Protein AF-A0A1G5KBK2-F1 (afdb_monomer_lite)

Radius of gyration: 33.31 Å; chains: 1; bounding box: 77×46×94 Å

Structure (mmCIF, N/CA/C/O backbone):
data_AF-A0A1G5KBK2-F1
#
_entry.id   AF-A0A1G5KBK2-F1
#
loop_
_atom_site.group_PDB
_atom_site.id
_atom_site.type_symbol
_atom_site.label_atom_id
_atom_site.label_alt_id
_atom_site.label_comp_id
_atom_site.label_asym_id
_atom_site.label_entity_id
_atom_site.label_seq_id
_atom_site.pdbx_PDB_ins_code
_atom_site.Cartn_x
_atom_site.Cartn_y
_atom_site.Cartn_z
_atom_site.occupancy
_atom_site.B_iso_or_equiv
_atom_site.auth_seq_id
_atom_site.auth_comp_id
_atom_site.auth_asym_id
_atom_site.auth_atom_id
_atom_site.pdbx_PDB_model_num
ATOM 1 N N . MET A 1 1 ? 12.932 -8.084 -41.386 1.00 87.12 1 MET A N 1
ATOM 2 C CA . MET A 1 1 ? 12.023 -7.490 -40.379 1.00 87.12 1 MET A CA 1
ATOM 3 C C . MET A 1 1 ? 11.587 -8.506 -39.330 1.00 87.12 1 MET A C 1
ATOM 5 O O . MET A 1 1 ? 12.010 -8.346 -38.202 1.00 87.12 1 MET A O 1
ATOM 9 N N . LYS A 1 2 ? 10.843 -9.574 -39.661 1.00 90.31 2 LYS A N 1
ATOM 10 C CA . LYS A 1 2 ? 10.400 -10.569 -38.656 1.00 90.31 2 LYS A CA 1
ATOM 11 C C . LYS A 1 2 ? 11.546 -11.133 -37.795 1.00 90.31 2 LYS A C 1
ATOM 13 O O . LYS A 1 2 ? 11.463 -11.076 -36.579 1.00 90.31 2 LYS A O 1
ATOM 18 N N . ASN A 1 3 ? 12.660 -11.536 -38.416 1.00 93.50 3 ASN A N 1
ATOM 19 C CA . ASN A 1 3 ? 13.845 -12.019 -37.683 1.00 93.50 3 ASN A CA 1
ATOM 20 C C . ASN A 1 3 ? 14.498 -10.948 -36.791 1.00 93.50 3 ASN A C 1
ATOM 22 O O . ASN A 1 3 ? 15.078 -11.281 -35.769 1.00 93.50 3 ASN A O 1
ATOM 26 N N . SER A 1 4 ? 14.400 -9.671 -37.174 1.00 95.44 4 SER A N 1
ATOM 27 C CA . SER A 1 4 ? 14.907 -8.554 -36.368 1.00 95.44 4 SER A CA 1
ATOM 28 C C . SER A 1 4 ? 14.070 -8.379 -35.098 1.00 95.44 4 SER A C 1
ATOM 30 O O . SER A 1 4 ? 14.626 -8.269 -34.015 1.00 95.44 4 SER A O 1
ATOM 32 N N . ILE A 1 5 ? 12.740 -8.435 -35.227 1.00 92.62 5 ILE A N 1
ATOM 33 C CA . ILE A 1 5 ? 11.807 -8.349 -34.094 1.00 92.62 5 ILE A CA 1
ATOM 34 C C . ILE A 1 5 ? 11.999 -9.556 -33.166 1.00 92.62 5 ILE A C 1
ATOM 36 O O . ILE A 1 5 ? 12.152 -9.380 -31.962 1.00 92.62 5 ILE A O 1
ATOM 40 N N . ALA A 1 6 ? 12.077 -10.768 -33.724 1.00 92.25 6 ALA A N 1
ATOM 41 C CA . ALA A 1 6 ? 12.333 -11.978 -32.945 1.00 92.25 6 ALA A CA 1
ATOM 42 C C . ALA A 1 6 ? 13.666 -11.901 -32.178 1.00 92.25 6 ALA A C 1
ATOM 44 O O . ALA A 1 6 ? 13.706 -12.232 -30.998 1.00 92.25 6 ALA A O 1
ATOM 45 N N . GLY A 1 7 ? 14.733 -11.404 -32.816 1.00 94.31 7 GLY A N 1
ATOM 46 C CA . GLY A 1 7 ? 16.017 -11.175 -32.151 1.00 94.31 7 GLY A CA 1
ATOM 47 C C . GLY A 1 7 ? 15.917 -10.181 -30.991 1.00 94.31 7 GLY A C 1
ATOM 48 O O . GLY A 1 7 ? 16.513 -10.412 -29.939 1.00 94.31 7 GLY A O 1
ATOM 49 N N . MET A 1 8 ? 15.119 -9.120 -31.150 1.00 94.38 8 MET A N 1
ATOM 50 C CA . MET A 1 8 ? 14.930 -8.112 -30.107 1.00 94.38 8 MET A CA 1
ATOM 51 C C . MET A 1 8 ? 14.158 -8.690 -28.918 1.00 94.38 8 MET A C 1
ATOM 53 O O . MET A 1 8 ? 14.522 -8.458 -27.768 1.00 94.38 8 MET A O 1
ATOM 57 N N . PHE A 1 9 ? 13.137 -9.508 -29.181 1.00 91.25 9 PHE A N 1
ATOM 58 C CA . PHE A 1 9 ? 12.414 -10.230 -28.134 1.00 91.25 9 PHE A CA 1
ATOM 59 C C . PHE A 1 9 ? 13.316 -11.208 -27.387 1.00 91.25 9 PHE A C 1
ATOM 61 O O . PHE A 1 9 ? 13.342 -11.186 -26.159 1.00 91.25 9 PHE A O 1
ATOM 68 N N . SER A 1 10 ? 14.141 -11.979 -28.101 1.00 92.50 10 SER A N 1
ATOM 69 C CA . SER A 1 10 ? 15.134 -12.846 -27.461 1.00 92.50 10 SER A CA 1
ATOM 70 C C . SER A 1 10 ? 16.105 -12.058 -26.578 1.00 92.50 10 SER A C 1
ATOM 72 O O . SER A 1 10 ? 16.449 -12.526 -25.496 1.00 92.50 10 SER A O 1
ATOM 74 N N . ALA A 1 11 ? 16.518 -10.852 -26.986 1.00 93.00 11 ALA A N 1
ATOM 75 C CA . ALA A 1 11 ? 17.375 -9.998 -26.164 1.00 93.00 11 ALA A CA 1
ATOM 76 C C . ALA A 1 11 ? 16.704 -9.627 -24.829 1.00 93.00 11 ALA A C 1
ATOM 78 O O . ALA A 1 11 ? 17.316 -9.762 -23.769 1.00 93.00 11 ALA A O 1
ATOM 79 N N . ILE A 1 12 ? 15.432 -9.215 -24.872 1.00 90.00 12 ILE A N 1
ATOM 80 C CA . ILE A 1 12 ? 14.663 -8.832 -23.679 1.00 90.00 12 ILE A CA 1
ATOM 81 C C . ILE A 1 12 ? 14.427 -10.041 -22.762 1.00 90.00 12 ILE A C 1
ATOM 83 O O . ILE A 1 12 ? 14.613 -9.950 -21.550 1.00 90.00 12 ILE A O 1
ATOM 87 N N . GLU A 1 13 ? 14.062 -11.192 -23.324 1.00 89.19 13 GLU A N 1
ATOM 88 C CA . GLU A 1 13 ? 13.837 -12.423 -22.561 1.00 89.19 13 GLU A CA 1
ATOM 89 C C . GLU A 1 13 ? 15.108 -12.918 -21.865 1.00 89.19 13 GLU A C 1
ATOM 91 O O . GLU A 1 13 ? 15.061 -13.316 -20.700 1.00 89.19 13 GLU A O 1
ATOM 96 N N . VAL A 1 14 ? 16.250 -12.884 -22.561 1.00 89.94 14 VAL A N 1
ATOM 97 C CA . VAL A 1 14 ? 17.553 -13.245 -21.985 1.00 89.94 14 VAL A CA 1
ATOM 98 C C . VAL A 1 14 ? 17.920 -12.280 -20.863 1.00 89.94 14 VAL A C 1
ATOM 100 O O . VAL A 1 14 ? 18.333 -12.729 -19.794 1.00 89.94 14 VAL A O 1
ATOM 103 N N . HIS A 1 15 ? 17.720 -10.974 -21.057 1.00 87.62 15 HIS A N 1
ATOM 104 C CA . HIS A 1 15 ? 17.967 -9.982 -20.010 1.00 87.62 15 HIS A CA 1
ATOM 105 C C . HIS A 1 15 ? 17.131 -10.251 -18.752 1.00 87.62 15 HIS A C 1
ATOM 107 O O . HIS A 1 15 ? 17.656 -10.245 -17.638 1.00 87.62 15 HIS A O 1
ATOM 113 N N . ASN A 1 16 ? 15.845 -10.557 -18.935 1.00 86.75 16 ASN A N 1
ATOM 114 C CA . ASN A 1 16 ? 14.890 -10.766 -17.849 1.00 86.75 16 ASN A CA 1
ATOM 115 C C . ASN A 1 16 ? 15.081 -12.085 -17.078 1.00 86.75 16 ASN A C 1
ATOM 117 O O . ASN A 1 16 ? 14.425 -12.307 -16.058 1.00 86.75 16 ASN A O 1
ATOM 121 N N . LYS A 1 17 ? 15.972 -12.979 -17.521 1.00 85.00 17 LYS A N 1
ATOM 122 C CA . LYS A 1 17 ? 16.276 -14.203 -16.771 1.00 85.00 17 LYS A CA 1
ATOM 123 C C . LYS A 1 17 ? 17.107 -13.875 -15.518 1.00 85.00 17 LYS A C 1
ATOM 125 O O . LYS A 1 17 ? 18.144 -13.209 -15.613 1.00 85.00 17 LYS A O 1
ATOM 130 N N . PRO A 1 18 ? 16.715 -14.386 -14.335 1.00 67.38 18 PRO A N 1
ATOM 131 C CA . PRO A 1 18 ? 17.257 -13.940 -13.050 1.00 67.38 18 PRO A CA 1
ATOM 132 C C . PRO A 1 18 ? 18.747 -14.246 -12.853 1.00 67.38 18 PRO A C 1
ATOM 134 O O . PRO A 1 18 ? 19.451 -13.442 -12.246 1.00 67.38 18 PRO A O 1
ATOM 137 N N . ILE A 1 19 ? 19.251 -15.362 -13.391 1.00 72.44 19 ILE A N 1
ATOM 138 C CA . ILE A 1 19 ? 20.634 -15.816 -13.182 1.00 72.44 19 ILE A CA 1
ATOM 139 C C . ILE A 1 19 ? 21.276 -16.135 -14.536 1.00 72.44 19 ILE A C 1
ATOM 141 O O . ILE A 1 19 ? 21.092 -17.225 -15.072 1.00 72.44 19 ILE A O 1
ATOM 145 N N . ILE A 1 20 ? 22.029 -15.177 -15.083 1.00 79.31 20 ILE A N 1
ATOM 146 C CA . ILE A 1 20 ? 22.896 -15.361 -16.256 1.00 79.31 20 ILE A CA 1
ATOM 147 C C . ILE A 1 20 ? 24.187 -14.577 -16.009 1.00 79.31 20 ILE A C 1
ATOM 149 O O . ILE A 1 20 ? 24.130 -13.364 -15.835 1.00 79.31 20 ILE A O 1
ATOM 153 N N . ALA A 1 21 ? 25.335 -15.261 -15.989 1.00 78.06 21 ALA A N 1
ATOM 154 C CA . ALA A 1 21 ? 26.636 -14.622 -15.769 1.00 78.06 21 ALA A CA 1
ATOM 155 C C . ALA A 1 21 ? 27.059 -13.744 -16.963 1.00 78.06 21 ALA A C 1
ATOM 157 O O . ALA A 1 21 ? 27.457 -12.608 -16.766 1.00 78.06 21 ALA A O 1
ATOM 158 N N . TYR A 1 22 ? 26.869 -14.236 -18.193 1.00 81.56 22 TYR A N 1
ATOM 159 C CA . TYR A 1 22 ? 27.235 -13.565 -19.452 1.00 81.56 22 TYR A CA 1
ATOM 160 C C . TYR A 1 22 ? 26.057 -12.779 -20.064 1.00 81.56 22 TYR A C 1
ATOM 162 O O . TYR A 1 22 ? 25.747 -12.892 -21.257 1.00 81.56 22 TYR A O 1
ATOM 170 N N . ARG A 1 23 ? 25.272 -12.106 -19.207 1.00 86.12 23 ARG A N 1
ATOM 171 C CA . ARG A 1 23 ? 23.966 -11.541 -19.584 1.00 86.12 23 ARG A CA 1
ATOM 172 C C . ARG A 1 23 ? 24.132 -10.408 -20.582 1.00 86.12 23 ARG A C 1
ATOM 174 O O . ARG A 1 23 ? 23.553 -10.474 -21.661 1.00 86.12 23 ARG A O 1
ATOM 181 N N . TYR A 1 24 ? 24.863 -9.363 -20.208 1.00 86.50 24 TYR A N 1
ATOM 182 C CA . TYR A 1 24 ? 24.903 -8.128 -20.987 1.00 86.50 24 TYR A CA 1
ATOM 183 C C . TYR A 1 24 ? 25.622 -8.327 -22.315 1.00 86.50 24 TYR A C 1
ATOM 185 O O . TYR A 1 24 ? 25.173 -7.817 -23.332 1.00 86.50 24 TYR A O 1
ATOM 193 N N . GLU A 1 25 ? 26.644 -9.165 -22.344 1.00 87.88 25 GLU A N 1
ATOM 194 C CA . GLU A 1 25 ? 27.352 -9.567 -23.551 1.00 87.88 25 GLU A CA 1
ATOM 195 C C . GLU A 1 25 ? 26.405 -10.246 -24.546 1.00 87.88 25 GLU A C 1
ATOM 197 O O . GLU A 1 25 ? 26.331 -9.866 -25.718 1.00 87.88 25 GLU A O 1
ATOM 202 N N . THR A 1 26 ? 25.610 -11.204 -24.059 1.00 90.69 26 THR A N 1
ATOM 203 C CA . THR A 1 26 ? 24.604 -11.899 -24.873 1.00 90.69 26 THR A CA 1
ATOM 204 C C . THR A 1 26 ? 23.515 -10.937 -25.348 1.00 90.69 26 THR A C 1
ATOM 206 O O . THR A 1 26 ? 23.131 -10.952 -26.518 1.00 90.69 26 THR A O 1
ATOM 209 N N . VAL A 1 27 ? 23.020 -10.077 -24.456 1.00 92.25 27 VAL A N 1
ATOM 210 C CA . VAL A 1 27 ? 21.951 -9.120 -24.762 1.00 92.25 27 VAL A CA 1
ATOM 211 C C . VAL A 1 27 ? 22.417 -8.100 -25.798 1.00 92.25 27 VAL A C 1
ATOM 213 O O . VAL A 1 27 ? 21.704 -7.882 -26.775 1.00 92.25 27 VAL A O 1
ATOM 216 N N . VAL A 1 28 ? 23.616 -7.523 -25.659 1.00 93.19 28 VAL A N 1
ATOM 217 C CA . VAL A 1 28 ? 24.150 -6.551 -26.627 1.00 93.19 28 VAL A CA 1
ATOM 218 C C . VAL A 1 28 ? 24.330 -7.184 -28.005 1.00 93.19 28 VAL A C 1
ATOM 220 O O . VAL A 1 28 ? 23.950 -6.573 -29.004 1.00 93.19 28 VAL A O 1
ATOM 223 N N . LEU A 1 29 ? 24.828 -8.423 -28.084 1.00 93.88 29 LEU A N 1
ATOM 224 C CA . LEU A 1 29 ? 24.926 -9.152 -29.353 1.00 93.88 29 LEU A CA 1
ATOM 225 C C . LEU A 1 29 ? 23.559 -9.299 -30.039 1.00 93.88 29 LEU A C 1
ATOM 227 O O . LEU A 1 29 ? 23.438 -9.051 -31.242 1.00 93.88 29 LEU A O 1
ATOM 231 N N . LEU A 1 30 ? 22.522 -9.666 -29.283 1.00 95.88 30 LEU A N 1
ATOM 232 C CA . LEU A 1 30 ? 21.165 -9.820 -29.810 1.00 95.88 30 LEU A CA 1
ATOM 233 C C . LEU A 1 30 ? 20.543 -8.473 -30.214 1.00 95.88 30 LEU A C 1
ATOM 235 O O . LEU A 1 30 ? 19.927 -8.387 -31.279 1.00 95.88 30 LEU A O 1
ATOM 239 N N . VAL A 1 31 ? 20.744 -7.415 -29.422 1.00 96.25 31 VAL A N 1
ATOM 240 C CA . VAL A 1 31 ? 20.285 -6.047 -29.726 1.00 96.25 31 VAL A CA 1
ATOM 241 C C . VAL A 1 31 ? 20.925 -5.535 -31.017 1.00 96.25 31 VAL A C 1
ATOM 243 O O . VAL A 1 31 ? 20.206 -5.096 -31.916 1.00 96.25 31 VAL A O 1
ATOM 246 N N . LEU A 1 32 ? 22.250 -5.643 -31.161 1.00 96.69 32 LEU A N 1
ATOM 247 C CA . LEU A 1 32 ? 22.963 -5.190 -32.360 1.00 96.69 32 LEU A CA 1
ATOM 248 C C . LEU A 1 32 ? 22.561 -5.982 -33.603 1.00 96.69 32 LEU A C 1
ATOM 250 O O . LEU A 1 32 ? 22.300 -5.380 -34.641 1.00 96.69 32 LEU A O 1
ATOM 254 N N . ASN A 1 33 ? 22.428 -7.309 -33.505 1.00 96.00 33 ASN A N 1
ATOM 255 C CA . ASN A 1 33 ? 21.931 -8.128 -34.614 1.00 96.00 33 ASN A CA 1
ATOM 256 C C . ASN A 1 33 ? 20.511 -7.707 -35.032 1.00 96.00 33 ASN A C 1
ATOM 258 O O . ASN A 1 33 ? 20.192 -7.601 -36.219 1.00 96.00 33 ASN A O 1
ATOM 262 N N . SER A 1 34 ? 19.652 -7.414 -34.058 1.00 96.88 34 SER A N 1
ATOM 263 C CA . SER A 1 34 ? 18.295 -6.934 -34.320 1.00 96.88 34 SER A CA 1
ATOM 264 C C . SER A 1 34 ? 18.322 -5.601 -35.060 1.00 96.88 34 SER A C 1
ATOM 266 O O . SER A 1 34 ? 17.651 -5.460 -36.088 1.00 96.88 34 SER A O 1
ATOM 268 N N . TRP A 1 35 ? 19.147 -4.655 -34.613 1.00 97.56 35 TRP A N 1
ATOM 269 C CA . TRP A 1 35 ? 19.351 -3.387 -35.304 1.00 97.56 35 TRP A CA 1
ATOM 270 C C . TRP A 1 35 ? 19.927 -3.564 -36.709 1.00 97.56 35 TRP A C 1
ATOM 272 O O . TRP A 1 35 ? 19.386 -3.021 -37.668 1.00 97.56 35 TRP A O 1
ATOM 282 N N . GLU A 1 36 ? 20.950 -4.392 -36.887 1.00 96.75 36 GLU A N 1
ATOM 283 C CA . GLU A 1 36 ? 21.530 -4.669 -38.200 1.00 96.75 36 GLU A CA 1
ATOM 284 C C . GLU A 1 36 ? 20.466 -5.158 -39.196 1.00 96.75 36 GLU A C 1
ATOM 286 O O . GLU A 1 36 ? 20.343 -4.647 -40.314 1.00 96.75 36 GLU A O 1
ATOM 291 N N . LEU A 1 37 ? 19.639 -6.116 -38.774 1.00 96.44 37 LEU A N 1
ATOM 292 C CA . LEU A 1 37 ? 18.575 -6.673 -39.602 1.00 96.44 37 LEU A CA 1
ATOM 293 C C . LEU A 1 37 ? 17.457 -5.662 -39.906 1.00 96.44 37 LEU A C 1
ATOM 295 O O . LEU A 1 37 ? 16.877 -5.725 -40.999 1.00 96.44 37 LEU A O 1
ATOM 299 N N . VAL A 1 38 ? 17.123 -4.744 -38.986 1.00 96.69 38 VAL A N 1
ATOM 300 C CA . VAL A 1 38 ? 16.113 -3.706 -39.268 1.00 96.69 38 VAL A CA 1
ATOM 301 C C . VAL A 1 38 ? 16.662 -2.622 -40.187 1.00 96.69 38 VAL A C 1
ATOM 303 O O . VAL A 1 38 ? 15.958 -2.224 -41.113 1.00 96.69 38 VAL A O 1
ATOM 306 N N . LEU A 1 39 ? 17.916 -2.200 -40.007 1.00 96.69 39 LEU A N 1
ATOM 307 C CA . LEU A 1 39 ? 18.556 -1.203 -40.866 1.00 96.69 39 LEU A CA 1
ATOM 308 C C . LEU A 1 39 ? 18.663 -1.722 -42.300 1.00 96.69 39 LEU A C 1
ATOM 310 O O . LEU A 1 39 ? 18.273 -1.034 -43.242 1.00 96.69 39 LEU A O 1
ATOM 314 N N . LYS A 1 40 ? 19.064 -2.987 -42.480 1.00 95.56 40 LYS A N 1
ATOM 315 C CA . LYS A 1 40 ? 19.031 -3.655 -43.791 1.00 95.56 40 LYS A CA 1
ATOM 316 C C . LYS A 1 40 ? 17.626 -3.673 -44.385 1.00 95.56 40 LYS A C 1
ATOM 318 O O . LYS A 1 40 ? 17.457 -3.351 -45.558 1.00 95.56 40 LYS A O 1
ATOM 323 N N . ALA A 1 41 ? 16.608 -4.014 -43.592 1.00 95.06 41 ALA A N 1
ATOM 324 C CA . ALA A 1 41 ? 15.224 -4.016 -44.063 1.00 95.06 41 ALA A CA 1
ATOM 325 C C . ALA A 1 41 ? 14.743 -2.610 -44.464 1.00 95.06 41 ALA A C 1
ATOM 327 O O . ALA A 1 41 ? 14.029 -2.470 -45.456 1.00 95.06 41 ALA A O 1
ATOM 328 N N . TYR A 1 42 ? 15.145 -1.578 -43.719 1.00 95.56 42 TYR A N 1
ATOM 329 C CA . TYR A 1 42 ? 14.810 -0.184 -43.992 1.00 95.56 42 TYR A CA 1
ATOM 330 C C . TYR A 1 42 ? 15.456 0.285 -45.297 1.00 95.56 42 TYR A C 1
ATOM 332 O O . TYR A 1 42 ? 14.754 0.739 -46.202 1.00 95.56 42 TYR A O 1
ATOM 340 N N . LEU A 1 43 ? 16.769 0.086 -45.440 1.00 95.06 43 LEU A N 1
ATOM 341 C CA . LEU A 1 43 ? 17.508 0.435 -46.652 1.00 95.06 43 LEU A CA 1
ATOM 342 C C . LEU A 1 43 ? 16.969 -0.320 -47.872 1.00 95.06 43 LEU A C 1
ATOM 344 O O . LEU A 1 43 ? 16.757 0.285 -48.917 1.00 95.06 43 LEU A O 1
ATOM 348 N N . TYR A 1 44 ? 16.653 -1.608 -47.732 1.00 92.94 44 TYR A N 1
ATOM 349 C CA . TYR A 1 44 ? 16.079 -2.401 -48.820 1.00 92.94 44 TYR A CA 1
ATOM 350 C C . TYR A 1 44 ? 14.707 -1.877 -49.269 1.00 92.94 44 TYR A C 1
ATOM 352 O O . TYR A 1 44 ? 14.422 -1.803 -50.465 1.00 92.94 44 TYR A O 1
ATOM 360 N N . LYS A 1 45 ? 13.845 -1.513 -48.311 1.00 92.88 45 LYS A N 1
ATOM 361 C CA . LYS A 1 45 ? 12.467 -1.088 -48.586 1.00 92.88 45 LYS A CA 1
ATOM 362 C C . LYS A 1 45 ? 12.392 0.335 -49.142 1.00 92.88 45 LYS A C 1
ATOM 364 O O . LYS A 1 45 ? 11.624 0.570 -50.073 1.00 92.88 45 LYS A O 1
ATOM 369 N N . TYR A 1 46 ? 13.175 1.260 -48.588 1.00 92.75 46 TYR A N 1
ATOM 370 C CA . TYR A 1 46 ? 13.048 2.697 -48.858 1.00 92.75 46 TYR A CA 1
ATOM 371 C C . TYR A 1 46 ? 14.176 3.277 -49.720 1.00 92.75 46 TYR A C 1
ATOM 373 O O . TYR A 1 46 ? 13.964 4.286 -50.385 1.00 92.75 46 TYR A O 1
ATOM 381 N N . HIS A 1 47 ? 15.341 2.626 -49.784 1.00 90.88 47 HIS A N 1
ATOM 382 C CA . HIS A 1 47 ? 16.537 3.136 -50.468 1.00 90.88 47 HIS A CA 1
ATOM 383 C C . HIS A 1 47 ? 17.117 2.099 -51.434 1.00 90.88 47 HIS A C 1
ATOM 385 O O . HIS A 1 47 ? 18.253 1.652 -51.297 1.00 90.88 47 HIS A O 1
ATOM 391 N N . LYS A 1 48 ? 16.335 1.733 -52.459 1.00 84.81 48 LYS A N 1
ATOM 392 C CA . LYS A 1 48 ? 16.662 0.669 -53.434 1.00 84.81 48 LYS A CA 1
ATOM 393 C C . LYS A 1 48 ? 17.984 0.858 -54.194 1.00 84.81 48 LYS A C 1
ATOM 395 O O . LYS A 1 48 ? 18.503 -0.103 -54.753 1.00 84.81 48 LYS A O 1
ATOM 400 N N . SER A 1 49 ? 18.526 2.076 -54.236 1.00 86.38 49 SER A N 1
ATOM 401 C CA . SER A 1 49 ? 19.839 2.364 -54.828 1.00 86.38 49 SER A CA 1
ATOM 402 C C . SER A 1 49 ? 21.008 1.820 -53.998 1.00 86.38 49 SER A C 1
ATOM 404 O O . SER A 1 49 ? 22.114 1.662 -54.517 1.00 86.38 49 SER A O 1
ATOM 406 N N . VAL A 1 50 ? 20.783 1.494 -52.723 1.00 88.25 50 VAL A N 1
ATOM 407 C CA . VAL A 1 50 ? 21.793 0.914 -51.839 1.00 88.25 50 VAL A CA 1
ATOM 408 C C . VAL A 1 50 ? 21.954 -0.574 -52.151 1.00 88.25 50 VAL A C 1
ATOM 410 O O . VAL A 1 50 ? 21.079 -1.394 -51.876 1.00 88.25 50 VAL A O 1
ATOM 413 N N . LYS A 1 51 ? 23.116 -0.952 -52.695 1.00 88.81 51 LYS A N 1
ATOM 414 C CA . LYS A 1 51 ? 23.472 -2.359 -52.934 1.00 88.81 51 LYS A CA 1
ATOM 415 C C . LYS A 1 51 ? 23.780 -3.060 -51.610 1.00 88.81 51 LYS A C 1
ATOM 417 O O . LYS A 1 51 ? 24.894 -2.952 -51.109 1.00 88.81 51 LYS A O 1
ATOM 422 N N . LEU A 1 52 ? 22.798 -3.755 -51.039 1.00 88.44 52 LEU A N 1
ATOM 423 C CA . LEU A 1 52 ? 22.963 -4.464 -49.763 1.00 88.44 52 LEU A CA 1
ATOM 424 C C . LEU A 1 52 ? 23.671 -5.813 -49.892 1.00 88.44 52 LEU A C 1
ATOM 426 O O . LEU A 1 52 ? 24.361 -6.202 -48.957 1.00 88.44 52 LEU A O 1
ATOM 430 N N . PHE A 1 53 ? 23.495 -6.510 -51.014 1.00 90.94 53 PHE A N 1
ATOM 431 C CA . PHE A 1 53 ? 24.030 -7.853 -51.228 1.00 90.94 53 PHE A CA 1
ATOM 432 C C . PHE A 1 53 ? 25.339 -7.800 -52.012 1.00 90.94 53 PHE A C 1
ATOM 434 O O . PHE A 1 53 ? 25.432 -7.146 -53.056 1.00 90.94 53 PHE A O 1
ATOM 441 N N . HIS A 1 54 ? 26.341 -8.500 -51.500 1.00 88.50 54 HIS A N 1
ATOM 442 C CA . HIS A 1 54 ? 27.593 -8.768 -52.184 1.00 88.50 54 HIS A CA 1
ATOM 443 C C . HIS A 1 54 ? 27.426 -9.952 -53.145 1.00 88.50 54 HIS A C 1
ATOM 445 O O . HIS A 1 54 ? 26.454 -10.707 -53.083 1.00 88.50 54 HIS A O 1
ATOM 451 N N . LYS A 1 55 ? 28.375 -10.109 -54.075 1.00 86.25 55 LYS A N 1
ATOM 452 C CA . LYS A 1 55 ? 28.327 -11.181 -55.085 1.00 86.25 55 LYS A CA 1
ATOM 453 C C . LYS A 1 55 ? 28.458 -12.583 -54.479 1.00 86.25 55 LYS A C 1
ATOM 455 O O . LYS A 1 55 ? 28.010 -13.540 -55.093 1.00 86.25 55 LYS A O 1
ATOM 460 N N . ASP A 1 56 ? 29.060 -12.687 -53.300 1.00 88.00 56 ASP A N 1
ATOM 461 C CA . ASP A 1 56 ? 29.254 -13.926 -52.540 1.00 88.00 56 ASP A CA 1
ATOM 462 C C . ASP A 1 56 ? 28.024 -14.328 -51.699 1.00 88.00 56 ASP A C 1
ATOM 464 O O . ASP A 1 56 ? 28.071 -15.311 -50.966 1.00 88.00 56 ASP A O 1
ATOM 468 N N . GLY A 1 57 ? 26.919 -13.577 -51.791 1.00 84.25 57 GLY A N 1
ATOM 469 C CA . GLY A 1 57 ? 25.695 -13.823 -51.026 1.00 84.25 57 GLY A CA 1
ATOM 470 C C . GLY A 1 57 ? 25.694 -13.212 -49.623 1.00 84.25 57 GLY A C 1
ATOM 471 O O . GLY A 1 57 ? 24.665 -13.255 -48.947 1.00 84.25 57 GLY A O 1
ATOM 472 N N . THR A 1 58 ? 26.795 -12.594 -49.188 1.00 88.12 58 THR A N 1
ATOM 473 C CA . THR A 1 58 ? 26.838 -11.849 -47.926 1.00 88.12 58 THR A CA 1
ATOM 474 C C . THR A 1 58 ? 26.150 -10.489 -48.061 1.00 88.12 58 THR A C 1
ATOM 476 O O . THR A 1 58 ? 25.850 -10.003 -49.155 1.00 88.12 58 THR A O 1
ATOM 479 N N . THR A 1 59 ? 25.869 -9.849 -46.929 1.00 91.31 59 THR A N 1
ATOM 480 C CA . THR A 1 59 ? 25.255 -8.513 -46.887 1.00 91.31 59 THR A CA 1
ATOM 481 C C . THR A 1 59 ? 26.203 -7.497 -46.276 1.00 91.31 59 THR A C 1
ATOM 483 O O . THR A 1 59 ? 27.019 -7.873 -45.436 1.00 91.31 59 THR A O 1
ATOM 486 N N . LYS A 1 60 ? 26.023 -6.214 -46.610 1.00 91.50 60 LYS A N 1
ATOM 487 C CA . LYS A 1 60 ? 26.726 -5.101 -45.956 1.00 91.50 60 LYS A CA 1
ATOM 488 C C . LYS A 1 60 ? 26.720 -5.254 -44.431 1.00 91.50 60 LYS A C 1
ATOM 490 O O . LYS A 1 60 ? 25.689 -5.575 -43.844 1.00 91.50 60 LYS A O 1
ATOM 495 N N . GLN A 1 61 ? 27.874 -5.006 -43.823 1.00 92.00 61 GLN A N 1
ATOM 496 C CA . GLN A 1 61 ? 28.075 -5.061 -42.375 1.00 92.00 61 GLN A CA 1
ATOM 497 C C . GLN A 1 61 ? 27.316 -3.945 -41.643 1.00 92.00 61 GLN A C 1
ATOM 499 O O . GLN A 1 61 ? 26.958 -2.929 -42.247 1.00 92.00 61 GLN A O 1
ATOM 504 N N . PHE A 1 62 ? 27.132 -4.124 -40.335 1.00 93.06 62 PHE A N 1
ATOM 505 C CA . PHE A 1 62 ? 26.441 -3.198 -39.439 1.00 93.06 62 PHE A CA 1
ATOM 506 C C . PHE A 1 62 ? 26.839 -1.724 -39.615 1.00 93.06 62 PHE A C 1
ATOM 508 O O . PHE A 1 62 ? 25.978 -0.918 -39.960 1.00 93.06 62 PHE A O 1
ATOM 515 N N . GLU A 1 63 ? 28.122 -1.378 -39.463 1.00 93.12 63 GLU A N 1
ATOM 516 C CA . GLU A 1 63 ? 28.610 0.012 -39.551 1.00 93.12 63 GLU A CA 1
ATOM 517 C C . GLU A 1 63 ? 28.275 0.661 -40.900 1.00 93.12 63 GLU A C 1
ATOM 519 O O . GLU A 1 63 ? 27.827 1.803 -40.966 1.00 93.12 63 GLU A O 1
ATOM 524 N N . ASN A 1 64 ? 28.406 -0.097 -41.994 1.00 92.69 64 ASN A N 1
ATOM 525 C CA . ASN A 1 64 ? 28.038 0.382 -43.325 1.00 92.69 64 ASN A CA 1
ATOM 526 C C . ASN A 1 64 ? 26.540 0.693 -43.416 1.00 92.69 64 ASN A C 1
ATOM 528 O O . ASN A 1 64 ? 26.148 1.701 -44.000 1.00 92.69 64 ASN A O 1
ATOM 532 N N . CYS A 1 65 ? 25.689 -0.177 -42.870 1.00 94.19 65 CYS A N 1
ATOM 533 C CA . CYS A 1 65 ? 24.249 0.059 -42.831 1.00 94.19 65 CYS A CA 1
ATOM 534 C C . CYS A 1 65 ? 23.889 1.247 -41.931 1.00 94.19 65 CYS A C 1
ATOM 536 O O . CYS A 1 65 ? 22.981 2.004 -42.276 1.00 94.19 65 CYS A O 1
ATOM 538 N N . LEU A 1 66 ? 24.600 1.424 -40.817 1.00 94.50 66 LEU A N 1
ATOM 539 C CA . LEU A 1 66 ? 24.389 2.517 -39.880 1.00 94.50 66 LEU A CA 1
ATOM 540 C C . LEU A 1 66 ? 24.730 3.868 -40.517 1.00 94.50 66 LEU A C 1
ATOM 542 O O . LEU A 1 66 ? 23.853 4.725 -40.597 1.00 94.50 66 LEU A O 1
ATOM 546 N N . ASN A 1 67 ? 25.933 4.008 -41.079 1.00 93.12 67 ASN A N 1
ATOM 547 C CA . ASN A 1 67 ? 26.397 5.240 -41.727 1.00 93.12 67 ASN A CA 1
ATOM 548 C C . ASN A 1 67 ? 25.485 5.656 -42.886 1.00 93.12 67 ASN A C 1
ATOM 550 O O . ASN A 1 67 ? 25.033 6.794 -42.952 1.00 93.12 67 ASN A O 1
ATOM 554 N N . ILE A 1 68 ? 25.112 4.706 -43.751 1.00 93.12 68 ILE A N 1
ATOM 555 C CA . ILE A 1 68 ? 24.175 4.992 -44.846 1.00 93.12 68 ILE A CA 1
ATOM 556 C C . ILE A 1 68 ? 22.814 5.435 -44.291 1.00 93.12 68 ILE A C 1
ATOM 558 O O . ILE A 1 68 ? 22.164 6.292 -44.878 1.00 93.12 68 ILE A O 1
ATOM 562 N N . THR A 1 69 ? 22.347 4.858 -43.181 1.00 93.12 69 THR A N 1
ATOM 563 C CA . THR A 1 69 ? 21.057 5.245 -42.591 1.00 93.12 69 THR A CA 1
ATOM 564 C C . THR A 1 69 ? 21.108 6.651 -41.993 1.00 93.12 69 THR A C 1
ATOM 566 O O . THR A 1 69 ? 20.159 7.408 -42.201 1.00 93.12 69 THR A O 1
ATOM 569 N N . VAL A 1 70 ? 22.214 7.024 -41.340 1.00 92.88 70 VAL A N 1
ATOM 570 C CA . VAL A 1 70 ? 22.472 8.396 -40.867 1.00 92.88 70 VAL A CA 1
ATOM 571 C C . VAL A 1 70 ? 22.391 9.382 -42.030 1.00 92.88 70 VAL A C 1
ATOM 573 O O . VAL A 1 70 ? 21.623 10.337 -41.953 1.00 92.88 70 VAL A O 1
ATOM 576 N N . ASP A 1 71 ? 23.064 9.100 -43.149 1.00 91.12 71 ASP A N 1
ATOM 577 C CA . ASP A 1 71 ? 23.025 9.960 -44.342 1.00 91.12 71 ASP A CA 1
ATOM 578 C C . ASP A 1 71 ? 21.605 10.139 -44.908 1.00 91.12 71 ASP A C 1
ATOM 580 O O . ASP A 1 71 ? 21.301 11.142 -45.554 1.00 91.12 71 ASP A O 1
ATOM 584 N N . LYS A 1 72 ? 20.722 9.148 -44.715 1.00 91.19 72 LYS A N 1
ATOM 585 C CA . LYS A 1 72 ? 19.343 9.176 -45.230 1.00 91.19 72 LYS A CA 1
ATOM 586 C C . LYS A 1 72 ? 18.333 9.806 -44.284 1.00 91.19 72 LYS A C 1
ATOM 588 O O . LYS A 1 72 ? 17.358 10.371 -44.772 1.00 91.19 72 LYS A O 1
ATOM 593 N N . LEU A 1 73 ? 18.506 9.648 -42.976 1.00 90.44 73 LEU A N 1
ATOM 594 C CA . LEU A 1 73 ? 17.560 10.134 -41.966 1.00 90.44 73 LEU A CA 1
ATOM 595 C C . LEU A 1 73 ? 17.996 11.453 -41.322 1.00 90.44 73 LEU A C 1
ATOM 597 O O . LEU A 1 73 ? 17.160 12.151 -40.757 1.00 90.44 73 LEU A O 1
ATOM 601 N N . GLY A 1 74 ? 19.268 11.830 -41.450 1.00 87.69 74 GLY A N 1
ATOM 602 C CA . GLY A 1 74 ? 19.790 13.090 -40.941 1.00 87.69 74 GLY A CA 1
ATOM 603 C C . GLY A 1 74 ? 19.775 13.165 -39.414 1.00 87.69 74 GLY A C 1
ATOM 604 O O . GLY A 1 74 ? 19.945 12.162 -38.718 1.00 87.69 74 GLY A O 1
ATOM 605 N N . LYS A 1 75 ? 19.589 14.385 -38.897 1.00 81.62 75 LYS A N 1
ATOM 606 C CA . LYS A 1 75 ? 19.807 14.723 -37.483 1.00 81.62 75 LYS A CA 1
ATOM 607 C C . LYS A 1 75 ? 18.981 13.891 -36.500 1.00 81.62 75 LYS A C 1
ATOM 609 O O . LYS A 1 75 ? 19.498 13.507 -35.457 1.00 81.62 75 LYS A O 1
ATOM 614 N N . ASP A 1 76 ? 17.755 13.528 -36.867 1.00 80.56 76 ASP A N 1
ATOM 615 C CA . ASP A 1 76 ? 16.843 12.767 -36.002 1.00 80.56 76 ASP A CA 1
ATOM 616 C C . ASP A 1 76 ? 17.352 11.355 -35.671 1.00 80.56 76 ASP A C 1
ATOM 618 O O . ASP A 1 76 ? 16.914 10.741 -34.698 1.00 80.56 76 ASP A O 1
ATOM 622 N N . PHE A 1 77 ? 18.274 10.821 -36.478 1.00 91.25 77 PHE A N 1
ATOM 623 C CA . PHE A 1 77 ? 18.845 9.489 -36.289 1.00 91.25 77 PHE A CA 1
ATOM 624 C C . PHE A 1 77 ? 20.205 9.509 -35.571 1.00 91.25 77 PHE A C 1
ATOM 626 O O . PHE A 1 77 ? 20.682 8.457 -35.146 1.00 91.25 77 PHE A O 1
ATOM 633 N N . ILE A 1 78 ? 20.823 10.681 -35.381 1.00 88.75 78 ILE A N 1
ATOM 634 C CA . ILE A 1 78 ? 22.145 10.808 -34.745 1.00 88.75 78 ILE A CA 1
ATOM 635 C C . ILE A 1 78 ? 22.167 10.211 -33.320 1.00 88.75 78 ILE A C 1
ATOM 637 O O . ILE A 1 78 ? 23.075 9.425 -33.051 1.00 88.75 78 ILE A O 1
ATOM 641 N N . PRO A 1 79 ? 21.170 10.435 -32.435 1.00 87.50 79 PRO A N 1
ATOM 642 C CA . PRO A 1 79 ? 21.156 9.806 -31.105 1.00 87.50 79 PRO A CA 1
ATOM 643 C C . PRO A 1 79 ? 21.128 8.275 -31.146 1.00 87.50 79 PRO A C 1
ATOM 645 O O . PRO A 1 79 ? 21.762 7.607 -30.328 1.00 87.50 79 PRO A O 1
ATOM 648 N N . ILE A 1 80 ? 20.411 7.710 -32.125 1.00 92.69 80 ILE A N 1
ATOM 649 C CA . ILE A 1 80 ? 20.350 6.262 -32.348 1.00 92.69 80 ILE A CA 1
ATOM 650 C C . ILE A 1 80 ? 21.721 5.765 -32.807 1.00 92.69 80 ILE A C 1
ATOM 652 O O . ILE A 1 80 ? 22.212 4.768 -32.287 1.00 92.69 80 ILE A O 1
ATOM 656 N N . CYS A 1 81 ? 22.353 6.473 -33.745 1.00 92.69 81 CYS A N 1
ATOM 657 C CA . CYS A 1 81 ? 23.691 6.152 -34.233 1.00 92.69 81 CYS A CA 1
ATOM 658 C C . CYS A 1 81 ? 24.728 6.129 -33.105 1.00 92.69 81 CYS A C 1
ATOM 660 O O . CYS A 1 81 ? 25.451 5.148 -32.958 1.00 92.69 81 CYS A O 1
ATOM 662 N N . GLU A 1 82 ? 24.752 7.163 -32.267 1.00 87.62 82 GLU A N 1
ATOM 663 C CA . GLU A 1 82 ? 25.691 7.268 -31.150 1.00 87.62 82 GLU A CA 1
ATOM 664 C C . GLU A 1 82 ? 25.479 6.159 -30.107 1.00 87.62 82 GLU A C 1
ATOM 666 O O . GLU A 1 82 ? 26.435 5.485 -29.723 1.00 87.62 82 GLU A O 1
ATOM 671 N N . ASN A 1 83 ? 24.228 5.879 -29.715 1.00 94.25 83 ASN A N 1
ATOM 672 C CA . ASN A 1 83 ? 23.909 4.746 -28.835 1.00 94.25 83 ASN A CA 1
ATOM 673 C C . ASN A 1 83 ? 24.401 3.408 -29.418 1.00 94.25 83 ASN A C 1
ATOM 675 O O . ASN A 1 83 ? 24.996 2.590 -28.714 1.00 94.25 83 ASN A O 1
ATOM 679 N N . LEU A 1 84 ? 24.168 3.192 -30.712 1.00 95.81 84 LEU A N 1
ATOM 680 C CA . LEU A 1 84 ? 24.544 1.969 -31.407 1.00 95.81 84 LEU A CA 1
ATOM 681 C C . LEU A 1 84 ? 26.055 1.803 -31.571 1.00 95.81 84 LEU A C 1
ATOM 683 O O . LEU A 1 84 ? 26.546 0.685 -31.425 1.00 95.81 84 LEU A O 1
ATOM 687 N N . ASN A 1 85 ? 26.790 2.886 -31.821 1.00 93.19 85 ASN A N 1
ATOM 688 C CA . ASN A 1 85 ? 28.249 2.865 -31.899 1.00 93.19 85 ASN A CA 1
ATOM 689 C C . ASN A 1 85 ? 28.876 2.481 -30.556 1.00 93.19 85 ASN A C 1
ATOM 691 O O . ASN A 1 85 ? 29.754 1.623 -30.526 1.00 93.19 85 ASN A O 1
ATOM 695 N N . VAL A 1 86 ? 28.376 3.032 -29.445 1.00 87.69 86 VAL A N 1
ATOM 696 C CA . VAL A 1 86 ? 28.845 2.672 -28.095 1.00 87.69 86 VAL A CA 1
ATOM 697 C C . VAL A 1 86 ? 28.583 1.191 -27.795 1.00 87.69 86 VAL A C 1
ATOM 699 O O . VAL A 1 86 ? 29.463 0.483 -27.307 1.00 87.69 86 VAL A O 1
ATOM 702 N N . LEU A 1 87 ? 27.390 0.680 -28.120 1.00 91.81 87 LEU A N 1
ATOM 703 C CA . LEU A 1 87 ? 27.074 -0.744 -27.945 1.00 91.81 87 LEU A CA 1
ATOM 704 C C . LEU A 1 87 ? 27.935 -1.645 -28.844 1.00 91.81 87 LEU A C 1
ATOM 706 O O . LEU A 1 87 ? 28.335 -2.734 -28.429 1.00 91.81 87 LEU A O 1
ATOM 710 N N . TYR A 1 88 ? 28.230 -1.200 -30.066 1.00 92.38 88 TYR A N 1
ATOM 711 C CA . TYR A 1 88 ? 29.090 -1.917 -31.004 1.00 92.38 88 TYR A CA 1
ATOM 712 C C . TYR A 1 88 ? 30.548 -1.965 -30.533 1.00 92.38 88 TYR A C 1
ATOM 714 O O . TYR A 1 88 ? 31.178 -3.020 -30.603 1.00 92.38 88 TYR A O 1
ATOM 722 N N . GLU A 1 89 ? 31.060 -0.863 -29.984 1.00 87.69 89 GLU A N 1
ATOM 723 C CA . GLU A 1 89 ? 32.379 -0.804 -29.355 1.00 87.69 89 GLU A CA 1
ATOM 724 C C . GLU A 1 89 ? 32.467 -1.767 -28.168 1.00 87.69 89 GLU A C 1
ATOM 726 O O . GLU A 1 89 ? 33.366 -2.610 -28.140 1.00 87.69 89 GLU A O 1
ATOM 731 N N . TYR A 1 90 ? 31.478 -1.740 -27.265 1.00 87.25 90 TYR A N 1
ATOM 732 C CA . TYR A 1 90 ? 31.388 -2.704 -26.167 1.00 87.25 90 TYR A CA 1
ATOM 733 C C . TYR A 1 90 ? 31.440 -4.142 -26.695 1.00 87.25 90 TYR A C 1
ATOM 735 O O . TYR A 1 90 ? 32.286 -4.926 -26.275 1.00 87.25 90 TYR A O 1
ATOM 743 N N . ARG A 1 91 ? 30.610 -4.486 -27.688 1.00 88.38 91 ARG A N 1
ATOM 744 C CA . ARG A 1 91 ? 30.580 -5.825 -28.302 1.00 88.38 91 ARG A CA 1
ATOM 745 C C . ARG A 1 91 ? 31.939 -6.270 -28.847 1.00 88.38 91 ARG A C 1
ATOM 747 O O . ARG A 1 91 ? 32.239 -7.461 -28.802 1.00 88.38 91 ARG A O 1
ATOM 754 N N . ASN A 1 92 ? 32.747 -5.348 -29.364 1.00 84.12 92 ASN A N 1
ATOM 755 C CA . ASN A 1 92 ? 34.089 -5.656 -29.859 1.00 84.12 92 ASN A CA 1
ATOM 756 C C . ASN A 1 92 ? 35.113 -5.810 -28.722 1.00 84.12 92 ASN A C 1
ATOM 758 O O . ASN A 1 92 ? 36.068 -6.567 -28.867 1.00 84.12 92 ASN A O 1
ATOM 762 N N . GLN A 1 93 ? 34.903 -5.141 -27.587 1.00 78.38 93 GLN A N 1
ATOM 763 C CA . GLN A 1 93 ? 35.822 -5.150 -26.448 1.00 78.38 93 GLN A CA 1
ATOM 764 C C . GLN A 1 93 ? 35.464 -6.163 -25.346 1.00 78.38 93 GLN A C 1
ATOM 766 O O . GLN A 1 93 ? 36.289 -6.427 -24.477 1.00 78.38 93 GLN A O 1
ATOM 771 N N . VAL A 1 94 ? 34.285 -6.790 -25.393 1.00 74.44 94 VAL A N 1
ATOM 772 C CA . VAL A 1 94 ? 33.806 -7.776 -24.400 1.00 74.44 94 VAL A CA 1
ATOM 773 C C . VAL A 1 94 ? 34.791 -8.930 -24.137 1.00 74.44 94 VAL A C 1
ATOM 775 O O . VAL A 1 94 ? 34.840 -9.463 -23.033 1.00 74.44 94 VAL A O 1
ATOM 778 N N . ALA A 1 95 ? 35.596 -9.333 -25.125 1.00 66.38 95 ALA A N 1
ATOM 779 C CA . ALA A 1 95 ? 36.618 -10.371 -24.940 1.00 66.38 95 ALA A CA 1
ATOM 780 C C . ALA A 1 95 ? 37.870 -9.878 -24.182 1.00 66.38 95 ALA A C 1
ATOM 782 O O . ALA A 1 95 ? 38.687 -10.690 -23.750 1.00 66.38 95 ALA A O 1
ATOM 783 N N . HIS A 1 96 ? 38.031 -8.561 -24.049 1.00 61.50 96 HIS A N 1
ATOM 784 C CA . HIS A 1 96 ? 39.229 -7.896 -23.542 1.00 61.50 96 HIS A CA 1
ATOM 785 C C . HIS A 1 96 ? 39.074 -7.367 -22.109 1.00 61.50 96 HIS A C 1
ATOM 787 O O . HIS A 1 96 ? 40.084 -7.144 -21.447 1.00 61.50 96 HIS A O 1
ATOM 793 N N . PHE A 1 97 ? 37.848 -7.229 -21.589 1.00 63.44 97 PHE A N 1
ATOM 794 C CA . PHE A 1 97 ? 37.605 -6.907 -20.180 1.00 63.44 97 PHE A CA 1
ATOM 795 C C . PHE A 1 97 ? 36.305 -7.531 -19.653 1.00 63.44 97 PHE A C 1
ATOM 797 O O . PHE A 1 97 ? 35.297 -7.583 -20.352 1.00 63.44 97 PHE A O 1
ATOM 804 N N . TYR A 1 98 ? 36.317 -7.975 -18.391 1.00 56.47 98 TYR A N 1
ATOM 805 C CA . TYR A 1 98 ? 35.141 -8.512 -17.698 1.00 56.47 98 TYR A CA 1
ATOM 806 C C . TYR A 1 98 ? 34.960 -7.790 -16.363 1.00 56.47 98 TYR A C 1
ATOM 808 O O . TYR A 1 98 ? 35.760 -7.976 -15.446 1.00 56.47 98 TYR A O 1
ATOM 816 N N . LEU A 1 99 ? 33.932 -6.946 -16.252 1.00 57.41 99 LEU A N 1
ATOM 817 C CA . LEU A 1 99 ? 33.670 -6.141 -15.056 1.00 57.41 99 LEU A CA 1
ATOM 818 C C . LEU A 1 99 ? 32.169 -6.086 -14.755 1.00 57.41 99 LEU A C 1
ATOM 820 O O . LEU A 1 99 ? 31.403 -5.444 -15.470 1.00 57.41 99 LEU A O 1
ATOM 824 N N . GLU A 1 100 ? 31.765 -6.696 -13.635 1.00 55.31 100 GLU A N 1
ATOM 825 C CA . GLU A 1 100 ? 30.393 -6.619 -13.100 1.00 55.31 100 GLU A CA 1
ATOM 826 C C . GLU A 1 100 ? 29.961 -5.173 -12.761 1.00 55.31 100 GLU A C 1
ATOM 828 O O . GLU A 1 100 ? 28.769 -4.886 -12.650 1.00 55.31 100 GLU A O 1
ATOM 833 N N . GLU A 1 101 ? 30.920 -4.254 -12.611 1.00 57.00 101 GLU A N 1
ATOM 834 C CA . GLU A 1 101 ? 30.701 -2.842 -12.268 1.00 57.00 101 GLU A CA 1
ATOM 835 C C . GLU A 1 101 ? 30.096 -2.016 -13.421 1.00 57.00 101 GLU A C 1
ATOM 837 O O . GLU A 1 101 ? 29.593 -0.925 -13.188 1.00 57.00 101 GLU A O 1
ATOM 842 N N . LEU A 1 102 ? 30.061 -2.520 -14.661 1.00 66.62 102 LEU A N 1
ATOM 843 C CA . LEU A 1 102 ? 29.456 -1.807 -15.801 1.00 66.62 102 LEU A CA 1
ATOM 844 C C . LEU A 1 102 ? 27.959 -2.077 -15.996 1.00 66.62 102 LEU A C 1
ATOM 846 O O . LEU A 1 102 ? 27.306 -1.418 -16.809 1.00 66.62 102 LEU A O 1
ATOM 850 N N . ASN A 1 103 ? 27.398 -3.026 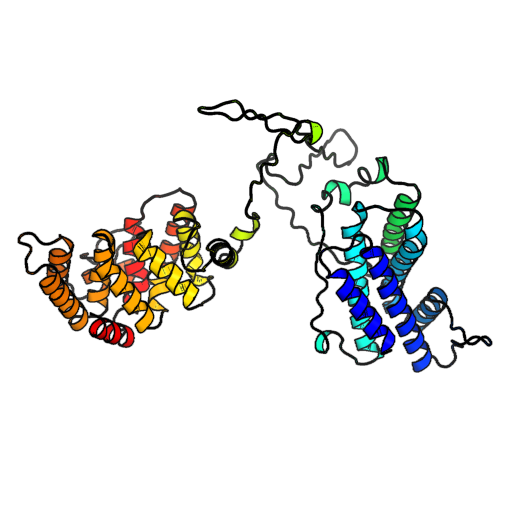-15.248 1.00 73.19 103 ASN A N 1
ATOM 851 C CA . ASN A 1 103 ? 26.028 -3.501 -15.428 1.00 73.19 103 ASN A CA 1
ATOM 852 C C . ASN A 1 103 ? 24.962 -2.381 -15.423 1.00 73.19 103 ASN A C 1
ATOM 854 O O . ASN A 1 103 ? 24.074 -2.425 -16.276 1.00 73.19 103 ASN A O 1
ATOM 858 N N . PRO A 1 104 ? 25.017 -1.357 -14.543 1.00 70.12 104 PRO A N 1
ATOM 859 C CA . PRO A 1 104 ? 24.054 -0.251 -14.572 1.00 70.12 104 PRO A CA 1
ATOM 860 C C . PRO A 1 104 ? 24.151 0.624 -15.829 1.00 70.12 104 PRO A C 1
ATOM 862 O O . PRO A 1 104 ? 23.128 1.028 -16.384 1.00 70.12 104 PRO A O 1
ATOM 865 N N . ILE A 1 105 ? 25.372 0.888 -16.301 1.00 73.00 105 ILE A N 1
ATOM 866 C CA . ILE A 1 105 ? 25.627 1.695 -17.503 1.00 73.00 105 ILE A CA 1
ATOM 867 C C . ILE A 1 105 ? 25.128 0.941 -18.739 1.00 73.00 105 ILE A C 1
ATOM 869 O O . ILE A 1 105 ? 24.385 1.491 -19.552 1.00 73.00 105 ILE A O 1
ATOM 873 N N . LEU A 1 106 ? 25.465 -0.347 -18.840 1.00 80.38 106 LEU A N 1
ATOM 874 C CA . LEU A 1 106 ? 25.020 -1.214 -19.931 1.00 80.38 106 LEU A CA 1
ATOM 875 C C . LEU A 1 106 ? 23.500 -1.359 -19.952 1.00 80.38 106 LEU A C 1
ATOM 877 O O . LEU A 1 106 ? 22.893 -1.235 -21.014 1.00 80.38 106 LEU A O 1
ATOM 881 N N . PHE A 1 107 ? 22.870 -1.543 -18.789 1.00 82.75 107 PHE A N 1
ATOM 882 C CA . PHE A 1 107 ? 21.413 -1.551 -18.681 1.00 82.75 107 PHE A CA 1
ATOM 883 C C . PHE A 1 107 ? 20.792 -0.274 -19.248 1.00 82.75 107 PHE A C 1
ATOM 885 O O . PHE A 1 107 ? 19.831 -0.348 -20.013 1.00 82.75 107 PHE A O 1
ATOM 892 N N . SER A 1 108 ? 21.346 0.890 -18.905 1.00 78.69 108 SER A N 1
ATOM 893 C CA . SER A 1 108 ? 20.832 2.179 -19.368 1.00 78.69 108 SER A CA 1
ATOM 894 C C . SER A 1 108 ? 20.991 2.368 -20.886 1.00 78.69 108 SER A C 1
ATOM 896 O O . SER A 1 108 ? 20.043 2.784 -21.559 1.00 78.69 108 SER A O 1
ATOM 898 N N . LEU A 1 109 ? 22.139 1.979 -21.454 1.00 83.56 109 LEU A N 1
ATOM 899 C CA . LEU A 1 109 ? 22.388 2.012 -22.902 1.00 83.56 109 LEU A CA 1
ATOM 900 C C . LEU A 1 109 ? 21.456 1.064 -23.673 1.00 83.56 109 LEU A C 1
ATOM 902 O O . LEU A 1 109 ? 20.880 1.449 -24.694 1.00 83.56 109 LEU A O 1
ATOM 906 N N . ILE A 1 110 ? 21.275 -0.163 -23.179 1.00 89.38 110 ILE A N 1
ATOM 907 C CA . ILE A 1 110 ? 20.406 -1.178 -23.793 1.00 89.38 110 ILE A CA 1
ATOM 908 C C . ILE A 1 110 ? 18.940 -0.754 -23.718 1.00 89.38 110 ILE A C 1
ATOM 910 O O . ILE A 1 110 ? 18.233 -0.829 -24.723 1.00 89.38 110 ILE A O 1
ATOM 914 N N . SER A 1 111 ? 18.493 -0.262 -22.559 1.00 86.38 111 SER A N 1
ATOM 915 C CA . SER A 1 111 ? 17.129 0.249 -22.367 1.00 86.38 111 SER A CA 1
ATOM 916 C C . SER A 1 111 ? 16.806 1.326 -23.396 1.00 86.38 111 SER A C 1
ATOM 918 O O . SER A 1 111 ? 15.790 1.245 -24.091 1.00 86.38 111 SER A O 1
ATOM 920 N N . LYS A 1 112 ? 17.714 2.297 -23.561 1.00 86.31 112 LYS A N 1
ATOM 921 C CA . LYS A 1 112 ? 17.562 3.354 -24.560 1.00 86.31 112 LYS A CA 1
ATOM 922 C C . LYS A 1 112 ? 17.538 2.799 -25.985 1.00 86.31 112 LYS A C 1
ATOM 924 O O . LYS A 1 112 ? 16.680 3.193 -26.773 1.00 86.31 112 LYS A O 1
ATOM 929 N N . SER A 1 113 ? 18.406 1.836 -26.298 1.00 93.06 113 SER A N 1
ATOM 930 C CA . SER A 1 113 ? 18.444 1.183 -27.611 1.00 93.06 113 SER A CA 1
ATOM 931 C C . SER A 1 113 ? 17.125 0.485 -27.965 1.00 93.06 113 SER A C 1
ATOM 933 O O . SER A 1 113 ? 16.649 0.592 -29.094 1.00 93.06 113 SER A O 1
ATOM 935 N N . ILE A 1 114 ? 16.485 -0.181 -26.998 1.00 91.12 114 ILE A N 1
ATOM 936 C CA . ILE A 1 114 ? 15.184 -0.843 -27.187 1.00 91.12 114 ILE A CA 1
ATOM 937 C C . ILE A 1 114 ? 14.074 0.190 -27.424 1.00 91.12 114 ILE A C 1
ATOM 939 O O . ILE A 1 114 ? 13.240 0.007 -28.315 1.00 91.12 114 ILE A O 1
ATOM 943 N N . ILE A 1 115 ? 14.080 1.305 -26.684 1.00 87.69 115 ILE A N 1
ATOM 944 C CA . ILE A 1 115 ? 13.136 2.416 -26.891 1.00 87.69 115 ILE A CA 1
ATOM 945 C C . ILE A 1 115 ? 13.295 2.993 -28.303 1.00 87.69 115 ILE A C 1
ATOM 947 O O . ILE A 1 115 ? 12.308 3.148 -29.030 1.00 87.69 115 ILE A O 1
ATOM 951 N N . PHE A 1 116 ? 14.535 3.257 -28.723 1.00 92.94 116 PHE A N 1
ATOM 952 C CA . PHE A 1 116 ? 14.838 3.719 -30.076 1.00 92.94 116 PHE A CA 1
ATOM 953 C C . PHE A 1 116 ? 14.376 2.723 -31.138 1.00 92.94 116 PHE A C 1
ATOM 955 O O . PHE A 1 116 ? 13.775 3.129 -32.134 1.00 92.94 116 PHE A O 1
ATOM 962 N N . TYR A 1 117 ? 14.584 1.427 -30.913 1.00 94.00 117 TYR A N 1
ATOM 963 C CA . TYR A 1 117 ? 14.175 0.379 -31.841 1.00 94.00 117 TYR A CA 1
ATOM 964 C C . TYR A 1 117 ? 12.656 0.345 -31.998 1.00 94.00 117 TYR A C 1
ATOM 966 O O . TYR A 1 117 ? 12.144 0.320 -33.121 1.00 94.00 117 TYR A O 1
ATOM 974 N N . SER A 1 118 ? 11.932 0.424 -30.878 1.00 90.62 118 SER A N 1
ATOM 975 C CA . SER A 1 118 ? 10.472 0.480 -30.865 1.00 90.62 118 SER A CA 1
ATOM 976 C C . SER A 1 118 ? 9.944 1.672 -31.662 1.00 90.62 118 SER A C 1
ATOM 978 O O . SER A 1 118 ? 9.136 1.510 -32.584 1.00 90.62 118 SER A O 1
ATOM 980 N N . LYS A 1 119 ? 10.493 2.868 -31.408 1.00 90.50 119 LYS A N 1
ATOM 981 C CA . LYS A 1 119 ? 10.147 4.089 -32.148 1.00 90.50 119 LYS A CA 1
ATOM 982 C C . LYS A 1 119 ? 10.464 3.964 -33.641 1.00 90.50 119 LYS A C 1
ATOM 984 O O . LYS A 1 119 ? 9.644 4.365 -34.470 1.00 90.50 119 LYS A O 1
ATOM 989 N N . PHE A 1 120 ? 11.611 3.388 -33.999 1.00 94.25 120 PHE A N 1
ATOM 990 C CA . PHE A 1 120 ? 12.040 3.212 -35.388 1.00 94.25 120 PHE A CA 1
ATOM 991 C C . PHE A 1 120 ? 11.103 2.273 -36.161 1.00 94.25 120 PHE A C 1
ATOM 993 O O . PHE A 1 120 ? 10.630 2.610 -37.251 1.00 94.25 120 PHE A O 1
ATOM 1000 N N . ILE A 1 121 ? 10.776 1.116 -35.578 1.00 92.44 121 ILE A N 1
ATOM 1001 C CA . ILE A 1 121 ? 9.859 0.133 -36.166 1.00 92.44 121 ILE A CA 1
ATOM 1002 C C . ILE A 1 121 ? 8.456 0.726 -36.335 1.00 92.44 121 ILE A C 1
ATOM 1004 O O . ILE A 1 121 ? 7.883 0.648 -37.427 1.00 92.44 121 ILE A O 1
ATOM 1008 N N . LYS A 1 122 ? 7.937 1.409 -35.309 1.00 91.00 122 LYS A N 1
ATOM 1009 C CA . LYS A 1 122 ? 6.640 2.092 -35.376 1.00 91.00 122 LYS A CA 1
ATOM 1010 C C . LYS A 1 122 ? 6.612 3.158 -36.469 1.00 91.00 122 LYS A C 1
ATOM 1012 O O . LYS A 1 122 ? 5.676 3.215 -37.267 1.00 91.00 122 LYS A O 1
ATOM 1017 N N . THR A 1 123 ? 7.669 3.961 -36.569 1.00 92.69 123 THR A N 1
ATOM 1018 C CA . THR A 1 123 ? 7.753 5.067 -37.532 1.00 92.69 123 THR A CA 1
ATOM 1019 C C . THR A 1 123 ? 7.824 4.565 -38.973 1.00 92.69 123 THR A C 1
ATOM 1021 O O . THR A 1 123 ? 7.008 4.979 -39.806 1.00 92.69 123 THR A O 1
ATOM 1024 N N . HIS A 1 124 ? 8.751 3.646 -39.264 1.00 93.44 124 HIS A N 1
ATOM 1025 C CA . HIS A 1 124 ? 9.074 3.236 -40.633 1.00 93.44 124 HIS A CA 1
ATOM 1026 C C . HIS A 1 124 ? 8.330 1.988 -41.106 1.00 93.44 124 HIS A C 1
ATOM 1028 O O . HIS A 1 124 ? 8.105 1.839 -42.301 1.00 93.44 124 HIS A O 1
ATOM 1034 N N . PHE A 1 125 ? 7.916 1.091 -40.215 1.00 92.44 125 PHE A N 1
ATOM 1035 C CA . PHE A 1 125 ? 7.244 -0.156 -40.596 1.00 92.44 125 PHE A CA 1
ATOM 1036 C C . PHE A 1 125 ? 5.783 -0.225 -40.156 1.00 92.44 125 PHE A C 1
ATOM 1038 O O . PHE A 1 125 ? 5.104 -1.164 -40.563 1.00 92.44 125 PHE A O 1
ATOM 1045 N N . LYS A 1 126 ? 5.291 0.782 -39.416 1.00 90.44 126 LYS A N 1
ATOM 1046 C CA . LYS A 1 126 ? 3.911 0.854 -38.900 1.00 90.44 126 LYS A CA 1
ATOM 1047 C C . LYS A 1 126 ? 3.526 -0.384 -38.084 1.00 90.44 126 LYS A C 1
ATOM 1049 O O . LYS A 1 126 ? 2.390 -0.835 -38.133 1.00 90.44 126 LYS A O 1
ATOM 1054 N N . PHE A 1 127 ? 4.501 -0.933 -37.367 1.00 85.69 127 PHE A N 1
ATOM 1055 C CA . PHE A 1 127 ? 4.330 -2.066 -36.469 1.00 85.69 127 PHE A CA 1
ATOM 1056 C C . PHE A 1 127 ? 4.562 -1.577 -35.042 1.00 85.69 127 PHE A C 1
ATOM 1058 O O . PHE A 1 127 ? 5.571 -0.919 -34.790 1.00 85.69 127 PHE A O 1
ATOM 1065 N N . ASP A 1 128 ? 3.635 -1.846 -34.129 1.00 81.88 128 ASP A N 1
ATOM 1066 C CA . ASP A 1 128 ? 3.778 -1.456 -32.730 1.00 81.88 128 ASP A CA 1
ATOM 1067 C C . ASP A 1 128 ? 4.264 -2.648 -31.904 1.00 81.88 128 ASP A C 1
ATOM 1069 O O . ASP A 1 128 ? 3.561 -3.637 -31.726 1.00 81.88 128 ASP A O 1
ATOM 1073 N N . LEU A 1 129 ? 5.498 -2.561 -31.409 1.00 77.56 129 LEU A N 1
ATOM 1074 C CA . LEU A 1 129 ? 6.077 -3.606 -30.565 1.00 77.56 129 LEU A CA 1
ATOM 1075 C C . LEU A 1 129 ? 5.393 -3.701 -29.196 1.00 77.56 129 LEU A C 1
ATOM 1077 O O . LEU A 1 129 ? 5.469 -4.755 -28.575 1.00 77.56 129 LEU A O 1
ATOM 1081 N N . SER A 1 130 ? 4.746 -2.627 -28.729 1.00 68.12 130 SER A N 1
ATOM 1082 C CA . SER A 1 130 ? 4.113 -2.588 -27.407 1.00 68.12 130 SER A CA 1
ATOM 1083 C C . SER A 1 130 ? 2.753 -3.286 -27.351 1.00 68.12 130 SER A C 1
ATOM 1085 O O . SER A 1 130 ? 2.362 -3.741 -26.282 1.00 68.12 130 SER A O 1
ATOM 1087 N N . GLU A 1 131 ? 2.056 -3.418 -28.484 1.00 68.06 131 GLU A N 1
ATOM 1088 C CA . GLU A 1 131 ? 0.743 -4.080 -28.553 1.00 68.06 131 GLU A CA 1
ATOM 1089 C C . GLU A 1 131 ? 0.858 -5.611 -28.649 1.00 68.06 131 GLU A C 1
ATOM 1091 O O . GLU A 1 131 ? -0.013 -6.334 -28.173 1.00 68.06 131 GLU A O 1
ATOM 1096 N N . GLU A 1 132 ? 1.944 -6.113 -29.241 1.00 60.22 132 GLU A N 1
ATOM 1097 C CA . GLU A 1 132 ? 2.111 -7.536 -29.573 1.00 60.22 132 GLU A CA 1
ATOM 1098 C C . GLU A 1 132 ? 2.800 -8.347 -28.466 1.00 60.22 132 GLU A C 1
ATOM 1100 O O . GLU A 1 132 ? 2.626 -9.562 -28.374 1.00 60.22 132 GLU A O 1
ATOM 1105 N N . ALA A 1 133 ? 3.594 -7.701 -27.610 1.00 54.72 133 ALA A N 1
ATOM 1106 C CA . ALA A 1 133 ? 4.323 -8.385 -26.554 1.00 54.72 133 ALA A CA 1
ATOM 1107 C C . ALA A 1 133 ? 4.503 -7.445 -25.358 1.00 54.72 133 ALA A C 1
ATOM 1109 O O . ALA A 1 133 ? 5.248 -6.472 -25.444 1.00 54.72 133 ALA A O 1
ATOM 1110 N N . ASN A 1 134 ? 3.839 -7.746 -24.234 1.00 54.69 134 ASN A N 1
ATOM 1111 C CA . ASN A 1 134 ? 3.973 -7.066 -22.934 1.00 54.69 134 ASN A CA 1
ATOM 1112 C C . ASN A 1 134 ? 5.388 -7.243 -22.331 1.00 54.69 134 ASN A C 1
ATOM 1114 O O . ASN A 1 134 ? 5.561 -7.773 -21.233 1.00 54.69 134 ASN A O 1
ATOM 1118 N N . LEU A 1 135 ? 6.426 -6.867 -23.070 1.00 57.72 135 LEU A N 1
ATOM 1119 C CA . LEU A 1 135 ? 7.819 -7.105 -22.740 1.00 57.72 135 LEU A CA 1
ATOM 1120 C C . LEU A 1 135 ? 8.411 -5.844 -22.119 1.00 57.72 135 LEU A C 1
ATOM 1122 O O . LEU A 1 135 ? 8.748 -4.876 -22.795 1.00 57.72 135 LEU A O 1
ATOM 1126 N N . ILE A 1 136 ? 8.532 -5.884 -20.796 1.00 64.69 136 ILE A N 1
ATOM 1127 C CA . ILE A 1 136 ? 9.186 -4.860 -19.985 1.00 64.69 136 ILE A CA 1
ATOM 1128 C C . ILE A 1 136 ? 10.617 -5.326 -19.722 1.00 64.69 136 ILE A C 1
ATOM 1130 O O . ILE A 1 136 ? 10.821 -6.452 -19.269 1.00 64.69 136 ILE A O 1
ATOM 1134 N N . LEU A 1 137 ? 11.612 -4.476 -19.983 1.00 71.50 137 LEU A N 1
ATOM 1135 C CA . LEU A 1 137 ? 12.987 -4.745 -19.567 1.00 71.50 137 LEU A CA 1
ATOM 1136 C C . LEU A 1 137 ? 13.097 -4.531 -18.051 1.00 71.50 137 LEU A C 1
ATOM 1138 O O . LEU A 1 137 ? 12.884 -3.422 -17.561 1.00 71.50 137 LEU A O 1
ATOM 1142 N N . LEU A 1 138 ? 13.402 -5.589 -17.302 1.00 70.81 138 LEU A N 1
ATOM 1143 C CA . LEU A 1 138 ? 13.425 -5.539 -15.844 1.00 70.81 138 LEU A CA 1
ATOM 1144 C C . LEU A 1 138 ? 14.796 -5.070 -15.312 1.00 70.81 138 LEU A C 1
ATOM 1146 O O . LEU A 1 138 ? 15.838 -5.511 -15.808 1.00 70.81 138 LEU A O 1
ATOM 1150 N N . PRO A 1 139 ? 14.833 -4.231 -14.264 1.00 65.56 139 PRO A N 1
ATOM 1151 C CA . PRO A 1 139 ? 16.064 -3.858 -13.566 1.00 65.56 139 PRO A CA 1
ATOM 1152 C C . PRO A 1 139 ? 16.600 -5.026 -12.709 1.00 65.56 139 PRO A C 1
ATOM 1154 O O . PRO A 1 139 ? 16.431 -5.051 -11.492 1.00 65.56 139 PRO A O 1
ATOM 1157 N N . ILE A 1 140 ? 17.212 -6.041 -13.332 1.00 60.75 140 ILE A N 1
ATOM 1158 C CA . ILE A 1 140 ? 17.665 -7.273 -12.654 1.00 60.75 140 ILE A CA 1
ATOM 1159 C C . ILE A 1 140 ? 19.173 -7.259 -12.403 1.00 60.75 140 ILE A C 1
ATOM 1161 O O . ILE A 1 140 ? 19.974 -7.081 -13.320 1.00 60.75 140 ILE A O 1
ATOM 1165 N N . GLY A 1 141 ? 19.578 -7.614 -11.181 1.00 51.44 141 GLY A N 1
ATOM 1166 C CA . GLY A 1 141 ? 20.971 -7.954 -10.870 1.00 51.44 141 GLY A CA 1
ATOM 1167 C C . GLY A 1 141 ? 21.872 -6.760 -10.565 1.00 51.44 141 GLY A C 1
ATOM 1168 O O . GLY A 1 141 ? 23.093 -6.893 -10.635 1.00 51.44 141 GLY A O 1
ATOM 1169 N N . PHE A 1 142 ? 21.304 -5.612 -10.194 1.00 53.19 142 PHE A N 1
ATOM 1170 C CA . PHE A 1 142 ? 22.092 -4.544 -9.593 1.00 53.19 142 PHE A CA 1
ATOM 1171 C C . PHE A 1 142 ? 22.568 -4.997 -8.206 1.00 53.19 142 PHE A C 1
ATOM 1173 O O . PHE A 1 142 ? 21.797 -5.031 -7.247 1.00 53.19 142 PHE A O 1
ATOM 1180 N N . LYS A 1 143 ? 23.861 -5.324 -8.069 1.00 44.84 143 LYS A N 1
ATOM 1181 C CA . LYS A 1 143 ? 24.538 -5.040 -6.794 1.00 44.84 143 LYS A CA 1
ATOM 1182 C C . LYS A 1 143 ? 24.386 -3.531 -6.582 1.00 44.84 143 LYS A C 1
ATOM 1184 O O . LYS A 1 143 ? 24.456 -2.812 -7.577 1.00 44.84 143 LYS A O 1
ATOM 1189 N N . ARG A 1 144 ? 24.061 -3.108 -5.345 1.00 38.19 144 ARG A N 1
ATOM 1190 C CA . ARG A 1 144 ? 23.669 -1.731 -4.962 1.00 38.19 144 ARG A CA 1
ATOM 1191 C C . ARG A 1 144 ? 24.281 -0.691 -5.902 1.00 38.19 144 ARG A C 1
ATOM 1193 O O . ARG A 1 144 ? 25.486 -0.807 -6.138 1.00 38.19 144 ARG A O 1
ATOM 1200 N N . PRO A 1 145 ? 23.490 0.275 -6.414 1.00 39.88 145 PRO A N 1
ATOM 1201 C CA . PRO A 1 145 ? 23.996 1.262 -7.353 1.00 39.88 145 PRO A CA 1
ATOM 1202 C C . PRO A 1 145 ? 25.321 1.787 -6.821 1.00 39.88 145 PRO A C 1
ATOM 1204 O O . PRO A 1 145 ? 25.420 2.172 -5.652 1.00 39.88 145 PRO A O 1
ATOM 1207 N N . ILE A 1 146 ? 26.336 1.677 -7.677 1.00 41.31 146 ILE A N 1
ATOM 1208 C CA . ILE A 1 146 ? 27.625 2.346 -7.551 1.00 41.31 146 ILE A CA 1
ATOM 1209 C C . ILE A 1 146 ? 27.333 3.703 -6.923 1.00 41.31 146 ILE A C 1
ATOM 1211 O O . ILE A 1 146 ? 26.428 4.398 -7.398 1.00 41.31 146 ILE A O 1
ATOM 1215 N N . SER A 1 147 ? 27.991 4.006 -5.800 1.00 39.94 147 SER A N 1
ATOM 1216 C CA . SER A 1 147 ? 27.705 5.219 -5.037 1.00 39.94 147 SER A CA 1
ATOM 1217 C C . SER A 1 147 ? 27.601 6.397 -6.010 1.00 39.94 147 SER A C 1
ATOM 1219 O O . SER A 1 147 ? 28.395 6.461 -6.947 1.00 39.94 147 SER A O 1
ATOM 1221 N N . PRO A 1 148 ? 26.670 7.347 -5.844 1.00 36.56 148 PRO A N 1
ATOM 1222 C CA . PRO A 1 148 ? 26.594 8.503 -6.736 1.00 36.56 148 PRO A CA 1
ATOM 1223 C C . PRO A 1 148 ? 27.935 9.244 -6.836 1.00 36.56 148 PRO A C 1
ATOM 1225 O O . PRO A 1 148 ? 28.237 9.839 -7.860 1.00 36.56 148 PRO A O 1
ATOM 1228 N N . ILE A 1 149 ? 28.787 9.133 -5.810 1.00 41.56 149 ILE A N 1
ATOM 1229 C CA . ILE A 1 149 ? 30.181 9.602 -5.814 1.00 41.56 149 ILE A CA 1
ATOM 1230 C C . ILE A 1 149 ? 31.022 8.856 -6.838 1.00 41.56 149 ILE A C 1
ATOM 1232 O O . ILE A 1 149 ? 31.826 9.469 -7.517 1.00 41.56 149 ILE A O 1
ATOM 1236 N N . ASP A 1 150 ? 30.857 7.550 -6.966 1.00 45.28 150 ASP A N 1
ATOM 1237 C CA . ASP A 1 150 ? 31.586 6.736 -7.927 1.00 45.28 150 ASP A CA 1
ATOM 1238 C C . ASP A 1 150 ? 31.057 6.923 -9.363 1.00 45.28 150 ASP A C 1
ATOM 1240 O O . ASP A 1 150 ? 31.798 6.745 -10.324 1.00 45.28 150 ASP A O 1
ATOM 1244 N N . TYR A 1 151 ? 29.788 7.319 -9.504 1.00 45.12 151 TYR A N 1
ATOM 1245 C CA . TYR A 1 151 ? 29.164 7.687 -10.778 1.00 45.12 151 TYR A CA 1
ATOM 1246 C C . TYR A 1 151 ? 29.533 9.114 -11.237 1.00 45.12 151 TYR A C 1
ATOM 1248 O O . TYR A 1 151 ? 29.687 9.360 -12.430 1.00 45.12 151 TYR A O 1
ATOM 1256 N N . ILE A 1 152 ? 29.683 10.060 -10.298 1.00 41.56 152 ILE A N 1
ATOM 1257 C CA . ILE A 1 152 ? 29.940 11.492 -10.563 1.00 41.56 152 ILE A CA 1
ATOM 1258 C C . ILE A 1 152 ? 31.432 11.832 -10.488 1.00 41.56 152 ILE A C 1
ATOM 1260 O O . ILE A 1 152 ? 31.928 12.644 -11.268 1.00 41.56 152 ILE A O 1
ATOM 1264 N N . SER A 1 153 ? 32.165 11.245 -9.544 1.00 43.06 153 SER A N 1
ATOM 1265 C CA . SER A 1 153 ? 33.604 11.444 -9.439 1.00 43.06 153 SER A CA 1
ATOM 1266 C C . SER A 1 153 ? 34.291 10.506 -10.419 1.00 43.06 153 SER A C 1
ATOM 1268 O O . SER A 1 153 ? 34.244 9.285 -10.311 1.00 43.06 153 SER A O 1
ATOM 1270 N N . THR A 1 154 ? 35.040 11.081 -11.344 1.00 43.00 154 THR A N 1
ATOM 1271 C CA . THR A 1 154 ? 36.023 10.381 -12.177 1.00 43.00 154 THR A CA 1
ATOM 1272 C C . THR A 1 154 ? 37.118 9.657 -11.368 1.00 43.00 154 THR A C 1
ATOM 1274 O O . THR A 1 154 ? 38.099 9.211 -11.953 1.00 43.00 154 THR A O 1
ATOM 1277 N N . ASN A 1 155 ? 37.012 9.540 -10.039 1.00 42.75 155 ASN A N 1
ATOM 1278 C CA . ASN A 1 155 ? 38.088 9.107 -9.148 1.00 42.75 155 ASN A CA 1
ATOM 1279 C C . ASN A 1 155 ? 37.999 7.634 -8.725 1.00 42.75 155 ASN A C 1
ATOM 1281 O O . ASN A 1 155 ? 39.040 7.000 -8.549 1.00 42.75 155 ASN A O 1
ATOM 1285 N N . SER A 1 156 ? 36.806 7.056 -8.585 1.00 40.50 156 SER A N 1
ATOM 1286 C CA . SER A 1 156 ? 36.667 5.669 -8.112 1.00 40.50 156 SER A CA 1
ATOM 1287 C C . SER A 1 156 ? 36.948 4.643 -9.207 1.00 40.50 156 SER A C 1
ATOM 1289 O O . SER A 1 156 ? 37.685 3.683 -8.980 1.00 40.50 156 SER A O 1
ATOM 1291 N N . VAL A 1 157 ? 36.465 4.907 -10.423 1.00 45.94 157 VAL A N 1
ATOM 1292 C CA . VAL A 1 157 ? 36.669 4.038 -11.584 1.00 45.94 157 VAL A CA 1
ATOM 1293 C C . VAL A 1 157 ? 38.124 4.099 -12.066 1.00 45.94 157 VAL A C 1
ATOM 1295 O O . VAL A 1 157 ? 38.697 3.098 -12.478 1.00 45.94 157 VAL A O 1
ATOM 1298 N N . ASN A 1 158 ? 38.805 5.240 -11.933 1.00 46.47 158 ASN A N 1
ATOM 1299 C CA . ASN A 1 158 ? 40.123 5.434 -12.547 1.00 46.47 158 ASN A CA 1
ATOM 1300 C C . ASN A 1 158 ? 41.314 4.766 -11.839 1.00 46.47 158 ASN A C 1
ATOM 1302 O O . ASN A 1 158 ? 42.347 4.560 -12.485 1.00 46.47 158 ASN A O 1
ATOM 1306 N N . SER A 1 159 ? 41.217 4.433 -10.548 1.00 48.59 159 SER A N 1
ATOM 1307 C CA . SER A 1 159 ? 42.382 3.936 -9.791 1.00 48.59 159 SER A CA 1
ATOM 1308 C C . SER A 1 159 ? 42.670 2.438 -9.984 1.00 48.59 159 SER A C 1
ATOM 1310 O O . SER A 1 159 ? 43.797 2.009 -9.739 1.00 48.59 159 SER A O 1
ATOM 1312 N N . LYS A 1 160 ? 41.686 1.650 -10.452 1.00 48.38 160 LYS A N 1
ATOM 1313 C CA . LYS A 1 160 ? 41.811 0.196 -10.700 1.00 48.38 160 LYS A CA 1
ATOM 1314 C C . LYS A 1 160 ? 41.266 -0.294 -12.052 1.00 48.38 160 LYS A C 1
ATOM 1316 O O . LYS A 1 160 ? 41.418 -1.476 -12.350 1.00 48.38 160 LYS A O 1
ATOM 1321 N N . ALA A 1 161 ? 40.654 0.570 -12.865 1.00 57.66 161 ALA A N 1
ATOM 1322 C CA . ALA A 1 161 ? 40.179 0.209 -14.202 1.00 57.66 161 ALA A CA 1
ATOM 1323 C C . ALA A 1 161 ? 41.331 -0.124 -15.157 1.00 57.66 161 ALA A C 1
ATOM 1325 O O . ALA A 1 161 ? 42.358 0.566 -15.158 1.00 57.66 161 ALA A O 1
ATOM 1326 N N . SER A 1 162 ? 41.122 -1.136 -16.004 1.00 62.03 162 SER A N 1
ATOM 1327 C CA . SER A 1 162 ? 42.011 -1.428 -17.128 1.00 62.03 162 SER A CA 1
ATOM 1328 C C . SER A 1 162 ? 42.007 -0.274 -18.144 1.00 62.03 162 SER A C 1
ATOM 1330 O O . SER A 1 162 ? 41.112 0.580 -18.130 1.00 62.03 162 SER A O 1
ATOM 1332 N N . SER A 1 163 ? 43.021 -0.218 -19.010 1.00 67.12 163 SER A N 1
ATOM 1333 C CA . SER A 1 163 ? 43.122 0.770 -20.096 1.00 67.12 163 SER A CA 1
ATOM 1334 C C . SER A 1 163 ? 41.865 0.792 -20.964 1.00 67.12 163 SER A C 1
ATOM 1336 O O . SER A 1 163 ? 41.322 1.854 -21.251 1.00 67.12 163 SER A O 1
ATOM 1338 N N . GLU A 1 164 ? 41.355 -0.390 -21.285 1.00 65.38 164 GLU A N 1
ATOM 1339 C CA . GLU A 1 164 ? 40.225 -0.617 -22.182 1.00 65.38 164 GLU A CA 1
ATOM 1340 C C . GLU A 1 164 ? 38.921 -0.090 -21.567 1.00 65.38 164 GLU A C 1
ATOM 1342 O O . GLU A 1 164 ? 38.116 0.542 -22.246 1.00 65.38 164 GLU A O 1
ATOM 1347 N N . LEU A 1 165 ? 38.733 -0.265 -20.253 1.00 65.19 165 LEU A N 1
ATOM 1348 C CA . LEU A 1 165 ? 37.580 0.290 -19.541 1.00 65.19 165 LEU A CA 1
ATOM 1349 C C . LEU A 1 165 ? 37.588 1.828 -19.562 1.00 65.19 165 LEU A C 1
ATOM 1351 O O . LEU A 1 165 ? 36.540 2.455 -19.721 1.00 65.19 165 LEU A O 1
ATOM 1355 N N . LYS A 1 166 ? 38.759 2.451 -19.393 1.00 67.94 166 LYS A N 1
ATOM 1356 C CA . LYS A 1 166 ? 38.885 3.917 -19.437 1.00 67.94 166 LYS A CA 1
ATOM 1357 C C . LYS A 1 166 ? 38.563 4.458 -20.824 1.00 67.94 166 LYS A C 1
ATOM 1359 O O . LYS A 1 166 ? 37.873 5.469 -20.929 1.00 67.94 166 LYS A O 1
ATOM 1364 N N . GLU A 1 167 ? 39.028 3.775 -21.866 1.00 72.00 167 GLU A N 1
ATOM 1365 C CA . GLU A 1 167 ? 38.720 4.110 -23.257 1.00 72.00 167 GLU A CA 1
ATOM 1366 C C . GLU A 1 167 ? 37.217 4.002 -23.542 1.00 72.00 167 GLU A C 1
ATOM 1368 O O . GLU A 1 167 ? 36.630 4.955 -24.057 1.00 72.00 167 GLU A O 1
ATOM 1373 N N . PHE A 1 168 ? 36.568 2.922 -23.099 1.00 70.44 168 PHE A N 1
ATOM 1374 C CA . PHE A 1 168 ? 35.123 2.740 -23.246 1.00 70.44 168 PHE A CA 1
ATOM 1375 C C . PHE A 1 168 ? 34.305 3.829 -22.526 1.00 70.44 168 PHE A C 1
ATOM 1377 O O . PHE A 1 168 ? 33.382 4.417 -23.086 1.00 70.44 168 PHE A O 1
ATOM 1384 N N . LEU A 1 169 ? 34.652 4.169 -21.281 1.00 70.50 169 LEU A N 1
ATOM 1385 C CA . LEU A 1 169 ? 33.961 5.245 -20.555 1.00 70.50 169 LEU A CA 1
ATOM 1386 C C . LEU A 1 169 ? 34.170 6.606 -21.222 1.00 70.50 169 LEU A C 1
ATOM 1388 O O . LEU A 1 169 ? 33.251 7.427 -21.282 1.00 70.50 169 LEU A O 1
ATOM 1392 N N . GLN A 1 170 ? 35.366 6.840 -21.761 1.00 71.62 170 GLN A N 1
ATOM 1393 C CA . GLN A 1 170 ? 35.652 8.044 -22.522 1.00 71.62 170 GLN A CA 1
ATOM 1394 C C . GLN A 1 170 ? 34.832 8.099 -23.818 1.00 71.62 170 GLN A C 1
ATOM 1396 O O . GLN A 1 170 ? 34.415 9.190 -24.214 1.00 71.62 170 GLN A O 1
ATOM 1401 N N . SER A 1 171 ? 34.549 6.961 -24.457 1.00 75.19 171 SER A N 1
ATOM 1402 C CA . SER A 1 171 ? 33.721 6.915 -25.664 1.00 75.19 171 SER A CA 1
ATOM 1403 C C . SER A 1 171 ? 32.272 7.331 -25.388 1.00 75.19 171 SER A C 1
ATOM 1405 O O . SER A 1 171 ? 31.727 8.143 -26.141 1.00 75.19 171 SER A O 1
ATOM 1407 N N . ILE A 1 172 ? 31.704 6.922 -24.245 1.00 73.31 172 ILE A N 1
ATOM 1408 C CA . ILE A 1 172 ? 30.386 7.378 -23.764 1.00 73.31 172 ILE A CA 1
ATOM 1409 C C . ILE A 1 172 ? 30.379 8.895 -23.542 1.00 73.31 172 ILE A C 1
ATOM 1411 O O . ILE A 1 172 ? 29.486 9.596 -24.020 1.00 73.31 172 ILE A O 1
ATOM 1415 N N . VAL A 1 173 ? 31.387 9.424 -22.839 1.00 70.19 173 VAL A N 1
ATOM 1416 C CA . VAL A 1 173 ? 31.505 10.870 -22.584 1.00 70.19 173 VAL A CA 1
ATOM 1417 C C . VAL A 1 173 ? 31.622 11.648 -23.895 1.00 70.19 173 VAL A C 1
ATOM 1419 O O . VAL A 1 173 ? 30.987 12.691 -24.059 1.00 70.19 173 VAL A O 1
ATOM 1422 N N . ASN A 1 174 ? 32.409 11.143 -24.844 1.00 73.88 174 ASN A N 1
ATOM 1423 C CA . ASN A 1 174 ? 32.598 11.773 -26.145 1.00 73.88 174 ASN A CA 1
ATOM 1424 C C . ASN A 1 174 ? 31.310 11.765 -26.980 1.00 73.88 174 ASN A C 1
ATOM 1426 O O . ASN A 1 174 ? 31.012 12.770 -27.618 1.00 73.88 174 ASN A O 1
ATOM 1430 N N . ALA A 1 175 ? 30.535 10.678 -26.950 1.00 69.94 175 ALA A N 1
ATOM 1431 C CA . ALA A 1 175 ? 29.240 10.595 -27.624 1.00 69.94 175 ALA A CA 1
ATOM 1432 C C . ALA A 1 175 ? 28.244 11.631 -27.078 1.00 69.94 175 ALA A C 1
ATOM 1434 O O . ALA A 1 175 ? 27.635 12.371 -27.848 1.00 69.94 175 ALA A O 1
ATOM 1435 N N . SER A 1 176 ? 28.151 11.768 -25.751 1.00 70.75 176 SER A N 1
ATOM 1436 C CA . SER A 1 176 ? 27.310 12.796 -25.122 1.00 70.75 176 SER A CA 1
ATOM 1437 C C . SER A 1 176 ? 27.754 14.220 -25.474 1.00 70.75 176 SER A C 1
ATOM 1439 O O . SER A 1 176 ? 26.913 15.086 -25.703 1.00 70.75 176 SER A O 1
ATOM 1441 N N . ARG A 1 177 ? 29.069 14.476 -25.553 1.00 69.69 177 ARG A N 1
ATOM 1442 C CA . ARG A 1 177 ? 29.597 15.782 -25.984 1.00 69.69 177 ARG A CA 1
ATOM 1443 C C . ARG A 1 177 ? 29.228 16.099 -27.431 1.00 69.69 177 ARG A C 1
ATOM 1445 O O . ARG A 1 177 ? 28.734 17.191 -27.668 1.00 69.69 177 ARG A O 1
ATOM 1452 N N . ARG A 1 178 ? 29.383 15.144 -28.358 1.00 75.44 178 ARG A N 1
ATOM 1453 C CA . ARG A 1 178 ? 29.010 15.328 -29.774 1.00 75.44 178 ARG A CA 1
ATOM 1454 C C . ARG A 1 178 ? 27.548 15.745 -29.935 1.00 75.44 178 ARG A C 1
ATOM 1456 O O . ARG A 1 178 ? 27.263 16.682 -30.668 1.00 75.44 178 ARG A O 1
ATOM 1463 N N . LEU A 1 179 ? 26.633 15.099 -29.208 1.00 70.38 179 LEU A N 1
ATOM 1464 C CA . LEU A 1 179 ? 25.209 15.453 -29.245 1.00 70.38 179 LEU A CA 1
ATOM 1465 C C . LEU A 1 179 ? 24.938 16.863 -28.715 1.00 70.38 179 LEU A C 1
ATOM 1467 O O . LEU A 1 179 ? 24.149 17.599 -29.303 1.00 70.38 179 LEU A O 1
ATOM 1471 N N . ASN A 1 180 ? 25.617 17.251 -27.635 1.00 68.88 180 ASN A N 1
ATOM 1472 C CA . ASN A 1 180 ? 25.484 18.587 -27.067 1.00 68.88 180 ASN A CA 1
ATOM 1473 C C . ASN A 1 180 ? 26.052 19.672 -28.002 1.00 68.88 180 ASN A C 1
ATOM 1475 O O . ASN A 1 180 ? 25.423 20.713 -28.185 1.00 68.88 180 ASN A O 1
ATOM 1479 N N . ASP A 1 181 ? 27.201 19.411 -28.634 1.00 75.31 181 ASP A N 1
ATOM 1480 C CA . ASP A 1 181 ? 27.819 20.308 -29.620 1.00 75.31 181 ASP A CA 1
ATOM 1481 C C . ASP A 1 181 ? 26.901 20.517 -30.842 1.00 75.31 181 ASP A C 1
ATOM 1483 O O . ASP A 1 181 ? 26.781 21.633 -31.352 1.00 75.31 181 ASP A O 1
ATOM 1487 N N . ASP A 1 182 ? 26.174 19.471 -31.251 1.00 74.00 182 ASP A N 1
ATOM 1488 C CA . ASP A 1 182 ? 25.180 19.508 -32.333 1.00 74.00 182 ASP A CA 1
ATOM 1489 C C . ASP A 1 182 ? 23.799 20.056 -31.907 1.00 74.00 182 ASP A C 1
ATOM 1491 O O . ASP A 1 182 ? 22.876 20.107 -32.731 1.00 74.00 182 ASP A O 1
ATOM 1495 N N . GLN A 1 183 ? 23.653 20.504 -30.652 1.00 73.62 183 GLN A N 1
ATOM 1496 C CA . GLN A 1 183 ? 22.411 21.015 -30.048 1.00 73.62 183 GLN A CA 1
ATOM 1497 C C . GLN A 1 183 ? 21.249 20.006 -30.066 1.00 73.62 183 GLN A C 1
ATOM 1499 O O . GLN A 1 183 ? 20.091 20.367 -30.289 1.00 73.62 183 GLN A O 1
ATOM 1504 N N . ILE A 1 184 ? 21.553 18.727 -29.845 1.00 70.25 184 ILE A N 1
ATOM 1505 C CA . ILE A 1 184 ? 20.573 17.642 -29.798 1.00 70.25 184 ILE A CA 1
ATOM 1506 C C . ILE A 1 184 ? 20.257 17.304 -28.335 1.00 70.25 184 ILE A C 1
ATOM 1508 O O . ILE A 1 184 ? 21.099 16.780 -27.614 1.00 70.25 184 ILE A O 1
ATOM 1512 N N . ASP A 1 185 ? 19.015 17.562 -27.918 1.00 62.72 185 ASP A N 1
ATOM 1513 C CA . ASP A 1 185 ? 18.516 17.385 -26.537 1.00 62.72 185 ASP A CA 1
ATOM 1514 C C . ASP A 1 185 ? 18.133 15.924 -26.188 1.00 62.72 185 ASP A C 1
ATOM 1516 O O . ASP A 1 185 ? 17.520 15.636 -25.165 1.00 62.72 185 ASP A O 1
ATOM 1520 N N . GLU A 1 186 ? 18.458 14.965 -27.060 1.00 70.44 186 GLU A N 1
ATOM 1521 C CA . GLU A 1 186 ? 18.165 13.540 -26.867 1.00 70.44 186 GLU A CA 1
ATOM 1522 C C . GLU A 1 186 ? 19.418 12.790 -26.399 1.00 70.44 186 GLU A C 1
ATOM 1524 O O . GLU A 1 186 ? 20.482 12.904 -27.002 1.00 70.44 186 GLU A O 1
ATOM 1529 N N . THR A 1 187 ? 19.292 11.972 -25.354 1.00 71.00 187 THR A N 1
ATOM 1530 C CA . THR A 1 187 ? 20.419 11.252 -24.735 1.00 71.00 187 THR A CA 1
ATOM 1531 C C . THR A 1 187 ? 20.654 9.867 -25.349 1.00 71.00 187 THR A C 1
ATOM 1533 O O . THR A 1 187 ? 19.726 9.216 -25.832 1.00 71.00 187 THR A O 1
ATOM 1536 N N . ILE A 1 188 ? 21.886 9.345 -25.258 1.00 67.81 188 ILE A N 1
ATOM 1537 C CA . ILE A 1 188 ? 22.211 7.966 -25.686 1.00 67.81 188 ILE A CA 1
ATOM 1538 C C . ILE A 1 188 ? 21.883 6.890 -24.643 1.00 67.81 188 ILE A C 1
ATOM 1540 O O . ILE A 1 188 ? 22.003 5.704 -24.939 1.00 67.81 188 ILE A O 1
ATOM 1544 N N . PHE A 1 189 ? 21.483 7.270 -23.431 1.00 69.62 189 PHE A N 1
ATOM 1545 C CA . PHE A 1 189 ? 21.198 6.359 -22.321 1.00 69.62 189 PHE A CA 1
ATOM 1546 C C . PHE A 1 189 ? 19.930 6.806 -21.570 1.00 69.62 189 PHE A C 1
ATOM 1548 O O . PHE A 1 189 ? 19.502 7.952 -21.683 1.00 69.62 189 PHE A O 1
ATOM 1555 N N . SER A 1 190 ? 19.277 5.901 -20.844 1.00 57.44 190 SER A N 1
ATOM 1556 C CA . SER A 1 190 ? 18.095 6.217 -20.030 1.00 57.44 190 SER A CA 1
ATOM 1557 C C . SER A 1 190 ? 18.487 6.862 -18.693 1.00 57.44 190 SER A C 1
ATOM 1559 O O . SER A 1 190 ? 19.281 6.299 -17.938 1.00 57.44 190 SER A O 1
ATOM 1561 N N . ASP A 1 191 ? 17.904 8.017 -18.375 1.00 50.78 191 ASP A N 1
ATOM 1562 C CA . ASP A 1 191 ? 18.199 8.736 -17.133 1.00 50.78 191 ASP A CA 1
ATOM 1563 C C . ASP A 1 191 ? 17.781 7.949 -15.886 1.00 50.78 191 ASP A C 1
ATOM 1565 O O . ASP A 1 191 ? 16.638 7.499 -15.764 1.00 50.78 191 ASP A O 1
ATOM 1569 N N . PHE A 1 192 ? 18.677 7.882 -14.901 1.00 49.59 192 PHE A N 1
ATOM 1570 C CA . PHE A 1 192 ? 18.304 7.578 -13.524 1.00 49.59 192 PHE A CA 1
ATOM 1571 C C . PHE A 1 192 ? 17.992 8.893 -12.812 1.00 49.59 192 PHE A C 1
ATOM 1573 O O . PHE A 1 192 ? 18.895 9.628 -12.412 1.00 49.59 192 PHE A O 1
ATOM 1580 N N . LYS A 1 193 ? 16.705 9.215 -12.650 1.00 37.16 193 LYS A N 1
ATOM 1581 C CA . LYS A 1 193 ? 16.300 10.357 -11.822 1.00 37.16 193 LYS A CA 1
ATOM 1582 C C . LYS A 1 193 ? 16.550 10.021 -10.355 1.00 37.16 193 LYS A C 1
ATOM 1584 O O . LYS A 1 193 ? 15.800 9.256 -9.756 1.00 37.16 193 LYS A O 1
ATOM 1589 N N . MET A 1 194 ? 17.611 10.591 -9.792 1.00 41.28 194 MET A N 1
ATOM 1590 C CA . MET A 1 194 ? 17.904 10.520 -8.363 1.00 41.28 194 MET A CA 1
ATOM 1591 C C . MET A 1 194 ? 17.389 11.780 -7.672 1.00 41.28 194 MET A C 1
ATOM 1593 O O . MET A 1 194 ? 17.780 12.891 -8.024 1.00 41.28 194 MET A O 1
ATOM 1597 N N . ASN A 1 195 ? 16.526 11.605 -6.673 1.00 38.19 195 ASN A N 1
ATOM 1598 C CA . ASN A 1 195 ? 16.122 12.695 -5.794 1.00 38.19 195 ASN A CA 1
ATOM 1599 C C . ASN A 1 195 ? 17.142 12.809 -4.661 1.00 38.19 195 ASN A C 1
ATOM 1601 O O . ASN A 1 195 ? 17.277 11.897 -3.848 1.00 38.19 195 ASN A O 1
ATOM 1605 N N . LEU A 1 196 ? 17.866 13.927 -4.621 1.00 44.03 196 LEU A N 1
ATOM 1606 C CA . LEU A 1 196 ? 18.759 14.257 -3.516 1.00 44.03 196 LEU A CA 1
ATOM 1607 C C . LEU A 1 196 ? 17.974 15.045 -2.470 1.00 44.03 196 LEU A C 1
ATOM 1609 O O . LEU A 1 196 ? 17.540 16.169 -2.723 1.00 44.03 196 LEU A O 1
ATOM 1613 N N . THR A 1 197 ? 17.806 14.459 -1.289 1.00 39.88 197 THR A N 1
ATOM 1614 C CA . THR A 1 197 ? 17.141 15.116 -0.162 1.00 39.88 197 THR A CA 1
ATOM 1615 C C . THR A 1 197 ? 18.197 15.617 0.810 1.00 39.88 197 THR A C 1
ATOM 1617 O O . THR A 1 197 ? 19.042 14.850 1.268 1.00 39.88 197 THR A O 1
ATOM 1620 N N . ASN A 1 198 ? 18.160 16.909 1.140 1.00 42.72 198 ASN A N 1
ATOM 1621 C CA . ASN A 1 198 ? 19.051 17.463 2.153 1.00 42.72 198 ASN A CA 1
ATOM 1622 C C . ASN A 1 198 ? 18.626 16.945 3.536 1.00 42.72 198 ASN A C 1
ATOM 1624 O O . ASN A 1 198 ? 17.557 17.303 4.035 1.00 42.72 198 ASN A O 1
ATOM 1628 N N . VAL A 1 199 ? 19.451 16.088 4.138 1.00 47.31 199 VAL A N 1
ATOM 1629 C CA . VAL A 1 199 ? 19.210 15.514 5.464 1.00 47.31 199 VAL A CA 1
ATOM 1630 C C . VAL A 1 199 ? 20.126 16.166 6.495 1.00 47.31 199 VAL A C 1
ATOM 1632 O O . VAL A 1 199 ? 21.334 16.277 6.316 1.00 47.31 199 VAL A O 1
ATOM 1635 N N . THR A 1 200 ? 19.551 16.599 7.616 1.00 42.75 200 THR A N 1
ATOM 1636 C CA . THR A 1 200 ? 20.282 17.329 8.668 1.00 42.75 200 THR A CA 1
ATOM 1637 C C . THR A 1 200 ? 21.177 16.431 9.525 1.00 42.75 200 THR A C 1
ATOM 1639 O O . THR A 1 200 ? 22.058 16.928 10.226 1.00 42.75 200 THR A O 1
ATOM 1642 N N . ARG A 1 201 ? 20.982 15.106 9.480 1.00 49.53 201 ARG A N 1
ATOM 1643 C CA . ARG A 1 201 ? 21.818 14.123 10.183 1.00 49.53 201 ARG A CA 1
ATOM 1644 C C . ARG A 1 201 ? 22.786 13.465 9.208 1.00 49.53 201 ARG A C 1
ATOM 1646 O O . ARG A 1 201 ? 22.397 12.601 8.431 1.00 49.53 201 ARG A O 1
ATOM 1653 N N . ILE A 1 202 ? 24.057 13.835 9.330 1.00 49.81 202 ILE A N 1
ATOM 1654 C CA . ILE A 1 202 ? 25.186 13.344 8.523 1.00 49.81 202 ILE A CA 1
ATOM 1655 C C . ILE A 1 202 ? 25.286 11.806 8.536 1.00 49.81 202 ILE A C 1
ATOM 1657 O O . ILE A 1 202 ? 25.655 11.207 7.536 1.00 49.81 202 ILE A O 1
ATOM 1661 N N . THR A 1 203 ? 24.905 11.152 9.639 1.00 46.44 203 THR A N 1
ATOM 1662 C CA . THR A 1 203 ? 24.929 9.683 9.782 1.00 46.44 203 THR A CA 1
ATOM 1663 C C . THR A 1 203 ? 23.974 8.945 8.848 1.00 46.44 203 THR A C 1
ATOM 1665 O O . THR A 1 203 ? 24.194 7.772 8.577 1.00 46.44 203 THR A O 1
ATOM 1668 N N . ASN A 1 204 ? 22.917 9.615 8.384 1.00 42.34 204 ASN A N 1
ATOM 1669 C CA . ASN A 1 204 ? 21.868 9.028 7.549 1.00 42.34 204 ASN A CA 1
ATOM 1670 C C . ASN A 1 204 ? 21.931 9.564 6.114 1.00 42.34 204 ASN A C 1
ATOM 1672 O O . ASN A 1 204 ? 21.001 9.365 5.339 1.00 42.34 204 ASN A O 1
ATOM 1676 N N . ALA A 1 205 ? 22.975 10.322 5.785 1.00 40.81 205 ALA A N 1
ATOM 1677 C CA . ALA A 1 205 ? 23.153 10.862 4.457 1.00 40.81 205 ALA A CA 1
ATOM 1678 C C . ALA A 1 205 ? 23.798 9.801 3.564 1.00 40.81 205 ALA A C 1
ATOM 1680 O O . ALA A 1 205 ? 24.895 9.327 3.856 1.00 40.81 205 ALA A O 1
ATOM 1681 N N . ASP A 1 206 ? 23.154 9.491 2.441 1.00 38.94 206 ASP A N 1
ATOM 1682 C CA . ASP A 1 206 ? 23.770 8.680 1.385 1.00 38.94 206 ASP A CA 1
ATOM 1683 C C . ASP A 1 206 ? 24.988 9.394 0.767 1.00 38.94 206 ASP A C 1
ATOM 1685 O O . ASP A 1 206 ? 25.890 8.755 0.227 1.00 38.94 206 ASP A O 1
ATOM 1689 N N . LEU A 1 207 ? 25.025 10.732 0.871 1.00 39.94 207 LEU A N 1
ATOM 1690 C CA . LEU A 1 207 ? 26.080 11.615 0.382 1.00 39.94 207 LEU A CA 1
ATOM 1691 C C . LEU A 1 207 ? 26.327 12.763 1.368 1.00 39.94 207 LEU A C 1
ATOM 1693 O O . LEU A 1 207 ? 25.407 13.510 1.698 1.00 39.94 207 LEU A O 1
ATOM 1697 N N . ILE A 1 208 ? 27.580 12.961 1.779 1.00 47.75 208 ILE A N 1
ATOM 1698 C CA . ILE A 1 208 ? 27.998 14.122 2.577 1.00 47.75 208 ILE A CA 1
ATOM 1699 C C . ILE A 1 208 ? 28.906 14.979 1.699 1.00 47.75 208 ILE A C 1
ATOM 1701 O O . ILE A 1 208 ? 30.041 14.599 1.421 1.00 47.75 208 ILE A O 1
ATOM 1705 N N . ALA A 1 209 ? 28.410 16.130 1.253 1.00 44.22 209 ALA A N 1
ATOM 1706 C CA . ALA A 1 209 ? 29.192 17.098 0.492 1.00 44.22 209 ALA A CA 1
ATOM 1707 C C . ALA A 1 209 ? 29.567 18.287 1.388 1.00 44.22 209 ALA A C 1
ATOM 1709 O O . ALA A 1 209 ? 28.695 18.923 1.979 1.00 44.22 209 ALA A O 1
ATOM 1710 N N . GLY A 1 210 ? 30.865 18.581 1.492 1.00 49.03 210 GLY A N 1
ATOM 1711 C CA . GLY A 1 210 ? 31.390 19.765 2.171 1.00 49.03 210 GLY A CA 1
ATOM 1712 C C . GLY A 1 210 ? 32.042 20.718 1.171 1.00 49.03 210 GLY A C 1
ATOM 1713 O O . GLY A 1 210 ? 32.711 20.275 0.239 1.00 49.03 210 GLY A O 1
ATOM 1714 N N . ILE A 1 211 ? 31.851 22.025 1.356 1.00 41.94 211 ILE A N 1
ATOM 1715 C CA . ILE A 1 211 ? 32.562 23.045 0.577 1.00 41.94 211 ILE A CA 1
ATOM 1716 C C . ILE A 1 211 ? 33.876 23.344 1.303 1.00 41.94 211 ILE A C 1
ATOM 1718 O O . ILE A 1 211 ? 33.869 23.913 2.395 1.00 41.94 211 ILE A O 1
ATOM 1722 N N . ASP A 1 212 ? 34.999 22.951 0.703 1.00 47.56 212 ASP A N 1
ATOM 1723 C CA . ASP A 1 212 ? 36.326 23.365 1.154 1.00 47.56 212 ASP A CA 1
ATOM 1724 C C . ASP A 1 212 ? 36.706 24.682 0.464 1.00 47.56 212 ASP A C 1
ATOM 1726 O O . ASP A 1 212 ? 37.085 24.706 -0.704 1.00 47.56 212 ASP A O 1
ATOM 1730 N N . ASN A 1 213 ? 36.614 25.794 1.197 1.00 52.19 213 ASN A N 1
ATOM 1731 C CA . ASN A 1 213 ? 36.935 27.128 0.679 1.00 52.19 213 ASN A CA 1
ATOM 1732 C C . ASN A 1 213 ? 38.440 27.360 0.444 1.00 52.19 213 ASN A C 1
ATOM 1734 O O . ASN A 1 213 ? 38.822 28.428 -0.033 1.00 52.19 213 ASN A O 1
ATOM 1738 N N . THR A 1 214 ? 39.310 26.408 0.801 1.00 53.53 214 THR A N 1
ATOM 1739 C CA . THR A 1 214 ? 40.768 26.554 0.653 1.00 53.53 214 THR A CA 1
ATOM 1740 C C . THR A 1 214 ? 41.302 26.022 -0.676 1.00 53.53 214 THR A C 1
ATOM 1742 O O . THR A 1 214 ? 42.386 26.419 -1.108 1.00 53.53 214 THR A O 1
ATOM 1745 N N . LYS A 1 215 ? 40.533 25.174 -1.368 1.00 46.25 215 LYS A N 1
ATOM 1746 C CA . LYS A 1 215 ? 40.861 24.651 -2.697 1.00 46.25 215 LYS A CA 1
ATOM 1747 C C . LYS A 1 215 ? 39.869 25.201 -3.712 1.00 46.25 215 LYS A C 1
ATOM 1749 O O . LYS A 1 215 ? 38.668 25.215 -3.474 1.00 46.25 215 LYS A O 1
ATOM 1754 N N . LYS A 1 216 ? 40.368 25.675 -4.856 1.00 40.16 216 LYS A N 1
ATOM 1755 C CA . LYS A 1 216 ? 39.523 26.129 -5.972 1.00 40.16 216 LYS A CA 1
ATOM 1756 C C . LYS A 1 216 ? 38.528 25.019 -6.342 1.00 40.16 216 LYS A C 1
ATOM 1758 O O . LYS A 1 216 ? 38.952 24.018 -6.900 1.00 40.16 216 LYS A O 1
ATOM 1763 N N . ASN A 1 217 ? 37.247 25.241 -6.036 1.00 39.41 217 ASN A N 1
ATOM 1764 C CA . ASN A 1 217 ? 36.054 24.526 -6.507 1.00 39.41 217 ASN A CA 1
ATOM 1765 C C . ASN A 1 217 ? 36.241 23.034 -6.852 1.00 39.41 217 ASN A C 1
ATOM 1767 O O . ASN A 1 217 ? 35.873 22.608 -7.944 1.00 39.41 217 ASN A O 1
ATOM 1771 N N . GLU A 1 218 ? 36.749 22.232 -5.919 1.00 33.97 218 GLU A N 1
ATOM 1772 C CA . GLU A 1 218 ? 36.625 20.774 -5.998 1.00 33.97 218 GLU A CA 1
ATOM 1773 C C . GLU A 1 218 ? 35.752 20.280 -4.846 1.00 33.97 218 GLU A C 1
ATOM 1775 O O . GLU A 1 218 ? 36.033 20.524 -3.672 1.00 33.97 218 GLU A O 1
ATOM 1780 N N . LEU A 1 219 ? 34.662 19.597 -5.199 1.00 36.72 219 LEU A N 1
ATOM 1781 C CA . LEU A 1 219 ? 33.773 18.933 -4.257 1.00 36.72 219 LEU A CA 1
ATOM 1782 C C . LEU A 1 219 ? 34.534 17.753 -3.631 1.00 36.72 219 LEU A C 1
ATOM 1784 O O . LEU A 1 219 ? 34.734 16.724 -4.276 1.00 36.72 219 LEU A O 1
ATOM 1788 N N . VAL A 1 220 ? 34.983 17.894 -2.384 1.00 34.69 220 VAL A N 1
ATOM 1789 C CA . VAL A 1 220 ? 35.635 16.798 -1.657 1.00 34.69 220 VAL A CA 1
ATOM 1790 C C . VAL A 1 220 ? 34.552 15.955 -0.996 1.00 34.69 220 VAL A C 1
ATOM 1792 O O . VAL A 1 220 ? 33.877 16.414 -0.075 1.00 34.69 220 VAL A O 1
ATOM 1795 N N . VAL A 1 221 ? 34.388 14.716 -1.464 1.00 35.47 221 VAL A N 1
ATOM 1796 C CA . VAL A 1 221 ? 33.486 13.739 -0.846 1.00 35.47 221 VAL A CA 1
ATOM 1797 C C . VAL A 1 221 ? 34.298 12.604 -0.237 1.00 35.47 221 VAL A C 1
ATOM 1799 O O . VAL A 1 221 ? 35.043 11.912 -0.929 1.00 35.47 221 VAL A O 1
ATOM 1802 N N . THR A 1 222 ? 34.161 12.412 1.071 1.00 29.97 222 THR A N 1
ATOM 1803 C CA . THR A 1 222 ? 34.851 11.366 1.833 1.00 29.97 222 THR A CA 1
ATOM 1804 C C . THR A 1 222 ? 33.891 10.232 2.173 1.00 29.97 222 THR A C 1
ATOM 1806 O O . THR A 1 222 ? 32.840 10.450 2.769 1.00 29.97 222 THR A O 1
ATOM 1809 N N . THR A 1 223 ? 34.272 8.996 1.850 1.00 30.36 223 THR A N 1
ATOM 1810 C CA . THR A 1 223 ? 33.577 7.786 2.306 1.00 30.36 223 THR A CA 1
ATOM 1811 C C . THR A 1 223 ? 34.088 7.383 3.687 1.00 30.36 223 THR A C 1
ATOM 1813 O O . THR A 1 223 ? 35.297 7.245 3.897 1.00 30.36 223 THR A O 1
ATOM 1816 N N . ILE A 1 224 ? 33.182 7.142 4.636 1.00 30.97 224 ILE A N 1
ATOM 1817 C CA . ILE A 1 224 ? 33.561 6.568 5.929 1.00 30.97 224 ILE A CA 1
ATOM 1818 C C . ILE A 1 224 ? 33.893 5.086 5.707 1.00 30.97 224 ILE A C 1
ATOM 1820 O O . ILE A 1 224 ? 33.015 4.268 5.434 1.00 30.97 224 ILE A O 1
ATOM 1824 N N . LYS A 1 225 ? 35.172 4.716 5.835 1.00 38.16 225 LYS A N 1
ATOM 1825 C CA . LYS A 1 225 ? 35.568 3.313 6.020 1.00 38.16 225 LYS A CA 1
ATOM 1826 C C . LYS A 1 225 ? 35.219 2.904 7.448 1.00 38.16 225 LYS A C 1
ATOM 1828 O O . LYS A 1 225 ? 36.039 3.045 8.351 1.00 38.16 225 LYS A O 1
ATOM 1833 N N . GLU A 1 226 ? 34.011 2.402 7.673 1.00 39.53 226 GLU A N 1
ATOM 1834 C CA . GLU A 1 226 ? 33.689 1.803 8.968 1.00 39.53 226 GLU A CA 1
ATOM 1835 C C . GLU A 1 226 ? 34.171 0.352 9.031 1.00 39.53 226 GLU A C 1
ATOM 1837 O O . GLU A 1 226 ? 33.483 -0.591 8.644 1.00 39.53 226 GLU A O 1
ATOM 1842 N N . SER A 1 227 ? 35.379 0.178 9.563 1.00 34.97 227 SER A N 1
ATOM 1843 C CA . SER A 1 227 ? 35.786 -1.041 10.255 1.00 34.97 227 SER A CA 1
ATOM 1844 C C . SER A 1 227 ? 35.585 -0.822 11.753 1.00 34.97 227 SER A C 1
ATOM 1846 O O . SER A 1 227 ? 36.441 -0.232 12.416 1.00 34.97 227 SER A O 1
ATOM 1848 N N . LYS A 1 228 ? 34.459 -1.280 12.300 1.00 43.28 228 LYS A N 1
ATOM 1849 C CA . LYS A 1 228 ? 34.313 -1.455 13.747 1.00 43.28 228 LYS A CA 1
ATOM 1850 C C . LYS A 1 228 ? 33.702 -2.819 14.024 1.00 43.28 228 LYS A C 1
ATOM 1852 O O . LYS A 1 228 ? 32.586 -3.101 13.602 1.00 43.28 228 LYS A O 1
ATOM 1857 N N . ASN A 1 229 ? 34.460 -3.645 14.739 1.00 43.28 229 ASN A N 1
ATOM 1858 C CA . ASN A 1 229 ? 33.922 -4.804 15.435 1.00 43.28 229 ASN A CA 1
ATOM 1859 C C . ASN A 1 229 ? 32.937 -4.273 16.480 1.00 43.28 229 ASN A C 1
ATOM 1861 O O . ASN A 1 229 ? 33.324 -3.496 17.354 1.00 43.28 229 ASN A O 1
ATOM 1865 N N . VAL A 1 230 ? 31.667 -4.645 16.357 1.00 45.91 230 VAL A N 1
ATOM 1866 C CA . VAL A 1 230 ? 30.636 -4.300 17.338 1.00 45.91 230 VAL A CA 1
ATOM 1867 C C . VAL A 1 230 ? 30.412 -5.526 18.209 1.00 45.91 230 VAL A C 1
ATOM 1869 O O . VAL A 1 230 ? 30.067 -6.594 17.704 1.00 45.91 230 VAL A O 1
ATOM 1872 N N . VAL A 1 231 ? 30.633 -5.367 19.512 1.00 49.81 231 VAL A N 1
ATOM 1873 C CA . VAL A 1 231 ? 30.338 -6.390 20.519 1.00 49.81 231 VAL A CA 1
ATOM 1874 C C . VAL A 1 231 ? 28.945 -6.106 21.069 1.00 49.81 231 VAL A C 1
ATOM 1876 O O . VAL A 1 231 ? 28.718 -5.044 21.648 1.00 49.81 231 VAL A O 1
ATOM 1879 N N . ALA A 1 232 ? 28.012 -7.040 20.896 1.00 49.09 232 ALA A N 1
ATOM 1880 C CA . ALA A 1 232 ? 26.666 -6.937 21.453 1.00 49.09 232 ALA A CA 1
ATOM 1881 C C . ALA A 1 232 ? 26.414 -8.092 22.433 1.00 49.09 232 ALA A C 1
ATOM 1883 O O . ALA A 1 232 ? 26.347 -9.248 22.027 1.00 49.09 232 ALA A O 1
ATOM 1884 N N . SER A 1 233 ? 26.253 -7.792 23.725 1.00 43.81 233 SER A N 1
ATOM 1885 C CA . SER A 1 233 ? 25.664 -8.731 24.690 1.00 43.81 233 SER A CA 1
ATOM 1886 C C . SER A 1 233 ? 25.027 -7.985 25.862 1.00 43.81 233 SER A C 1
ATOM 1888 O O . SER A 1 233 ? 25.615 -7.050 26.404 1.00 43.81 233 SER A O 1
ATOM 1890 N N . LYS A 1 234 ? 23.815 -8.405 26.253 1.00 51.59 234 LYS A N 1
ATOM 1891 C CA . LYS A 1 234 ? 23.171 -8.009 27.518 1.00 51.59 234 LYS A CA 1
ATOM 1892 C C . LYS A 1 234 ? 23.052 -9.161 28.531 1.00 51.59 234 LYS A C 1
ATOM 1894 O O . LYS A 1 234 ? 22.683 -8.876 29.665 1.00 51.59 234 LYS A O 1
ATOM 1899 N N . SER A 1 235 ? 23.384 -10.413 28.176 1.00 55.00 235 SER A N 1
ATOM 1900 C CA . SER A 1 235 ? 23.328 -11.570 29.103 1.00 55.00 235 SER A CA 1
ATOM 1901 C C . SER A 1 235 ? 23.823 -12.921 28.524 1.00 55.00 235 SER A C 1
ATOM 1903 O O . SER A 1 235 ? 23.338 -13.974 28.929 1.00 55.00 235 SER A O 1
ATOM 1905 N N . GLY A 1 236 ? 24.792 -12.942 27.604 1.00 55.81 236 GLY A N 1
ATOM 1906 C CA . GLY A 1 236 ? 25.374 -14.190 27.069 1.00 55.81 236 GLY A CA 1
ATOM 1907 C C . GLY A 1 236 ? 26.781 -14.013 26.490 1.00 55.81 236 GLY A C 1
ATOM 1908 O O . GLY A 1 236 ? 27.305 -12.895 26.506 1.00 55.81 236 GLY A O 1
ATOM 1909 N N . ASP A 1 237 ? 27.375 -15.104 25.988 1.00 56.38 237 ASP A N 1
ATOM 1910 C CA . ASP A 1 237 ? 28.689 -15.106 25.327 1.00 56.38 237 ASP A CA 1
ATOM 1911 C C . ASP A 1 237 ? 28.789 -13.986 24.279 1.00 56.38 237 ASP A C 1
ATOM 1913 O O . ASP A 1 237 ? 27.841 -13.704 23.542 1.00 56.38 237 ASP A O 1
ATOM 1917 N N . ALA A 1 238 ? 29.934 -13.303 24.240 1.00 56.81 238 ALA A N 1
ATOM 1918 C CA . ALA A 1 238 ? 30.141 -12.156 23.366 1.00 56.81 238 ALA A CA 1
ATOM 1919 C C . ALA A 1 238 ? 30.095 -12.581 21.889 1.00 56.81 238 ALA A C 1
ATOM 1921 O O . ALA A 1 238 ? 30.973 -13.298 21.410 1.00 56.81 238 ALA A O 1
ATOM 1922 N N . VAL A 1 239 ? 29.093 -12.098 21.149 1.00 57.34 239 VAL A N 1
ATOM 1923 C CA . VAL A 1 239 ? 29.038 -12.267 19.694 1.00 57.34 239 VAL A CA 1
ATOM 1924 C C . VAL A 1 239 ? 29.809 -11.122 19.045 1.00 57.34 239 VAL A C 1
ATOM 1926 O O . VAL A 1 239 ? 29.430 -9.954 19.160 1.00 57.34 239 VAL A O 1
ATOM 1929 N N . ASN A 1 240 ? 30.899 -11.466 18.357 1.00 60.50 240 ASN A N 1
ATOM 1930 C CA . ASN A 1 240 ? 31.696 -10.525 17.579 1.00 60.50 240 ASN A CA 1
ATOM 1931 C C . ASN A 1 240 ? 31.154 -10.450 16.151 1.00 60.50 240 ASN A C 1
ATOM 1933 O O . ASN A 1 240 ? 31.262 -11.407 15.383 1.00 60.50 240 ASN A O 1
ATOM 1937 N N . LEU A 1 241 ? 30.584 -9.304 15.786 1.00 55.41 241 LEU A N 1
ATOM 1938 C CA . LEU A 1 241 ? 30.142 -9.051 14.419 1.00 55.41 241 LEU A CA 1
ATOM 1939 C C . LEU A 1 241 ? 31.334 -8.574 13.582 1.00 55.41 241 LEU A C 1
ATOM 1941 O O . LEU A 1 241 ? 31.922 -7.532 13.873 1.00 55.41 241 LEU A O 1
ATOM 1945 N N . THR A 1 242 ? 31.675 -9.330 12.537 1.00 54.00 242 THR A N 1
ATOM 1946 C CA . THR A 1 242 ? 32.736 -8.996 11.576 1.00 54.00 242 THR A CA 1
ATOM 1947 C C . THR A 1 242 ? 32.187 -8.964 10.152 1.00 54.00 242 THR A C 1
ATOM 1949 O O . THR A 1 242 ? 31.322 -9.758 9.784 1.00 54.00 242 THR A O 1
ATOM 1952 N N . ARG A 1 243 ? 32.696 -8.033 9.337 1.00 51.75 243 ARG A N 1
ATOM 1953 C CA . ARG A 1 243 ? 32.460 -8.007 7.883 1.00 51.75 243 ARG A CA 1
ATOM 1954 C C . ARG A 1 243 ? 33.513 -8.812 7.106 1.00 51.75 243 ARG A C 1
ATOM 1956 O O . ARG A 1 243 ? 33.381 -8.961 5.893 1.00 51.75 243 ARG A O 1
ATOM 1963 N N . ASP A 1 244 ? 34.535 -9.335 7.785 1.00 61.22 244 ASP A N 1
ATOM 1964 C CA . ASP A 1 244 ? 35.534 -10.231 7.203 1.00 61.22 244 ASP A CA 1
ATOM 1965 C C . ASP A 1 244 ? 35.008 -11.673 7.182 1.00 61.22 244 ASP A C 1
ATOM 1967 O O . ASP A 1 244 ? 34.897 -12.333 8.218 1.00 61.22 244 ASP A O 1
ATOM 1971 N N . LYS A 1 245 ? 34.701 -12.172 5.979 1.00 58.91 245 LYS A N 1
ATOM 1972 C CA . LYS A 1 245 ? 34.194 -13.537 5.772 1.00 58.91 245 LYS A CA 1
ATOM 1973 C C . LYS A 1 245 ? 35.155 -14.617 6.267 1.00 58.91 245 LYS A C 1
ATOM 1975 O O . LYS A 1 245 ? 34.688 -15.696 6.607 1.00 58.91 245 LYS A O 1
ATOM 1980 N N . SER A 1 246 ? 36.461 -14.349 6.313 1.00 64.88 246 SER A N 1
ATOM 1981 C CA . SER A 1 246 ? 37.448 -15.322 6.795 1.00 64.88 246 SER A CA 1
ATOM 1982 C C . SER A 1 246 ? 37.387 -15.531 8.311 1.00 64.88 246 SER A C 1
ATOM 1984 O O . SER A 1 246 ? 37.808 -16.575 8.801 1.00 64.88 246 SER A O 1
ATOM 1986 N N . GLN A 1 247 ? 36.825 -14.564 9.045 1.00 63.53 247 GLN A N 1
ATOM 1987 C CA . GLN A 1 247 ? 36.678 -14.613 10.502 1.00 63.53 247 GLN A CA 1
ATOM 1988 C C . GLN A 1 247 ? 35.240 -14.895 10.958 1.00 63.53 247 GLN A C 1
ATOM 1990 O O . GLN A 1 247 ? 34.983 -15.030 12.155 1.00 63.53 247 GLN A O 1
ATOM 1995 N N . ALA A 1 248 ? 34.289 -14.985 10.025 1.00 69.00 248 ALA A N 1
ATOM 1996 C CA . ALA A 1 248 ? 32.887 -15.220 10.336 1.00 69.00 248 ALA A CA 1
ATOM 1997 C C . ALA A 1 248 ? 32.623 -16.709 10.624 1.00 69.00 248 ALA A C 1
ATOM 1999 O O . ALA A 1 248 ? 32.804 -17.563 9.761 1.00 69.00 248 ALA A O 1
ATOM 2000 N N . GLN A 1 249 ? 32.130 -17.015 11.829 1.00 71.19 249 GLN A N 1
ATOM 2001 C CA . GLN A 1 249 ? 31.697 -18.369 12.215 1.00 71.19 249 GLN A CA 1
ATOM 2002 C C . GLN A 1 249 ? 30.264 -18.703 11.751 1.00 71.19 249 GLN A C 1
ATOM 2004 O O . GLN A 1 249 ? 29.837 -19.852 11.829 1.00 71.19 249 GLN A O 1
ATOM 2009 N N . GLY A 1 250 ? 29.515 -17.713 11.256 1.00 62.34 250 GLY A N 1
ATOM 2010 C CA . GLY A 1 250 ? 28.150 -17.865 10.756 1.00 62.34 250 GLY A CA 1
ATOM 2011 C C . GLY A 1 250 ? 27.679 -16.613 10.012 1.00 62.34 250 GLY A C 1
ATOM 2012 O O . GLY A 1 250 ? 28.271 -15.543 10.147 1.00 62.34 250 GLY A O 1
ATOM 2013 N N . THR A 1 251 ? 26.620 -16.746 9.208 1.00 50.06 251 THR A N 1
ATOM 2014 C CA . THR A 1 251 ? 25.992 -15.610 8.513 1.00 50.06 251 THR A CA 1
ATOM 2015 C C . THR A 1 251 ? 24.746 -15.185 9.274 1.00 50.06 251 THR A C 1
ATOM 2017 O O . THR A 1 251 ? 23.808 -15.968 9.407 1.00 50.06 251 THR A O 1
ATOM 2020 N N . LEU A 1 252 ? 24.732 -13.946 9.762 1.00 46.56 252 LEU A N 1
ATOM 2021 C CA . LEU A 1 252 ? 23.545 -13.345 10.355 1.00 46.56 252 LEU A CA 1
ATOM 2022 C C . LEU A 1 252 ? 22.761 -12.647 9.241 1.00 46.56 252 LEU A C 1
ATOM 2024 O O . LEU A 1 252 ? 23.266 -11.714 8.618 1.00 46.56 252 LEU A O 1
ATOM 2028 N N . ILE A 1 253 ? 21.554 -13.131 8.959 1.00 43.75 253 ILE A N 1
ATOM 2029 C CA . ILE A 1 253 ? 20.646 -12.498 8.003 1.00 43.75 253 ILE A CA 1
ATOM 2030 C C . ILE A 1 253 ? 19.695 -11.630 8.817 1.00 43.75 253 ILE A C 1
ATOM 2032 O O . ILE A 1 253 ? 18.917 -12.142 9.619 1.00 43.75 253 ILE A O 1
ATOM 2036 N N . TYR A 1 254 ? 19.795 -10.318 8.631 1.00 40.72 254 TYR A N 1
ATOM 2037 C CA . TYR A 1 254 ? 18.815 -9.363 9.124 1.00 40.72 254 TYR A CA 1
ATOM 2038 C C . TYR A 1 254 ? 18.037 -8.859 7.911 1.00 40.72 254 TYR A C 1
ATOM 2040 O O . TYR A 1 254 ? 18.604 -8.218 7.026 1.00 40.72 254 TYR A O 1
ATOM 2048 N N . GLU A 1 255 ? 16.769 -9.250 7.819 1.00 40.28 255 GLU A N 1
ATOM 2049 C CA . GLU A 1 255 ? 15.869 -8.761 6.779 1.00 40.28 255 GLU A CA 1
ATOM 2050 C C . GLU A 1 255 ? 15.389 -7.366 7.189 1.00 40.28 255 GLU A C 1
ATOM 2052 O O . GLU A 1 255 ? 14.537 -7.220 8.064 1.00 40.28 255 GLU A O 1
ATOM 2057 N N . GLU A 1 256 ? 15.971 -6.334 6.582 1.00 40.00 256 GLU A N 1
ATOM 2058 C CA . GLU A 1 256 ? 15.453 -4.970 6.676 1.00 40.00 256 GLU A CA 1
ATOM 2059 C C . GLU A 1 256 ? 14.399 -4.759 5.594 1.00 40.00 256 GLU A C 1
ATOM 2061 O O . GLU A 1 256 ? 14.612 -5.069 4.419 1.00 40.00 256 GLU A O 1
ATOM 2066 N N . LEU A 1 257 ? 13.248 -4.221 5.997 1.00 45.22 257 LEU A N 1
ATOM 2067 C CA . LEU A 1 257 ? 12.271 -3.706 5.048 1.00 45.22 257 LEU A CA 1
ATOM 2068 C C . LEU A 1 257 ? 12.868 -2.470 4.368 1.00 45.22 257 LEU A C 1
ATOM 2070 O O . LEU A 1 257 ? 13.463 -1.624 5.029 1.00 45.22 257 LEU A O 1
ATOM 2074 N N . GLN A 1 258 ? 12.711 -2.371 3.049 1.00 46.81 258 GLN A N 1
ATOM 2075 C CA . GLN A 1 258 ? 13.174 -1.220 2.278 1.00 46.81 258 GLN A CA 1
ATOM 2076 C C . GLN A 1 258 ? 12.498 0.066 2.786 1.00 46.81 258 GLN A C 1
ATOM 2078 O O . GLN A 1 258 ? 11.278 0.085 2.923 1.00 46.81 258 GLN A O 1
ATOM 2083 N N . ASP A 1 259 ? 13.256 1.147 2.999 1.00 46.75 259 ASP A N 1
ATOM 2084 C CA . ASP A 1 259 ? 12.731 2.394 3.589 1.00 46.75 259 ASP A CA 1
ATOM 2085 C C . ASP A 1 259 ? 11.525 2.976 2.822 1.00 46.75 259 ASP A C 1
ATOM 2087 O O . ASP A 1 259 ? 10.563 3.445 3.430 1.00 46.75 259 ASP A O 1
ATOM 2091 N N . GLY A 1 260 ? 11.501 2.832 1.491 1.00 52.62 260 GLY A N 1
ATOM 2092 C CA . GLY A 1 260 ? 10.395 3.291 0.637 1.00 52.62 260 GLY A CA 1
ATOM 2093 C C . GLY A 1 260 ? 9.094 2.482 0.744 1.00 52.62 260 GLY A C 1
ATOM 2094 O O . GLY A 1 260 ? 8.073 2.860 0.167 1.00 52.62 260 GLY A O 1
ATOM 2095 N N . ILE A 1 261 ? 9.077 1.375 1.498 1.00 54.41 261 ILE A N 1
ATOM 2096 C CA . ILE A 1 261 ? 7.843 0.617 1.756 1.00 54.41 261 ILE A CA 1
ATOM 2097 C C . ILE A 1 261 ? 6.837 1.434 2.580 1.00 54.41 261 ILE A C 1
ATOM 2099 O O . ILE A 1 261 ? 5.646 1.137 2.562 1.00 54.41 261 ILE A O 1
ATOM 2103 N N . PHE A 1 262 ? 7.310 2.461 3.295 1.00 56.31 262 PHE A N 1
ATOM 2104 C CA . PHE A 1 262 ? 6.489 3.325 4.143 1.00 56.31 262 PHE A CA 1
ATOM 2105 C C . PHE A 1 262 ? 6.081 4.645 3.471 1.00 56.31 262 PHE A C 1
ATOM 2107 O O . PHE A 1 262 ? 5.277 5.386 4.047 1.00 56.31 262 PHE A O 1
ATOM 2114 N N . ASP A 1 263 ? 6.591 4.920 2.264 1.00 60.28 263 ASP A N 1
ATOM 2115 C CA . ASP A 1 263 ? 6.300 6.150 1.518 1.00 60.28 263 ASP A CA 1
ATOM 2116 C C . ASP A 1 263 ? 4.872 6.154 0.959 1.00 60.28 263 ASP A C 1
ATOM 2118 O O . ASP A 1 263 ? 4.199 7.185 0.968 1.00 60.28 263 ASP A O 1
ATOM 2122 N N . GLU A 1 264 ? 4.377 4.990 0.524 1.00 79.69 264 GLU A N 1
ATOM 2123 C CA . GLU 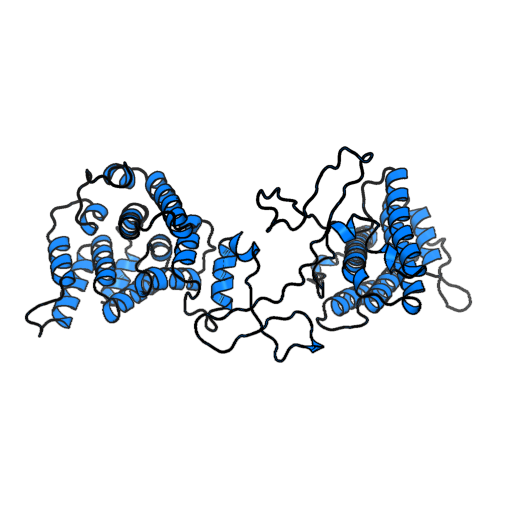A 1 264 ? 2.998 4.815 0.069 1.00 79.69 264 GLU A CA 1
ATOM 2124 C C . GLU A 1 264 ? 2.225 3.885 1.008 1.00 79.69 264 GLU A C 1
ATOM 2126 O O . GLU A 1 264 ? 2.652 2.773 1.317 1.00 79.69 264 GLU A O 1
ATOM 2131 N N . ILE A 1 265 ? 1.029 4.304 1.427 1.00 83.88 265 ILE A N 1
ATOM 2132 C CA . ILE A 1 265 ? 0.229 3.536 2.387 1.00 83.88 265 ILE A CA 1
ATOM 2133 C C . ILE A 1 265 ? -0.153 2.137 1.874 1.00 83.88 265 ILE A C 1
ATOM 2135 O O . ILE A 1 265 ? -0.266 1.200 2.667 1.00 83.88 265 ILE A O 1
ATOM 2139 N N . ASN A 1 266 ? -0.316 1.975 0.555 1.00 86.69 266 ASN A N 1
ATOM 2140 C CA . ASN A 1 266 ? -0.614 0.681 -0.061 1.00 86.69 266 ASN A CA 1
ATOM 2141 C C . ASN A 1 266 ? 0.585 -0.275 0.015 1.00 86.69 266 ASN A C 1
ATOM 2143 O O . ASN A 1 266 ? 0.378 -1.461 0.261 1.00 86.69 266 ASN A O 1
ATOM 2147 N N . ASN A 1 267 ? 1.820 0.236 -0.055 1.00 84.12 267 ASN A N 1
ATOM 2148 C CA . ASN A 1 267 ? 3.026 -0.580 0.106 1.00 84.12 267 ASN A CA 1
ATOM 2149 C C . ASN A 1 267 ? 3.086 -1.210 1.502 1.00 84.12 267 ASN A C 1
ATOM 2151 O O . ASN A 1 267 ? 3.422 -2.383 1.625 1.00 84.12 267 ASN A O 1
ATOM 2155 N N . ILE A 1 268 ? 2.680 -0.482 2.551 1.00 86.00 268 ILE A N 1
ATOM 2156 C CA . ILE A 1 268 ? 2.606 -1.018 3.923 1.00 86.00 268 ILE A CA 1
ATOM 2157 C C . ILE A 1 268 ? 1.577 -2.157 4.009 1.00 86.00 268 ILE A C 1
ATOM 2159 O O . ILE A 1 268 ? 1.813 -3.184 4.650 1.00 86.00 268 ILE A O 1
ATOM 2163 N N . VAL A 1 269 ? 0.423 -1.992 3.356 1.00 86.44 269 VAL A N 1
ATOM 2164 C CA . VAL A 1 269 ? -0.627 -3.019 3.318 1.00 86.44 269 VAL A CA 1
ATOM 2165 C C . VAL A 1 269 ? -0.154 -4.262 2.560 1.00 86.44 269 VAL A C 1
ATOM 2167 O O . VAL A 1 269 ? -0.365 -5.381 3.031 1.00 86.44 269 VAL A O 1
ATOM 2170 N N . ASP A 1 270 ? 0.509 -4.088 1.420 1.00 85.38 270 ASP A N 1
ATOM 2171 C CA . ASP A 1 270 ? 1.021 -5.198 0.615 1.00 85.38 270 ASP A CA 1
ATOM 2172 C C . ASP A 1 270 ? 2.205 -5.900 1.290 1.00 85.38 270 ASP A C 1
ATOM 2174 O O . ASP A 1 270 ? 2.265 -7.130 1.301 1.00 85.38 270 ASP A O 1
ATOM 2178 N N . ALA A 1 271 ? 3.072 -5.153 1.976 1.00 84.12 271 ALA A N 1
ATOM 2179 C CA . ALA A 1 271 ? 4.117 -5.709 2.830 1.00 84.12 271 ALA A CA 1
ATOM 2180 C C . ALA A 1 271 ? 3.531 -6.627 3.907 1.00 84.12 271 ALA A C 1
ATOM 2182 O O . ALA A 1 271 ? 4.018 -7.739 4.120 1.00 84.12 271 ALA A O 1
ATOM 2183 N N . ASN A 1 272 ? 2.439 -6.203 4.556 1.00 86.62 272 ASN A N 1
ATOM 2184 C CA . ASN A 1 272 ? 1.764 -7.038 5.541 1.00 86.62 272 ASN A CA 1
ATOM 2185 C C . ASN A 1 272 ? 1.262 -8.356 4.931 1.00 86.62 272 ASN A C 1
ATOM 2187 O O . ASN A 1 272 ? 1.389 -9.394 5.576 1.00 86.62 272 ASN A O 1
ATOM 2191 N N . LYS A 1 273 ? 0.706 -8.331 3.710 1.00 82.94 273 LYS A N 1
ATOM 2192 C CA . LYS A 1 273 ? 0.258 -9.550 3.008 1.00 82.94 273 LYS A CA 1
ATOM 2193 C C . LYS A 1 273 ? 1.421 -10.510 2.758 1.00 82.94 273 LYS A C 1
ATOM 2195 O O . LYS A 1 273 ? 1.315 -11.689 3.068 1.00 82.94 273 LYS A O 1
ATOM 2200 N N . ILE A 1 274 ? 2.550 -9.998 2.268 1.00 81.44 274 ILE A N 1
ATOM 2201 C CA . ILE A 1 274 ? 3.744 -10.812 1.991 1.00 81.44 274 ILE A CA 1
ATOM 2202 C C . ILE A 1 274 ? 4.260 -11.486 3.272 1.00 81.44 274 ILE A C 1
ATOM 2204 O O . ILE A 1 274 ? 4.597 -12.670 3.264 1.00 81.44 274 ILE A O 1
ATOM 2208 N N . LEU A 1 275 ? 4.296 -10.752 4.387 1.00 79.56 275 LEU A N 1
ATOM 2209 C CA . LEU A 1 275 ? 4.811 -11.258 5.663 1.00 79.56 275 LEU A CA 1
ATOM 2210 C C . LEU A 1 275 ? 3.839 -12.219 6.360 1.00 79.56 275 LEU A C 1
ATOM 2212 O O . LEU A 1 275 ? 4.244 -13.216 6.965 1.00 79.56 275 LEU A O 1
ATOM 2216 N N . ALA A 1 276 ? 2.540 -11.943 6.283 1.00 78.62 276 ALA A N 1
ATOM 2217 C CA . ALA A 1 276 ? 1.511 -12.810 6.822 1.00 78.62 276 ALA A CA 1
ATOM 2218 C C . ALA A 1 276 ? 1.246 -13.943 5.827 1.00 78.62 276 ALA A C 1
ATOM 2220 O O . ALA A 1 276 ? 0.274 -13.870 5.100 1.00 78.62 276 ALA A O 1
ATOM 2221 N N . LYS A 1 277 ? 2.076 -14.997 5.815 1.00 65.50 277 LYS A N 1
ATOM 2222 C CA . LYS A 1 277 ? 2.067 -16.164 4.890 1.00 65.50 277 LYS A CA 1
ATOM 2223 C C . LYS A 1 277 ? 0.710 -16.648 4.310 1.00 65.50 277 LYS A C 1
ATOM 2225 O O . LYS A 1 277 ? 0.716 -17.239 3.239 1.00 65.50 277 LYS A O 1
ATOM 2230 N N . ASN A 1 278 ? -0.423 -16.420 4.990 1.00 71.81 278 ASN A N 1
ATOM 2231 C CA . ASN A 1 278 ? -1.785 -16.785 4.560 1.00 71.81 278 ASN A CA 1
ATOM 2232 C C . ASN A 1 278 ? -2.752 -15.582 4.392 1.00 71.81 278 ASN A C 1
ATOM 2234 O O . ASN A 1 278 ? -3.964 -15.769 4.444 1.00 71.81 278 ASN A O 1
ATOM 2238 N N . ASN A 1 279 ? -2.257 -14.344 4.313 1.00 67.44 279 ASN A N 1
ATOM 2239 C CA . ASN A 1 279 ? -3.006 -13.074 4.302 1.00 67.44 279 ASN A CA 1
ATOM 2240 C C . ASN A 1 279 ? -4.013 -12.873 5.453 1.00 67.44 279 ASN A C 1
ATOM 2242 O O . ASN A 1 279 ? -4.804 -11.934 5.444 1.00 67.44 279 ASN A O 1
ATOM 2246 N N . SER A 1 280 ? -3.991 -13.732 6.471 1.00 77.62 280 SER A N 1
ATOM 2247 C CA . SER A 1 280 ? -5.079 -13.827 7.446 1.00 77.62 280 SER A CA 1
ATOM 2248 C C . SER A 1 280 ? -4.916 -12.918 8.663 1.00 77.62 280 SER A C 1
ATOM 2250 O O . SER A 1 280 ? -5.800 -12.894 9.517 1.00 77.62 280 SER A O 1
ATOM 2252 N N . LYS A 1 281 ? -3.762 -12.256 8.827 1.00 87.75 281 LYS A N 1
ATOM 2253 C CA . LYS A 1 281 ? -3.436 -11.463 10.022 1.00 87.75 281 LYS A CA 1
ATOM 2254 C C . LYS A 1 281 ? -2.620 -10.225 9.689 1.00 87.75 281 LYS A C 1
ATOM 2256 O O . LYS A 1 281 ? -1.804 -10.220 8.771 1.00 87.75 281 LYS A O 1
ATOM 2261 N N . PHE A 1 282 ? -2.825 -9.185 10.486 1.00 92.00 282 PHE A N 1
ATOM 2262 C CA . PHE A 1 282 ? -1.980 -8.007 10.469 1.00 92.00 282 PHE A CA 1
ATOM 2263 C C . PHE A 1 282 ? -0.821 -8.208 11.449 1.00 92.00 282 PHE A C 1
ATOM 2265 O O . PHE A 1 282 ? -1.033 -8.319 12.656 1.00 92.00 282 PHE A O 1
ATOM 2272 N N . VAL A 1 283 ? 0.398 -8.308 10.925 1.00 89.81 283 VAL A N 1
ATOM 2273 C CA . VAL A 1 283 ? 1.608 -8.702 11.667 1.00 89.81 283 VAL A CA 1
ATOM 2274 C C . VAL A 1 283 ? 2.554 -7.536 11.938 1.00 89.81 283 VAL A C 1
ATOM 2276 O O . VAL A 1 283 ? 3.439 -7.651 12.777 1.00 89.81 283 VAL A O 1
ATOM 2279 N N . LEU A 1 284 ? 2.327 -6.389 11.295 1.00 88.31 284 LEU A N 1
ATOM 2280 C CA . LEU A 1 284 ? 3.164 -5.191 11.413 1.00 88.31 284 LEU A CA 1
ATOM 2281 C C . LEU A 1 284 ? 2.957 -4.389 12.718 1.00 88.31 284 LEU A C 1
ATOM 2283 O O . LEU A 1 284 ? 3.597 -3.364 12.936 1.00 88.31 284 LEU A O 1
ATOM 2287 N N . GLY A 1 285 ? 2.073 -4.850 13.607 1.00 90.88 285 GLY A N 1
ATOM 2288 C CA . GLY A 1 285 ? 1.860 -4.255 14.929 1.00 90.88 285 GLY A CA 1
ATOM 2289 C C . GLY A 1 285 ? 0.969 -3.005 14.944 1.00 90.88 285 GLY A C 1
ATOM 2290 O O . GLY A 1 285 ? 0.613 -2.423 13.921 1.00 90.88 285 GLY A O 1
ATOM 2291 N N . SER A 1 286 ? 0.564 -2.576 16.142 1.00 91.94 286 SER A N 1
ATOM 2292 C CA . SER A 1 286 ? -0.441 -1.513 16.286 1.00 91.94 286 SER A CA 1
ATOM 2293 C C . SER A 1 286 ? 0.033 -0.142 15.806 1.00 91.94 286 SER A C 1
ATOM 2295 O O . SER A 1 286 ? -0.788 0.658 15.373 1.00 91.94 286 SER A O 1
ATOM 2297 N N . GLN A 1 287 ? 1.332 0.147 15.884 1.00 90.94 287 GLN A N 1
ATOM 2298 C CA . GLN A 1 287 ? 1.890 1.437 15.472 1.00 90.94 287 GLN A CA 1
ATOM 2299 C C . GLN A 1 287 ? 1.675 1.674 13.973 1.00 90.94 287 GLN A C 1
ATOM 2301 O O . GLN A 1 287 ? 1.075 2.679 13.589 1.00 90.94 287 GLN A O 1
ATOM 2306 N N . LEU A 1 288 ? 2.037 0.697 13.134 1.00 91.81 288 LEU A N 1
ATOM 2307 C CA . LEU A 1 288 ? 1.797 0.766 11.692 1.00 91.81 288 LEU A CA 1
ATOM 2308 C C . LEU A 1 288 ? 0.308 0.736 11.340 1.00 91.81 288 LEU A C 1
ATOM 2310 O O . LEU A 1 288 ? -0.103 1.391 10.386 1.00 91.81 288 LEU A O 1
ATOM 2314 N N . TYR A 1 289 ? -0.535 0.088 12.149 1.00 95.81 289 TYR A N 1
ATOM 2315 C CA . TYR A 1 289 ? -1.984 0.213 11.982 1.00 95.81 289 TYR A CA 1
ATOM 2316 C C . TYR A 1 289 ? -2.465 1.670 12.117 1.00 95.81 289 TYR A C 1
ATOM 2318 O O . TYR A 1 289 ? -3.274 2.126 11.310 1.00 95.81 289 TYR A O 1
ATOM 2326 N N . TYR A 1 290 ? -1.957 2.432 13.095 1.00 95.75 290 TYR A N 1
ATOM 2327 C CA . TYR A 1 290 ? -2.322 3.847 13.251 1.00 95.75 290 TYR A CA 1
ATOM 2328 C C . TYR A 1 290 ? -1.816 4.722 12.097 1.00 95.75 290 TYR A C 1
ATOM 2330 O O . TYR A 1 290 ? -2.534 5.641 11.699 1.00 95.75 290 TYR A O 1
ATOM 2338 N N . ARG A 1 291 ? -0.659 4.403 11.498 1.00 93.50 291 ARG A N 1
ATOM 2339 C CA . ARG A 1 291 ? -0.211 5.027 10.239 1.00 93.50 291 ARG A CA 1
ATOM 2340 C C . ARG A 1 291 ? -1.219 4.775 9.121 1.00 93.50 291 ARG A C 1
ATOM 2342 O O . ARG A 1 291 ? -1.743 5.737 8.565 1.00 93.50 291 ARG A O 1
ATOM 2349 N N . ILE A 1 292 ? -1.582 3.513 8.885 1.00 94.88 292 ILE A N 1
ATOM 2350 C CA . ILE A 1 292 ? -2.586 3.125 7.879 1.00 94.88 292 ILE A CA 1
ATOM 2351 C C . ILE A 1 292 ? -3.915 3.842 8.119 1.00 94.88 292 ILE A C 1
ATOM 2353 O O . ILE A 1 292 ? -4.497 4.401 7.192 1.00 94.88 292 ILE A O 1
ATOM 2357 N N . TYR A 1 293 ? -4.383 3.897 9.366 1.00 97.25 293 TYR A N 1
ATOM 2358 C CA . TYR A 1 293 ? -5.637 4.574 9.682 1.00 97.25 293 TYR A CA 1
ATOM 2359 C C . TYR A 1 293 ? -5.557 6.099 9.508 1.00 97.25 293 TYR A C 1
ATOM 2361 O O . TYR A 1 293 ? -6.552 6.737 9.152 1.00 97.25 293 TYR A O 1
ATOM 2369 N N . SER A 1 294 ? -4.386 6.708 9.722 1.00 95.75 294 SER A N 1
ATOM 2370 C CA . SER A 1 294 ? -4.191 8.150 9.523 1.00 95.75 294 SER A CA 1
ATOM 2371 C C . SER A 1 294 ? -4.402 8.575 8.063 1.00 95.75 294 SER A C 1
ATOM 2373 O O . SER A 1 294 ? -4.975 9.634 7.803 1.00 95.75 294 SER A O 1
ATOM 2375 N N . GLU A 1 295 ? -4.058 7.694 7.124 1.00 94.06 295 GLU A N 1
ATOM 2376 C CA . GLU A 1 295 ? -4.129 7.905 5.672 1.00 94.06 295 GLU A CA 1
ATOM 2377 C C . GLU A 1 295 ? -5.157 6.994 4.996 1.00 94.06 295 GLU A C 1
ATOM 2379 O O . GLU A 1 295 ? -5.095 6.742 3.795 1.00 94.06 295 GLU A O 1
ATOM 2384 N N . ARG A 1 296 ? -6.136 6.510 5.763 1.00 95.81 296 ARG A N 1
ATOM 2385 C CA . ARG A 1 296 ? -7.110 5.495 5.341 1.00 95.81 296 ARG A CA 1
ATOM 2386 C C . ARG A 1 296 ? -7.815 5.773 4.013 1.00 95.81 296 ARG A C 1
ATOM 2388 O O . ARG A 1 296 ? -8.155 4.844 3.291 1.00 95.81 296 ARG A O 1
ATOM 2395 N N . GLN A 1 297 ? -8.001 7.045 3.666 1.00 92.12 297 GLN A N 1
ATOM 2396 C CA . GLN A 1 297 ? -8.574 7.476 2.393 1.00 92.12 297 GLN A CA 1
ATOM 2397 C C . GLN A 1 297 ? -7.736 7.131 1.152 1.00 92.12 297 GLN A C 1
ATOM 2399 O O . GLN A 1 297 ? -8.288 7.123 0.057 1.00 92.12 297 GLN A O 1
ATOM 2404 N N . HIS A 1 298 ? -6.443 6.856 1.319 1.00 91.44 298 HIS A N 1
ATOM 2405 C CA . HIS A 1 298 ? -5.511 6.503 0.247 1.00 91.44 298 HIS A CA 1
ATOM 2406 C C . HIS A 1 298 ? -5.300 4.984 0.117 1.00 91.44 298 HIS A C 1
ATOM 2408 O O . HIS A 1 298 ? -4.628 4.537 -0.811 1.00 91.44 298 HIS A O 1
ATOM 2414 N N . VAL A 1 299 ? -5.888 4.182 1.015 1.00 91.50 299 VAL A N 1
ATOM 2415 C CA . VAL A 1 299 ? -5.815 2.717 0.951 1.00 91.50 299 VAL A CA 1
ATOM 2416 C C . VAL A 1 299 ? -6.806 2.191 -0.085 1.00 91.50 299 VAL A C 1
ATOM 2418 O O . VAL A 1 299 ? -8.024 2.371 0.046 1.00 91.50 299 VAL A O 1
ATOM 2421 N N . SER A 1 300 ? -6.276 1.496 -1.088 1.00 88.75 300 SER A N 1
ATOM 2422 C CA . SER A 1 300 ? -7.040 0.898 -2.182 1.00 88.75 300 SER A CA 1
ATOM 2423 C C . SER A 1 300 ? -8.095 -0.071 -1.656 1.00 88.75 300 SER A C 1
ATOM 2425 O O . SER A 1 300 ? -7.817 -0.927 -0.813 1.00 88.75 300 SER A O 1
ATOM 2427 N N . PHE A 1 301 ? -9.330 0.068 -2.144 1.00 89.69 301 PHE A N 1
ATOM 2428 C CA . PHE A 1 301 ? -10.425 -0.788 -1.704 1.00 89.69 301 PHE A CA 1
ATOM 2429 C C . PHE A 1 301 ? -10.239 -2.221 -2.204 1.00 89.69 301 PHE A C 1
ATOM 2431 O O . PHE A 1 301 ? -10.155 -2.481 -3.402 1.00 89.69 301 PHE A O 1
ATOM 2438 N N . ASN A 1 302 ? -10.232 -3.150 -1.258 1.00 91.81 302 ASN A N 1
ATOM 2439 C CA . ASN A 1 302 ? -10.279 -4.582 -1.482 1.00 91.81 302 ASN A CA 1
ATOM 2440 C C . ASN A 1 302 ? -10.977 -5.194 -0.259 1.00 91.81 302 ASN A C 1
ATOM 2442 O O . ASN A 1 302 ? -10.630 -4.850 0.874 1.00 91.81 302 ASN A O 1
ATOM 2446 N N . ILE A 1 303 ? -11.969 -6.062 -0.484 1.00 93.62 303 ILE A N 1
ATOM 2447 C CA . ILE A 1 303 ? -12.804 -6.621 0.591 1.00 93.62 303 ILE A CA 1
ATOM 2448 C C . ILE A 1 303 ? -11.943 -7.355 1.622 1.00 93.62 303 ILE A C 1
ATOM 2450 O O . ILE A 1 303 ? -12.093 -7.099 2.811 1.00 93.62 303 ILE A O 1
ATOM 2454 N N . GLU A 1 304 ? -10.994 -8.184 1.184 1.00 92.19 304 GLU A N 1
ATOM 2455 C CA . GLU A 1 304 ? -10.110 -8.949 2.073 1.00 92.19 304 GLU A CA 1
ATOM 2456 C C . GLU A 1 304 ? -9.222 -8.027 2.915 1.00 92.19 304 GLU A C 1
ATOM 2458 O O . GLU A 1 304 ? -9.053 -8.243 4.112 1.00 92.19 304 GLU A O 1
ATOM 2463 N N . VAL A 1 305 ? -8.694 -6.955 2.313 1.00 92.75 305 VAL A N 1
ATOM 2464 C CA . VAL A 1 305 ? -7.873 -5.955 3.017 1.00 92.75 305 VAL A CA 1
ATOM 2465 C C . VAL A 1 305 ? -8.692 -5.207 4.062 1.00 92.75 305 VAL A C 1
ATOM 2467 O O . VAL A 1 305 ? -8.252 -5.045 5.199 1.00 92.75 305 VAL A O 1
ATOM 2470 N N . TYR A 1 306 ? -9.877 -4.731 3.692 1.00 96.00 306 TYR A N 1
ATOM 2471 C CA . TYR A 1 306 ? -10.722 -3.950 4.593 1.00 96.00 306 TYR A CA 1
ATOM 2472 C C . TYR A 1 306 ? -11.265 -4.828 5.720 1.00 96.00 306 TYR A C 1
ATOM 2474 O O . TYR A 1 306 ? -11.323 -4.391 6.868 1.00 96.00 306 TYR A O 1
ATOM 2482 N N . GLU A 1 307 ? -11.596 -6.081 5.415 1.00 95.56 307 GLU A N 1
ATOM 2483 C CA . GLU A 1 307 ? -12.003 -7.077 6.397 1.00 95.56 307 GLU A CA 1
ATOM 2484 C C . GLU A 1 307 ? -10.860 -7.385 7.365 1.00 95.56 307 GLU A C 1
ATOM 2486 O O . GLU A 1 307 ? -11.074 -7.364 8.577 1.00 95.56 307 GLU A O 1
ATOM 2491 N N . LEU A 1 308 ? -9.639 -7.586 6.857 1.00 95.12 308 LEU A N 1
ATOM 2492 C CA . LEU A 1 308 ? -8.439 -7.773 7.667 1.00 95.12 308 LEU A CA 1
ATOM 2493 C C . LEU A 1 308 ? -8.209 -6.587 8.612 1.00 95.12 308 LEU A C 1
ATOM 2495 O O . LEU A 1 308 ? -8.073 -6.782 9.819 1.00 95.12 308 LEU A O 1
ATOM 2499 N N . LEU A 1 309 ? -8.199 -5.358 8.089 1.00 96.75 309 LEU A N 1
ATOM 2500 C CA . LEU A 1 309 ? -7.944 -4.152 8.880 1.00 96.75 309 LEU A CA 1
ATOM 2501 C C . LEU A 1 309 ? -9.048 -3.905 9.918 1.00 96.75 309 LEU A C 1
ATOM 2503 O O . LEU A 1 309 ? -8.741 -3.599 11.071 1.00 96.75 309 LEU A O 1
ATOM 2507 N N . ALA A 1 310 ? -10.322 -4.096 9.555 1.00 96.62 310 ALA A N 1
ATOM 2508 C CA . ALA A 1 310 ? -11.446 -3.991 10.484 1.00 96.62 310 ALA A CA 1
ATOM 2509 C C . ALA A 1 310 ? -11.364 -5.044 11.601 1.00 96.62 310 ALA A C 1
ATOM 2511 O O . ALA A 1 310 ? -11.504 -4.706 12.781 1.00 96.62 310 ALA A O 1
ATOM 2512 N N . LYS A 1 311 ? -11.094 -6.310 11.243 1.00 94.50 311 LYS A N 1
ATOM 2513 C CA . LYS A 1 311 ? -10.918 -7.413 12.198 1.00 94.50 311 LYS A CA 1
ATOM 2514 C C . LYS A 1 311 ? -9.764 -7.135 13.141 1.00 94.50 311 LYS A C 1
ATOM 2516 O O . LYS A 1 311 ? -9.969 -7.173 14.347 1.00 94.50 311 LYS A O 1
ATOM 2521 N N . THR A 1 312 ? -8.588 -6.787 12.629 1.00 94.88 312 THR A N 1
ATOM 2522 C CA . THR A 1 312 ? -7.415 -6.472 13.453 1.00 94.88 312 THR A CA 1
ATOM 2523 C C . THR A 1 312 ? -7.703 -5.334 14.431 1.00 94.88 312 THR A C 1
ATOM 2525 O O . THR A 1 312 ? -7.378 -5.416 15.617 1.00 94.88 312 THR A O 1
ATOM 2528 N N . ALA A 1 313 ? -8.365 -4.275 13.979 1.00 95.44 313 ALA A N 1
ATOM 2529 C CA . ALA A 1 313 ? -8.676 -3.140 14.833 1.00 95.44 313 ALA A CA 1
ATOM 2530 C C . ALA A 1 313 ? -9.648 -3.489 15.968 1.00 95.44 313 ALA A C 1
ATOM 2532 O O . ALA A 1 313 ? -9.431 -3.084 17.112 1.00 95.44 313 ALA A O 1
ATOM 2533 N N . LEU A 1 314 ? -10.693 -4.266 15.672 1.00 93.00 314 LEU A N 1
ATOM 2534 C CA . LEU A 1 314 ? -11.698 -4.694 16.647 1.00 93.00 314 LEU A CA 1
ATOM 2535 C C . LEU A 1 314 ? -11.192 -5.802 17.575 1.00 93.00 314 LEU A C 1
ATOM 2537 O O . LEU A 1 314 ? -11.377 -5.729 18.792 1.00 93.00 314 LEU A O 1
ATOM 2541 N N . LEU A 1 315 ? -10.574 -6.836 17.007 1.00 90.56 315 LEU A N 1
ATOM 2542 C CA . LEU A 1 315 ? -10.223 -8.079 17.687 1.00 90.56 315 LEU A CA 1
ATOM 2543 C C . LEU A 1 315 ? -8.814 -8.088 18.256 1.00 90.56 315 LEU A C 1
ATOM 2545 O O . LEU A 1 315 ? -8.623 -8.770 19.253 1.00 90.56 315 LEU A O 1
ATOM 2549 N N . ASP A 1 316 ? -7.859 -7.325 17.732 1.00 90.88 316 ASP A N 1
ATOM 2550 C CA . ASP A 1 316 ? -6.478 -7.363 18.228 1.00 90.88 316 ASP A CA 1
ATOM 2551 C C . ASP A 1 316 ? -6.128 -6.077 18.975 1.00 90.88 316 ASP A C 1
ATOM 2553 O O . ASP A 1 316 ? -5.799 -6.117 20.164 1.00 90.88 316 ASP A O 1
ATOM 2557 N N . PHE A 1 317 ? -6.277 -4.924 18.321 1.00 92.38 317 PHE A N 1
ATOM 2558 C CA . PHE A 1 317 ? -5.703 -3.666 18.811 1.00 92.38 317 PHE A CA 1
ATOM 2559 C C . PHE A 1 317 ? -6.656 -2.784 19.619 1.00 92.38 317 PHE A C 1
ATOM 2561 O O . PHE A 1 317 ? -6.191 -1.889 20.326 1.00 92.38 317 PHE A O 1
ATOM 2568 N N . ASN A 1 318 ? -7.972 -3.027 19.560 1.00 92.44 318 ASN A N 1
ATOM 2569 C CA . ASN A 1 318 ? -8.984 -2.122 20.117 1.00 92.44 318 ASN A CA 1
ATOM 2570 C C . ASN A 1 318 ? -8.740 -0.669 19.646 1.00 92.44 318 ASN A C 1
ATOM 2572 O O . ASN A 1 318 ? -8.554 0.255 20.450 1.00 92.44 318 ASN A O 1
ATOM 2576 N N . ALA A 1 319 ? -8.681 -0.503 18.327 1.00 95.38 319 ALA A N 1
ATOM 2577 C CA . ALA A 1 319 ? -8.334 0.723 17.611 1.00 95.38 319 ALA A CA 1
ATOM 2578 C C . ALA A 1 319 ? -9.529 1.233 16.771 1.00 95.38 319 ALA A C 1
ATOM 2580 O O . ALA A 1 319 ? -10.512 0.504 16.633 1.00 95.38 319 ALA A O 1
ATOM 2581 N N . PRO A 1 320 ? -9.484 2.468 16.232 1.00 97.56 320 PRO A N 1
ATOM 2582 C CA . PRO A 1 320 ? -10.450 2.952 15.238 1.00 97.56 320 PRO A CA 1
ATOM 2583 C C . PRO A 1 320 ? -10.581 1.989 14.055 1.00 97.56 320 PRO A C 1
ATOM 2585 O O . PRO A 1 320 ? -9.574 1.439 13.616 1.00 97.56 320 PRO A O 1
ATOM 2588 N N . PHE A 1 321 ? -11.793 1.769 13.552 1.00 97.44 321 PHE A N 1
ATOM 2589 C CA . PHE A 1 321 ? -12.073 0.734 12.547 1.00 97.44 321 PHE A CA 1
ATOM 2590 C C . PHE A 1 321 ? -13.256 1.055 11.627 1.00 97.44 321 PHE A C 1
ATOM 2592 O O . PHE A 1 321 ? -13.425 0.383 10.605 1.00 97.44 321 PHE A O 1
ATOM 2599 N N . LEU A 1 322 ? -14.083 2.050 11.971 1.00 96.81 322 LEU A N 1
ATOM 2600 C CA . LEU A 1 322 ? -15.355 2.292 11.296 1.00 96.81 322 LEU A CA 1
ATOM 2601 C C . LEU A 1 322 ? -15.190 2.633 9.819 1.00 96.81 322 LEU A C 1
ATOM 2603 O O . LEU A 1 322 ? -16.033 2.231 9.031 1.00 96.81 322 LEU A O 1
ATOM 2607 N N . TYR A 1 323 ? -14.097 3.286 9.418 1.00 97.25 323 TYR A N 1
ATOM 2608 C CA . TYR A 1 323 ? -13.854 3.590 8.006 1.00 97.25 323 TYR A CA 1
ATOM 2609 C C . TYR A 1 323 ? -13.775 2.336 7.124 1.00 97.25 323 TYR A C 1
ATOM 2611 O O . TYR A 1 323 ? -14.298 2.328 6.012 1.00 97.25 323 TYR A O 1
ATOM 2619 N N . TRP A 1 324 ? -13.109 1.284 7.608 1.00 97.31 324 TRP A N 1
ATOM 2620 C CA . TRP A 1 324 ? -13.049 0.004 6.900 1.00 97.31 324 TRP A CA 1
ATOM 2621 C C . TRP A 1 324 ? -14.409 -0.680 6.956 1.00 97.31 324 TRP A C 1
ATOM 2623 O O . TRP A 1 324 ? -14.924 -1.147 5.945 1.00 97.31 324 TRP A O 1
ATOM 2633 N N . PHE A 1 325 ? -14.994 -0.689 8.153 1.00 96.62 325 PHE A N 1
ATOM 2634 C CA . PHE A 1 325 ? -16.205 -1.423 8.476 1.00 96.62 325 PHE A CA 1
ATOM 2635 C C . PHE A 1 325 ? -17.434 -0.933 7.706 1.00 96.62 325 PHE A C 1
ATOM 2637 O O . PHE A 1 325 ? -18.191 -1.754 7.202 1.00 96.62 325 PHE A O 1
ATOM 2644 N N . THR A 1 326 ? -17.612 0.384 7.554 1.00 94.56 326 THR A N 1
ATOM 2645 C CA . THR A 1 326 ? -18.762 0.977 6.845 1.00 94.56 326 THR A CA 1
ATOM 2646 C C . THR A 1 326 ? -18.757 0.691 5.343 1.00 94.56 326 THR A C 1
ATOM 2648 O O . THR A 1 326 ? -19.769 0.903 4.681 1.00 94.56 326 THR A O 1
ATOM 2651 N N . LYS A 1 327 ? -17.633 0.216 4.793 1.00 95.19 327 LYS A N 1
ATOM 2652 C CA . LYS A 1 327 ? -17.457 -0.100 3.369 1.00 95.19 327 LYS A CA 1
ATOM 2653 C C . LYS A 1 327 ? -17.513 -1.598 3.061 1.00 95.19 327 LYS A C 1
ATOM 2655 O O . LYS A 1 327 ? -17.406 -1.975 1.896 1.00 95.19 327 LYS A O 1
ATOM 2660 N N . LEU A 1 328 ? -17.635 -2.448 4.079 1.00 95.88 328 LEU A N 1
ATOM 2661 C CA . LEU A 1 328 ? -17.776 -3.889 3.890 1.00 95.88 328 LEU A CA 1
ATOM 2662 C C . LEU A 1 328 ? -19.221 -4.257 3.520 1.00 95.88 328 LEU A C 1
ATOM 2664 O O . LEU A 1 328 ? -20.150 -3.591 3.982 1.00 95.88 328 LEU A O 1
ATOM 2668 N N . PRO A 1 329 ? -19.431 -5.347 2.756 1.00 96.06 329 PRO A N 1
ATOM 2669 C CA . PRO A 1 329 ? -20.757 -5.942 2.603 1.00 96.06 329 PRO A CA 1
ATOM 2670 C C . PRO A 1 329 ? -21.370 -6.292 3.966 1.00 96.06 329 PRO A C 1
ATOM 2672 O O . PRO A 1 329 ? -20.649 -6.694 4.889 1.00 96.06 329 PRO A O 1
ATOM 2675 N N . GLY A 1 330 ? -22.700 -6.204 4.090 1.00 95.00 330 GLY A N 1
ATOM 2676 C CA . GLY A 1 330 ? -23.396 -6.402 5.367 1.00 95.00 330 GLY A CA 1
ATOM 2677 C C . GLY A 1 330 ? -23.100 -7.762 6.008 1.00 95.00 330 GLY A C 1
ATOM 2678 O O . GLY A 1 330 ? -22.903 -7.852 7.219 1.00 95.00 330 GLY A O 1
ATOM 2679 N N . LYS A 1 331 ? -22.964 -8.809 5.185 1.00 95.62 331 LYS A N 1
ATOM 2680 C CA . LYS A 1 331 ? -22.600 -10.160 5.630 1.00 95.62 331 LYS A CA 1
ATOM 2681 C C . LYS A 1 331 ? -21.220 -10.202 6.300 1.00 95.62 331 LYS A C 1
ATOM 2683 O O . LYS A 1 331 ? -21.119 -10.681 7.428 1.00 95.62 331 LYS A O 1
ATOM 2688 N N . ASN A 1 332 ? -20.182 -9.675 5.644 1.00 95.81 332 ASN A N 1
ATOM 2689 C CA . ASN A 1 332 ? -18.811 -9.660 6.170 1.00 95.81 332 ASN A CA 1
ATOM 2690 C C . ASN A 1 332 ? -18.739 -8.842 7.466 1.00 95.81 332 ASN A C 1
ATOM 2692 O O . ASN A 1 332 ? -18.158 -9.282 8.455 1.00 95.81 332 ASN A O 1
ATOM 2696 N N . ALA A 1 333 ? -19.373 -7.668 7.492 1.00 96.12 333 ALA A N 1
ATOM 2697 C CA . ALA A 1 333 ? -19.432 -6.829 8.684 1.00 96.12 333 ALA A CA 1
ATOM 2698 C C . ALA A 1 333 ? -20.155 -7.527 9.857 1.00 96.12 333 ALA A C 1
ATOM 2700 O O . ALA A 1 333 ? -19.663 -7.485 10.987 1.00 96.12 333 ALA A O 1
ATOM 2701 N N . ALA A 1 334 ? -21.271 -8.221 9.608 1.00 96.56 334 ALA A N 1
ATOM 2702 C CA . ALA A 1 334 ? -21.969 -9.006 10.628 1.00 96.56 334 ALA A CA 1
ATOM 2703 C C . ALA A 1 334 ? -21.123 -10.187 11.147 1.00 96.56 334 ALA A C 1
ATOM 2705 O O . ALA A 1 334 ? -21.066 -10.396 12.360 1.00 96.56 334 ALA A O 1
ATOM 2706 N N . GLU A 1 335 ? -20.379 -10.878 10.275 1.00 96.00 335 GLU A N 1
ATOM 2707 C CA . GLU A 1 335 ? -19.483 -11.977 10.673 1.00 96.00 335 GLU A CA 1
ATOM 2708 C C . GLU A 1 335 ? -18.357 -11.497 11.605 1.00 96.00 335 GLU A C 1
ATOM 2710 O O . GLU A 1 335 ? -18.029 -12.168 12.586 1.00 96.00 335 GLU A O 1
ATOM 2715 N N . ILE A 1 336 ? -17.789 -10.309 11.359 1.00 95.62 336 ILE A N 1
ATOM 2716 C CA . ILE A 1 336 ? -16.812 -9.684 12.271 1.00 95.62 336 ILE A CA 1
ATOM 2717 C C . ILE A 1 336 ? -17.451 -9.439 13.645 1.00 95.62 336 ILE A C 1
ATOM 2719 O O . ILE A 1 336 ? -16.841 -9.729 14.675 1.00 95.62 336 ILE A O 1
ATOM 2723 N N . LEU A 1 337 ? -18.678 -8.913 13.685 1.00 96.56 337 LEU A N 1
ATOM 2724 C CA . LEU A 1 337 ? -19.383 -8.645 14.941 1.00 96.56 337 LEU A CA 1
ATOM 2725 C C . LEU A 1 337 ? -19.688 -9.927 15.717 1.00 96.56 337 LEU A C 1
ATOM 2727 O O . LEU A 1 337 ? -19.550 -9.933 16.943 1.00 96.56 337 LEU A O 1
ATOM 2731 N N . LEU A 1 338 ? -20.040 -11.009 15.023 1.00 95.94 338 LEU A N 1
ATOM 2732 C CA . LEU A 1 338 ? -20.227 -12.324 15.629 1.00 95.94 338 LEU A CA 1
ATOM 2733 C C . LEU A 1 338 ? -18.915 -12.846 16.238 1.00 95.94 338 LEU A C 1
ATOM 2735 O O . LEU A 1 338 ? -18.896 -13.267 17.393 1.00 95.94 338 LEU A O 1
ATOM 2739 N N . GLN A 1 339 ? -17.784 -12.691 15.542 1.00 94.31 339 GLN A N 1
ATOM 2740 C CA . GLN A 1 339 ? -16.466 -13.030 16.101 1.00 94.31 339 GLN A CA 1
ATOM 2741 C C . GLN A 1 339 ? -16.136 -12.204 17.354 1.00 94.31 339 GLN A C 1
ATOM 2743 O O . GLN A 1 339 ? -15.601 -12.740 18.327 1.00 94.31 339 GLN A O 1
ATOM 2748 N N . VAL A 1 340 ? -16.487 -10.912 17.379 1.00 94.69 340 VAL A N 1
ATOM 2749 C CA . VAL A 1 340 ? -16.341 -10.066 18.578 1.00 94.69 340 VAL A CA 1
ATOM 2750 C C . VAL A 1 340 ? -17.241 -10.557 19.717 1.00 94.69 340 VAL A C 1
ATOM 2752 O O . VAL A 1 340 ? -16.822 -10.528 20.872 1.00 94.69 340 VAL A O 1
ATOM 2755 N N . TYR A 1 341 ? -18.454 -11.022 19.429 1.00 95.19 341 TYR A N 1
ATOM 2756 C CA . TYR A 1 341 ? -19.349 -11.594 20.437 1.00 95.19 341 TYR A CA 1
ATOM 2757 C C . TYR A 1 341 ? -18.811 -12.904 21.033 1.00 95.19 341 TYR A C 1
ATOM 2759 O O . TYR A 1 341 ? -18.919 -13.124 22.247 1.00 95.19 341 TYR A O 1
ATOM 2767 N N . ASP A 1 342 ? -18.218 -13.759 20.201 1.00 91.25 342 ASP A N 1
ATOM 2768 C CA . ASP A 1 342 ? -17.705 -15.065 20.613 1.00 91.25 342 ASP A CA 1
ATOM 2769 C C . ASP A 1 342 ? -16.363 -14.966 21.343 1.00 91.25 342 ASP A C 1
ATOM 2771 O O . ASP A 1 342 ? -16.182 -15.599 22.383 1.00 91.25 342 ASP A O 1
ATOM 2775 N N . GLN A 1 343 ? -15.442 -14.144 20.833 1.00 86.62 343 GLN A N 1
ATOM 2776 C CA . GLN A 1 343 ? -14.030 -14.129 21.240 1.00 86.62 343 GLN A CA 1
ATOM 2777 C C . GLN A 1 343 ? -13.592 -12.807 21.897 1.00 86.62 343 GLN A C 1
ATOM 2779 O O . GLN A 1 343 ? -12.470 -12.683 22.399 1.00 86.62 343 GLN A O 1
ATOM 2784 N N . GLY A 1 344 ? -14.446 -11.782 21.884 1.00 79.69 344 GLY A N 1
ATOM 2785 C CA . GLY A 1 344 ? -14.096 -10.440 22.334 1.00 79.69 344 GLY A CA 1
ATOM 2786 C C . GLY A 1 344 ? -13.876 -10.332 23.843 1.00 79.69 344 GLY A C 1
ATOM 2787 O O . GLY A 1 344 ? -14.664 -10.795 24.664 1.00 79.69 344 GLY A O 1
ATOM 2788 N N . LYS A 1 345 ? -12.818 -9.611 24.227 1.00 86.50 345 LYS A N 1
ATOM 2789 C CA . LYS A 1 345 ? -12.647 -9.099 25.596 1.00 86.50 345 LYS A CA 1
ATOM 2790 C C . LYS A 1 345 ? -13.663 -7.978 25.872 1.00 86.50 345 LYS A C 1
ATOM 2792 O O . LYS A 1 345 ? -14.197 -7.372 24.944 1.00 86.50 345 LYS A O 1
ATOM 2797 N N . ALA A 1 346 ? -13.889 -7.649 27.146 1.00 85.94 346 ALA A N 1
ATOM 2798 C CA . ALA A 1 346 ? -14.928 -6.699 27.573 1.00 85.94 346 ALA A CA 1
ATOM 2799 C C . ALA A 1 346 ? -14.893 -5.336 26.847 1.00 85.94 346 ALA A C 1
ATOM 2801 O O . ALA A 1 346 ? -15.938 -4.791 26.497 1.00 85.94 346 ALA A O 1
ATOM 2802 N N . ASN A 1 347 ? -13.701 -4.799 26.575 1.00 83.75 347 ASN A N 1
ATOM 2803 C CA . ASN A 1 347 ? -13.522 -3.551 25.829 1.00 83.75 347 ASN A CA 1
ATOM 2804 C C . ASN A 1 347 ? -13.965 -3.651 24.359 1.00 83.75 347 ASN A C 1
ATOM 2806 O O . ASN A 1 347 ? -14.526 -2.696 23.835 1.00 83.75 347 ASN A O 1
ATOM 2810 N N . LYS A 1 348 ? -13.763 -4.806 23.718 1.00 89.06 348 LYS A N 1
ATOM 2811 C CA . LYS A 1 348 ? -14.138 -5.069 22.319 1.00 89.06 348 LYS A CA 1
ATOM 2812 C C . LYS A 1 348 ? -15.647 -5.278 22.187 1.00 89.06 348 LYS A C 1
ATOM 2814 O O . LYS A 1 348 ? -16.270 -4.746 21.273 1.00 89.06 348 LYS A O 1
ATOM 2819 N N . ILE A 1 349 ? -16.253 -5.951 23.169 1.00 93.31 349 ILE A N 1
ATOM 2820 C CA . ILE A 1 349 ? -17.714 -6.108 23.257 1.00 93.31 349 ILE A CA 1
ATOM 2821 C C . ILE A 1 349 ? -18.412 -4.749 23.429 1.00 93.31 349 ILE A C 1
ATOM 2823 O O . ILE A 1 349 ? -19.528 -4.557 22.952 1.00 93.31 349 ILE A O 1
ATOM 2827 N N . MET A 1 350 ? -17.754 -3.753 24.029 1.00 93.81 350 MET A N 1
ATOM 2828 C CA . MET A 1 350 ? -18.319 -2.403 24.079 1.00 93.81 350 MET A CA 1
ATOM 2829 C C . MET A 1 350 ? -18.497 -1.788 22.681 1.00 93.81 350 MET A C 1
ATOM 2831 O O . MET A 1 350 ? -19.484 -1.095 22.446 1.00 93.81 350 MET A O 1
ATOM 2835 N N . SER A 1 351 ? -17.592 -2.061 21.736 1.00 94.12 351 SER A N 1
ATOM 2836 C CA . SER A 1 351 ? -17.754 -1.633 20.339 1.00 94.12 351 SER A CA 1
ATOM 2837 C C . SER A 1 351 ? -18.949 -2.322 19.674 1.00 94.12 351 SER A C 1
ATOM 2839 O O . SER A 1 351 ? -19.713 -1.659 18.977 1.00 94.12 351 SER A O 1
ATOM 2841 N N . LEU A 1 352 ? -19.173 -3.611 19.961 1.00 96.06 352 LEU A N 1
ATOM 2842 C CA . LEU A 1 352 ? -20.361 -4.350 19.518 1.00 96.06 352 LEU A CA 1
ATOM 2843 C C . LEU A 1 352 ? -21.656 -3.726 20.068 1.00 96.06 352 LEU A C 1
ATOM 2845 O O . LEU A 1 352 ? -22.589 -3.483 19.304 1.00 96.06 352 LEU A O 1
ATOM 2849 N N . ASN A 1 353 ? -21.693 -3.387 21.362 1.00 96.94 353 ASN A N 1
ATOM 2850 C CA . ASN A 1 353 ? -22.829 -2.677 21.956 1.00 96.94 353 ASN A CA 1
ATOM 2851 C C . ASN A 1 353 ? -23.111 -1.369 21.212 1.00 96.94 353 ASN A C 1
ATOM 2853 O O . ASN A 1 353 ? -24.249 -1.116 20.823 1.00 96.94 353 ASN A O 1
ATOM 2857 N N . ARG A 1 354 ? -22.074 -0.554 20.982 1.00 96.31 354 ARG A N 1
ATOM 2858 C CA . ARG A 1 354 ? -22.195 0.733 20.284 1.00 96.31 354 ARG A CA 1
ATOM 2859 C C . ARG A 1 354 ? -22.746 0.567 18.873 1.00 96.31 354 ARG A C 1
ATOM 2861 O O . ARG A 1 354 ? -23.673 1.284 18.512 1.00 96.31 354 ARG A O 1
ATOM 2868 N N . ILE A 1 355 ? -22.232 -0.399 18.111 1.00 96.44 355 ILE A N 1
ATOM 2869 C CA . ILE A 1 355 ? -22.727 -0.683 16.761 1.00 96.44 355 ILE A CA 1
ATOM 2870 C C . ILE A 1 355 ? -24.183 -1.141 16.796 1.00 96.44 355 ILE A C 1
ATOM 2872 O O . ILE A 1 355 ? -24.981 -0.630 16.020 1.00 96.44 355 ILE A O 1
ATOM 2876 N N . SER A 1 356 ? -24.566 -2.024 17.723 1.00 96.69 356 SER A N 1
ATOM 2877 C CA . SER A 1 356 ? -25.958 -2.484 17.821 1.00 96.69 356 SER A CA 1
ATOM 2878 C C . SER A 1 356 ? -26.949 -1.338 18.063 1.00 96.69 356 SER A C 1
ATOM 2880 O O . SER A 1 356 ? -28.067 -1.382 17.563 1.00 96.69 356 SER A O 1
ATOM 2882 N N . ILE A 1 357 ? -26.529 -0.289 18.786 1.00 96.88 357 ILE A N 1
ATOM 2883 C CA . ILE A 1 357 ? -27.328 0.924 19.001 1.00 96.88 357 ILE A CA 1
ATOM 2884 C C . ILE A 1 357 ? -27.440 1.745 17.713 1.00 96.88 357 ILE A C 1
ATOM 2886 O O . ILE A 1 357 ? -28.520 2.246 17.417 1.00 96.88 357 ILE A O 1
ATOM 2890 N N . LEU A 1 358 ? -26.358 1.860 16.935 1.00 96.44 358 LEU A N 1
ATOM 2891 C CA . LEU A 1 358 ? -26.368 2.573 15.650 1.00 96.44 358 LEU A CA 1
ATOM 2892 C C . LEU A 1 358 ? -27.212 1.859 14.585 1.00 96.44 358 LEU A C 1
ATOM 2894 O O . LEU A 1 358 ? -27.889 2.524 13.808 1.00 96.44 358 LEU A O 1
ATOM 2898 N N . LEU A 1 359 ? -27.225 0.521 14.586 1.00 95.81 359 LEU A N 1
ATOM 2899 C CA . LEU A 1 359 ? -28.068 -0.295 13.700 1.00 95.81 359 LEU A CA 1
ATOM 2900 C C . LEU A 1 359 ? -29.563 -0.241 14.066 1.00 95.81 359 LEU A C 1
ATOM 2902 O O . LEU A 1 359 ? -30.407 -0.642 13.266 1.00 95.81 359 LEU A O 1
ATOM 2906 N N . GLY A 1 360 ? -29.901 0.259 15.259 1.00 94.12 360 GLY A N 1
ATOM 2907 C CA . GLY A 1 360 ? -31.269 0.534 15.691 1.00 94.12 360 GLY A CA 1
ATOM 2908 C C . GLY A 1 360 ? -31.817 -0.401 16.773 1.00 94.12 360 GLY A C 1
ATOM 2909 O O . GLY A 1 360 ? -31.167 -1.328 17.268 1.00 94.12 360 GLY A O 1
ATOM 2910 N N . ASP A 1 361 ? -33.066 -0.145 17.168 1.00 93.38 361 ASP A N 1
ATOM 2911 C CA . ASP A 1 361 ? -33.700 -0.803 18.318 1.00 93.38 361 ASP A CA 1
ATOM 2912 C C . ASP A 1 361 ? -33.851 -2.320 18.139 1.00 93.38 361 ASP A C 1
ATOM 2914 O O . ASP A 1 361 ? -33.660 -3.076 19.092 1.00 93.38 361 ASP A O 1
ATOM 2918 N N . SER A 1 362 ? -34.158 -2.790 16.926 1.00 94.69 362 SER A N 1
ATOM 2919 C CA . SER A 1 362 ? -34.278 -4.226 16.642 1.00 94.69 362 SER A CA 1
ATOM 2920 C C . SER A 1 362 ? -32.945 -4.955 16.834 1.00 94.69 362 SER A C 1
ATOM 2922 O O . SER A 1 362 ? -32.908 -5.998 17.486 1.00 94.69 362 SER A O 1
ATOM 2924 N N . ALA A 1 363 ? -31.841 -4.384 16.338 1.00 96.31 363 ALA A N 1
ATOM 2925 C CA . ALA A 1 363 ? -30.504 -4.962 16.466 1.00 96.31 363 ALA A CA 1
ATOM 2926 C C . ALA A 1 363 ? -30.029 -4.977 17.930 1.00 96.31 363 ALA A C 1
ATOM 2928 O O . ALA A 1 363 ? -29.589 -6.010 18.438 1.00 96.31 363 ALA A O 1
ATOM 2929 N N . SER A 1 364 ? -30.179 -3.863 18.649 1.00 96.19 364 SER A N 1
ATOM 2930 C CA . SER A 1 364 ? -29.792 -3.784 20.065 1.00 96.19 364 SER A CA 1
ATOM 2931 C C . SER A 1 364 ? -30.615 -4.710 20.974 1.00 96.19 364 SER A C 1
ATOM 2933 O O . SER A 1 364 ? -30.044 -5.366 21.849 1.00 96.19 364 SER A O 1
ATOM 2935 N N . LYS A 1 365 ? -31.929 -4.859 20.742 1.00 96.25 365 LYS A N 1
ATOM 2936 C CA . LYS A 1 365 ? -32.775 -5.844 21.452 1.00 96.25 365 LYS A CA 1
ATOM 2937 C C . LYS A 1 365 ? -32.382 -7.287 21.139 1.00 96.25 365 LYS A C 1
ATOM 2939 O O . LYS A 1 365 ? -32.376 -8.135 22.036 1.00 96.25 365 LYS A O 1
ATOM 2944 N N . LYS A 1 366 ? -32.027 -7.573 19.884 1.00 97.44 366 LYS A N 1
ATOM 2945 C CA . LYS A 1 366 ? -31.552 -8.894 19.467 1.00 97.44 366 LYS A CA 1
ATOM 2946 C C . LYS A 1 366 ? -30.260 -9.273 20.199 1.00 97.44 366 LYS A C 1
ATOM 2948 O O . LYS A 1 366 ? -30.199 -10.333 20.820 1.00 97.44 366 LYS A O 1
ATOM 2953 N N . LEU A 1 367 ? -29.287 -8.359 20.248 1.00 97.44 367 LEU A N 1
ATOM 2954 C CA . LEU A 1 367 ? -28.052 -8.546 21.015 1.00 97.44 367 LEU A CA 1
ATOM 2955 C C . LEU A 1 367 ? -28.319 -8.705 22.523 1.00 97.44 367 LEU A C 1
ATOM 2957 O O . LEU A 1 367 ? -27.725 -9.566 23.170 1.00 97.44 367 LEU A O 1
ATOM 2961 N N . GLN A 1 368 ? -29.238 -7.915 23.090 1.00 97.06 368 GLN A N 1
ATOM 2962 C CA . GLN A 1 368 ? -29.626 -8.035 24.499 1.00 97.06 368 GLN A CA 1
ATOM 2963 C C . GLN A 1 368 ? -30.198 -9.425 24.816 1.00 97.06 368 GLN A C 1
ATOM 2965 O O . GLN A 1 368 ? -29.842 -10.010 25.840 1.00 97.06 368 GLN A O 1
ATOM 2970 N N . THR A 1 369 ? -31.030 -9.971 23.925 1.00 96.56 369 THR A N 1
ATOM 2971 C CA . THR A 1 369 ? -31.577 -11.332 24.043 1.00 96.56 369 THR A CA 1
ATOM 2972 C C . THR A 1 369 ? -30.454 -12.367 24.010 1.00 96.56 369 THR A C 1
ATOM 2974 O O . THR A 1 369 ? -30.373 -13.218 24.893 1.00 96.56 369 THR A O 1
ATOM 2977 N N . LYS A 1 370 ? -29.497 -12.224 23.084 1.00 96.19 370 LYS A N 1
ATOM 2978 C CA . LYS A 1 370 ? -28.322 -13.101 23.013 1.00 96.19 370 LYS A CA 1
ATOM 2979 C C . LYS A 1 370 ? -27.432 -13.047 24.250 1.00 96.19 370 LYS A C 1
ATOM 2981 O O . LYS A 1 370 ? -26.893 -14.075 24.655 1.00 96.19 370 LYS A O 1
ATOM 2986 N N . PHE A 1 371 ? -27.264 -11.888 24.886 1.00 95.94 371 PHE A N 1
ATOM 2987 C CA . PHE A 1 371 ? -26.568 -11.824 26.176 1.00 95.94 371 PHE A CA 1
ATOM 2988 C C . PHE A 1 371 ? -27.372 -12.458 27.310 1.00 95.94 371 PHE A C 1
ATOM 2990 O O . PHE A 1 371 ? -26.781 -13.093 28.183 1.00 95.94 371 PHE A O 1
ATOM 2997 N N . ALA A 1 372 ? -28.698 -12.305 27.312 1.00 93.81 372 ALA A N 1
ATOM 2998 C CA . ALA A 1 372 ? -29.552 -12.949 28.302 1.00 93.81 372 ALA A CA 1
ATOM 2999 C C . ALA A 1 372 ? -29.460 -14.479 28.213 1.00 93.81 372 ALA A C 1
ATOM 3001 O O . ALA A 1 372 ? -29.329 -15.118 29.250 1.00 93.81 372 ALA A O 1
ATOM 3002 N N . GLU A 1 373 ? -29.439 -15.038 26.999 1.00 94.56 373 GLU A N 1
ATOM 3003 C CA . GLU A 1 373 ? -29.224 -16.469 26.746 1.00 94.56 373 GLU A CA 1
ATOM 3004 C C . GLU A 1 373 ? -27.826 -16.931 27.188 1.00 94.56 373 GLU A C 1
ATOM 3006 O O . GLU A 1 373 ? -27.709 -17.875 27.969 1.00 94.56 373 GLU A O 1
ATOM 3011 N N . LYS A 1 374 ? -26.763 -16.244 26.737 1.00 93.25 374 LYS A N 1
ATOM 3012 C CA . LYS A 1 374 ? -25.358 -16.618 27.009 1.00 93.25 374 LYS A CA 1
ATOM 3013 C C . LYS A 1 374 ? -25.000 -16.594 28.494 1.00 93.25 374 LYS A C 1
ATOM 3015 O O . LYS A 1 374 ? -24.168 -17.380 28.935 1.00 93.25 374 LYS A O 1
ATOM 3020 N N . PHE A 1 375 ? -25.625 -15.706 29.264 1.00 93.50 375 PHE A N 1
ATOM 3021 C CA . PHE A 1 375 ? -25.345 -15.516 30.689 1.00 93.50 375 PHE A CA 1
ATOM 3022 C C . PHE A 1 375 ? -26.550 -15.842 31.580 1.00 93.50 375 PHE A C 1
ATOM 3024 O O . PHE A 1 375 ? -26.677 -15.270 32.663 1.00 93.50 375 PHE A O 1
ATOM 3031 N N . LYS A 1 376 ? -27.455 -16.725 31.133 1.00 92.56 376 LYS A N 1
ATOM 3032 C CA . LYS A 1 376 ? -28.682 -17.075 31.872 1.00 92.56 376 LYS A CA 1
ATOM 3033 C C . LYS A 1 376 ? -28.396 -17.684 33.252 1.00 92.56 376 LYS A C 1
ATOM 3035 O O . LYS A 1 376 ? -29.075 -17.342 34.213 1.00 92.56 376 LYS A O 1
ATOM 3040 N N . ASP A 1 377 ? -27.350 -18.507 33.347 1.00 92.69 377 ASP A N 1
ATOM 3041 C CA . ASP A 1 377 ? -26.989 -19.258 34.558 1.00 92.69 377 ASP A CA 1
ATOM 3042 C C . ASP A 1 377 ? -25.982 -18.500 35.449 1.00 92.69 377 ASP A C 1
ATOM 3044 O O . ASP A 1 377 ? -25.534 -19.009 36.474 1.00 92.69 377 ASP A O 1
ATOM 3048 N N . GLN A 1 378 ? -25.597 -17.275 35.068 1.00 92.06 378 GLN A N 1
ATOM 3049 C CA . GLN A 1 378 ? -24.642 -16.460 35.819 1.00 92.06 378 GLN A CA 1
ATOM 3050 C C . GLN A 1 378 ? -25.361 -15.422 36.682 1.00 92.06 378 GLN A C 1
ATOM 3052 O O . GLN A 1 378 ? -26.074 -14.556 36.172 1.00 92.06 378 GLN A O 1
ATOM 3057 N N . VAL A 1 379 ? -25.112 -15.468 37.995 1.00 86.00 379 VAL A N 1
ATOM 3058 C CA . VAL A 1 379 ? -25.683 -14.521 38.970 1.00 86.00 379 VAL A CA 1
ATOM 3059 C C . VAL A 1 379 ? -25.158 -13.100 38.736 1.00 86.00 379 VAL A C 1
ATOM 3061 O O . VAL A 1 379 ? -25.935 -12.148 38.688 1.00 86.00 379 VAL A O 1
ATOM 3064 N N . GLN A 1 380 ? -23.844 -12.953 38.542 1.00 90.75 380 GLN A N 1
ATOM 3065 C CA . GLN A 1 380 ? -23.212 -11.679 38.204 1.00 90.75 380 GLN A CA 1
ATOM 3066 C C . GLN A 1 380 ? -22.811 -11.681 36.731 1.00 90.75 380 GLN A C 1
ATOM 3068 O O . GLN A 1 380 ? -21.919 -12.421 36.318 1.00 90.75 380 GLN A O 1
ATOM 3073 N N . LYS A 1 381 ? -23.473 -10.839 35.935 1.00 92.00 381 LYS A N 1
ATOM 3074 C CA . LYS A 1 381 ? -23.196 -10.728 34.500 1.00 92.00 381 LYS A CA 1
ATOM 3075 C C . LYS A 1 381 ? -22.017 -9.784 34.250 1.00 92.00 381 LYS A C 1
ATOM 3077 O O . LYS A 1 381 ? -21.761 -8.889 35.057 1.00 92.00 381 LYS A O 1
ATOM 3082 N N . PRO A 1 382 ? -21.314 -9.916 33.117 1.00 92.56 382 PRO A N 1
ATOM 3083 C CA . PRO A 1 382 ? -20.278 -8.962 32.745 1.00 92.56 382 PRO A CA 1
ATOM 3084 C C . PRO A 1 382 ? -20.815 -7.528 32.600 1.00 92.56 382 PRO A C 1
ATOM 3086 O O . PRO A 1 382 ? -21.911 -7.313 32.080 1.00 92.56 382 PRO A O 1
ATOM 3089 N N . ASN A 1 383 ? -20.003 -6.530 32.971 1.00 93.12 383 ASN A N 1
ATOM 3090 C CA . ASN A 1 383 ? -20.401 -5.112 32.977 1.00 93.12 383 ASN A CA 1
ATOM 3091 C C . ASN A 1 383 ? -20.974 -4.610 31.642 1.00 93.12 383 ASN A C 1
ATOM 3093 O O . ASN A 1 383 ? -21.911 -3.814 31.636 1.00 93.12 383 ASN A O 1
ATOM 3097 N N . TYR A 1 384 ? -20.469 -5.104 30.508 1.00 93.94 384 TYR A N 1
ATOM 3098 C CA . TYR A 1 384 ? -20.952 -4.699 29.185 1.00 93.94 384 TYR A CA 1
ATOM 3099 C C . TYR A 1 384 ? -22.416 -5.095 28.917 1.00 93.94 384 TYR A C 1
ATOM 3101 O O . TYR A 1 384 ? -23.066 -4.450 28.096 1.00 93.94 384 TYR A O 1
ATOM 3109 N N . VAL A 1 385 ? -22.967 -6.097 29.614 1.00 94.88 385 VAL A N 1
ATOM 3110 C CA . VAL A 1 385 ? -24.387 -6.484 29.502 1.00 94.88 385 VAL A CA 1
ATOM 3111 C C . VAL A 1 385 ? -25.282 -5.418 30.139 1.00 94.88 385 VAL A C 1
ATOM 3113 O O . VAL A 1 385 ? -26.302 -5.013 29.569 1.00 94.88 385 VAL A O 1
ATOM 3116 N N . TYR A 1 386 ? -24.872 -4.908 31.303 1.00 94.88 386 TYR A N 1
ATOM 3117 C CA . TYR A 1 386 ? -25.547 -3.788 31.955 1.00 94.88 386 TYR A CA 1
ATOM 3118 C C . TYR A 1 386 ? -25.386 -2.507 31.136 1.00 94.88 386 TYR A C 1
ATOM 3120 O O . TYR A 1 386 ? -26.373 -1.815 30.905 1.00 94.88 386 TYR A O 1
ATOM 3128 N N . SER A 1 387 ? -24.188 -2.245 30.599 1.00 95.25 387 SER A N 1
ATOM 3129 C CA . SER A 1 387 ? -23.953 -1.088 29.729 1.00 95.25 387 SER A CA 1
ATOM 3130 C C . SER A 1 387 ? -24.855 -1.088 28.492 1.00 95.25 387 SER A C 1
ATOM 3132 O O . SER A 1 387 ? -25.406 -0.044 28.163 1.00 95.25 387 SER A O 1
ATOM 3134 N N . LEU A 1 388 ? -25.075 -2.234 27.831 1.00 96.94 388 LEU A N 1
ATOM 3135 C CA . LEU A 1 388 ? -26.031 -2.312 26.717 1.00 96.94 388 LEU A CA 1
ATOM 3136 C C . LEU A 1 388 ? -27.449 -1.939 27.169 1.00 96.94 388 LEU A C 1
ATOM 3138 O O . LEU A 1 388 ? -28.136 -1.169 26.504 1.00 96.94 388 LEU A O 1
ATOM 3142 N N . SER A 1 389 ? -27.876 -2.451 28.322 1.00 95.94 389 SER A N 1
ATOM 3143 C CA . SER A 1 389 ? -29.211 -2.177 28.862 1.00 95.94 389 SER A CA 1
ATOM 3144 C C . SER A 1 389 ? -29.405 -0.696 29.207 1.00 95.94 389 SER A C 1
ATOM 3146 O O . SER A 1 389 ? -30.481 -0.146 28.976 1.00 95.94 389 SER A O 1
ATOM 3148 N N . GLU A 1 390 ? -28.371 -0.034 29.729 1.00 96.38 390 GLU A N 1
ATOM 3149 C CA . GLU A 1 390 ? -28.370 1.415 29.955 1.00 96.38 390 GLU A CA 1
ATOM 3150 C C . GLU A 1 390 ? -28.438 2.202 28.642 1.00 96.38 390 GLU A C 1
ATOM 3152 O O . GLU A 1 390 ? -29.203 3.161 28.546 1.00 96.38 390 GLU A O 1
ATOM 3157 N N . LEU A 1 391 ? -27.678 1.787 27.621 1.00 96.50 391 LEU A N 1
ATOM 3158 C CA . LEU A 1 391 ? -27.699 2.419 26.301 1.00 96.50 391 LEU A CA 1
ATOM 3159 C C . LEU A 1 391 ? -29.087 2.321 25.655 1.00 96.50 391 LEU A C 1
ATOM 3161 O O . LEU A 1 391 ? -29.585 3.324 25.150 1.00 96.50 391 LEU A O 1
ATOM 3165 N N . ILE A 1 392 ? -29.741 1.156 25.727 1.00 96.25 392 ILE A N 1
ATOM 3166 C CA . ILE A 1 392 ? -31.103 0.948 25.204 1.00 96.25 392 ILE A CA 1
ATOM 3167 C C . ILE A 1 392 ? -32.110 1.875 25.905 1.00 96.25 392 ILE A C 1
ATOM 3169 O O . ILE A 1 392 ? -32.922 2.509 25.233 1.00 96.25 392 ILE A O 1
ATOM 3173 N N . LYS A 1 393 ? -32.033 1.995 27.239 1.00 95.81 393 LYS A N 1
ATOM 3174 C CA . LYS A 1 393 ? -32.942 2.821 28.062 1.00 95.81 393 LYS A CA 1
ATOM 3175 C C . LYS A 1 393 ? -32.668 4.328 27.987 1.00 95.81 393 LYS A C 1
ATOM 3177 O O . LYS A 1 393 ? -33.474 5.115 28.481 1.00 95.81 393 LYS A O 1
ATOM 3182 N N . SER A 1 394 ? -31.529 4.735 27.431 1.00 95.19 394 SER A N 1
ATOM 3183 C CA . SER A 1 394 ? -31.141 6.141 27.333 1.00 95.19 394 SER A CA 1
ATOM 3184 C C . SER A 1 394 ? -32.169 6.956 26.542 1.00 95.19 394 S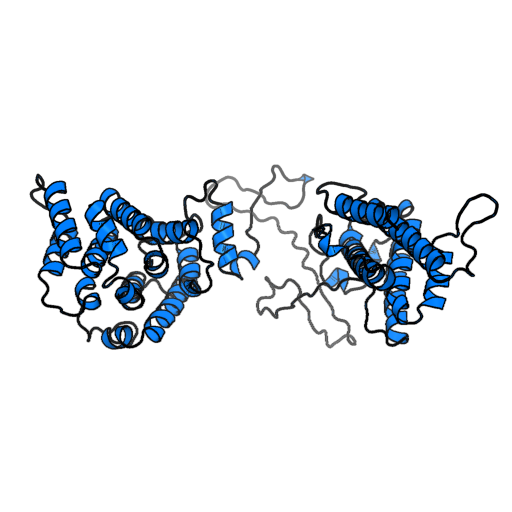ER A C 1
ATOM 3186 O O . SER A 1 394 ? -32.586 6.553 25.457 1.00 95.19 394 SER A O 1
ATOM 3188 N N . LYS A 1 395 ? -32.522 8.138 27.065 1.00 93.94 395 LYS A N 1
ATOM 3189 C CA . LYS A 1 395 ? -33.405 9.118 26.404 1.00 93.94 395 LYS A CA 1
ATOM 3190 C C . LYS A 1 395 ? -32.681 9.988 25.363 1.00 93.94 395 LYS A C 1
ATOM 3192 O O . LYS A 1 395 ? -33.293 10.895 24.811 1.00 93.94 395 LYS A O 1
ATOM 3197 N N . GLN A 1 396 ? -31.386 9.758 25.133 1.00 94.88 396 GLN A N 1
ATOM 3198 C CA . GLN A 1 396 ? -30.621 10.472 24.111 1.00 94.88 396 GLN A CA 1
ATOM 3199 C C . GLN A 1 396 ? -31.188 10.157 22.720 1.00 94.88 396 GLN A C 1
ATOM 3201 O O . GLN A 1 396 ? -31.296 8.987 22.355 1.00 94.88 396 GLN A O 1
ATOM 3206 N N . THR A 1 397 ? -31.556 11.194 21.968 1.00 92.25 397 THR A N 1
ATOM 3207 C CA . THR A 1 397 ? -32.224 11.070 20.664 1.00 92.25 397 THR A CA 1
ATOM 3208 C C . THR A 1 397 ? -31.239 10.921 19.513 1.00 92.25 397 THR A C 1
ATOM 3210 O O . THR A 1 397 ? -31.537 10.217 18.554 1.00 92.25 397 THR A O 1
ATOM 3213 N N . ASP A 1 398 ? -30.063 11.541 19.613 1.00 94.81 398 ASP A N 1
ATOM 321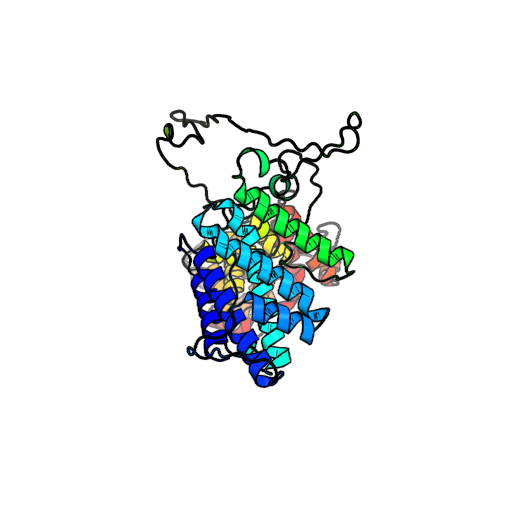4 C CA . ASP A 1 398 ? -29.004 11.394 18.618 1.00 94.81 398 ASP A CA 1
ATOM 3215 C C . ASP A 1 398 ? -28.339 10.006 18.746 1.00 94.81 398 ASP A C 1
ATOM 3217 O O . ASP A 1 398 ? -27.793 9.698 19.814 1.00 94.81 398 ASP A O 1
ATOM 3221 N N . PRO A 1 399 ? -28.359 9.151 17.704 1.00 94.19 399 PRO A N 1
ATOM 3222 C CA . PRO A 1 399 ? -27.840 7.784 17.792 1.00 94.19 399 PRO A CA 1
ATOM 3223 C C . PRO A 1 399 ? -26.343 7.697 18.117 1.00 94.19 399 PRO A C 1
ATOM 3225 O O . PRO A 1 399 ? -25.925 6.787 18.839 1.00 94.19 399 PRO A O 1
ATOM 3228 N N . VAL A 1 400 ? -25.536 8.644 17.626 1.00 95.94 400 VAL A N 1
ATOM 3229 C CA . VAL A 1 400 ? -24.082 8.674 17.844 1.00 95.94 400 VAL A CA 1
ATOM 3230 C C . VAL A 1 400 ? -23.777 9.091 19.281 1.00 95.94 400 VAL A C 1
ATOM 3232 O O . VAL A 1 400 ? -23.010 8.426 19.982 1.00 95.94 400 VAL A O 1
ATOM 3235 N N . LEU A 1 401 ? -24.440 10.133 19.788 1.00 96.56 401 LEU A N 1
ATOM 3236 C CA . LEU A 1 401 ? -24.328 10.521 21.197 1.00 96.56 401 LEU A CA 1
ATOM 3237 C C . LEU A 1 401 ? -24.874 9.434 22.131 1.00 96.56 401 LEU A C 1
ATOM 3239 O O . LEU A 1 401 ? -24.310 9.209 23.208 1.00 96.56 401 LEU A O 1
ATOM 3243 N N . LYS A 1 402 ? -25.948 8.742 21.718 1.00 96.31 402 LYS A N 1
ATOM 3244 C CA . LYS A 1 402 ? -26.551 7.632 22.465 1.00 96.31 402 LYS A CA 1
ATOM 3245 C C . LYS A 1 402 ? -25.549 6.498 22.610 1.00 96.31 402 LYS A C 1
ATOM 3247 O O . LYS A 1 402 ? -25.298 6.088 23.739 1.00 96.31 402 LYS A O 1
ATOM 3252 N N . CYS A 1 403 ? -24.931 6.038 21.518 1.00 95.56 403 CYS A N 1
ATOM 3253 C CA . CYS A 1 403 ? -23.970 4.932 21.564 1.00 95.56 403 CYS A CA 1
ATOM 3254 C C . CYS A 1 403 ? -22.707 5.290 22.375 1.00 95.56 403 CYS A C 1
ATOM 3256 O O . CYS A 1 403 ? -22.181 4.454 23.111 1.00 95.56 403 CYS A O 1
ATOM 3258 N N . LEU A 1 404 ? -22.268 6.552 22.340 1.00 95.69 404 LEU A N 1
ATOM 3259 C CA . LEU A 1 404 ? -21.135 7.049 23.127 1.00 95.69 404 LEU A CA 1
ATOM 3260 C C . LEU A 1 404 ? -21.472 7.380 24.592 1.00 95.69 404 LEU A C 1
ATOM 3262 O O . LEU A 1 404 ? -20.579 7.809 25.327 1.00 95.69 404 LEU A O 1
ATOM 3266 N N . LYS A 1 405 ? -22.730 7.203 25.030 1.00 94.81 405 LYS A N 1
ATOM 3267 C CA . LYS A 1 405 ? -23.223 7.581 26.371 1.00 94.81 405 LYS A CA 1
ATOM 3268 C C . LYS A 1 405 ? -22.766 8.997 26.766 1.00 94.81 405 LYS A C 1
ATOM 3270 O O . LYS A 1 405 ? -22.261 9.217 27.863 1.00 94.81 405 LYS A O 1
ATOM 3275 N N . SER A 1 406 ? -22.878 9.944 25.836 1.00 94.62 406 SER A N 1
ATOM 3276 C CA . SER A 1 406 ? -22.338 11.301 25.984 1.00 94.62 406 SER A CA 1
ATOM 3277 C C . SER A 1 406 ? -23.374 12.377 25.641 1.00 94.62 406 SER A C 1
ATOM 3279 O O . SER A 1 406 ? -24.442 12.102 25.086 1.00 94.62 406 SER A O 1
ATOM 3281 N N . SER A 1 407 ? -23.066 13.620 26.011 1.00 94.00 407 SER A N 1
ATOM 3282 C CA . SER A 1 407 ? -23.847 14.807 25.662 1.00 94.00 407 SER A CA 1
ATOM 3283 C C . SER A 1 407 ? -23.161 15.600 24.550 1.00 94.00 407 SER A C 1
ATOM 3285 O O . SER A 1 407 ? -21.945 15.526 24.367 1.00 94.00 407 SER A O 1
ATOM 3287 N N . SER A 1 408 ? -23.941 16.395 23.821 1.00 93.31 408 SER A N 1
ATOM 3288 C CA . SER A 1 408 ? -23.454 17.236 22.721 1.00 93.31 408 SER A CA 1
ATOM 3289 C C . SER A 1 408 ? -22.396 18.258 23.161 1.00 93.31 408 SER A C 1
ATOM 3291 O O . SER A 1 408 ? -21.521 18.609 22.373 1.00 93.31 408 SER A O 1
ATOM 3293 N N . GLY A 1 409 ? -22.449 18.710 24.418 1.00 93.69 409 GLY A N 1
ATOM 3294 C CA . GLY A 1 409 ? -21.519 19.685 24.995 1.00 93.69 409 GLY A CA 1
ATOM 3295 C C . GLY A 1 409 ? -20.205 19.106 25.531 1.00 93.69 409 GLY A C 1
ATOM 3296 O O . GLY A 1 409 ? -19.359 19.880 25.970 1.00 93.69 409 GLY A O 1
ATOM 3297 N N . LYS A 1 410 ? -20.002 17.778 25.521 1.00 95.75 410 LYS A N 1
ATOM 3298 C CA . LYS A 1 410 ? -18.736 17.171 25.967 1.00 95.75 410 LYS A CA 1
ATOM 3299 C C . LYS A 1 410 ? -17.586 17.681 25.093 1.00 95.75 410 LYS A C 1
ATOM 3301 O O . LYS A 1 410 ? -17.658 17.573 23.870 1.00 95.75 410 LYS A O 1
ATOM 3306 N N . VAL A 1 411 ? -16.539 18.220 25.719 1.00 94.88 411 VAL A N 1
ATOM 3307 C CA . VAL A 1 411 ? -15.342 18.731 25.033 1.00 94.88 411 VAL A CA 1
ATOM 3308 C C . VAL A 1 411 ? -14.292 17.628 24.909 1.00 94.88 411 VAL A C 1
ATOM 3310 O O . VAL A 1 411 ? -14.033 16.889 25.857 1.00 94.88 411 VAL A O 1
ATOM 3313 N N . MET A 1 412 ? -13.674 17.534 23.736 1.00 94.56 412 MET A N 1
ATOM 3314 C CA . MET A 1 412 ? -12.602 16.613 23.385 1.00 94.56 412 MET A CA 1
ATOM 3315 C C . MET A 1 412 ? -11.694 17.289 22.354 1.00 94.56 412 MET A C 1
ATOM 3317 O O . MET A 1 412 ? -12.186 17.830 21.371 1.00 94.56 412 MET A O 1
ATOM 3321 N N . LEU A 1 413 ? -10.374 17.287 22.580 1.00 91.94 413 LEU A N 1
ATOM 3322 C CA . LEU A 1 413 ? -9.391 17.908 21.671 1.00 91.94 413 LEU A CA 1
ATOM 3323 C C . LEU A 1 413 ? -9.755 19.360 21.281 1.00 91.94 413 LEU A C 1
ATOM 3325 O O . LEU A 1 413 ? -9.676 19.754 20.118 1.00 91.94 413 LEU A O 1
ATOM 3329 N N . SER A 1 414 ? -10.178 20.146 22.278 1.00 91.69 414 SER A N 1
ATOM 3330 C CA . SER A 1 414 ? -10.583 21.557 22.145 1.00 91.69 414 SER A CA 1
ATOM 3331 C C . SER A 1 414 ? -11.870 21.814 21.350 1.00 91.69 414 SER A C 1
ATOM 3333 O O . SER A 1 414 ? -12.163 22.963 21.021 1.00 91.69 414 SER A O 1
ATOM 3335 N N . LYS A 1 415 ? -12.651 20.771 21.050 1.00 95.75 415 LYS A N 1
ATOM 3336 C CA . LYS A 1 415 ? -13.926 20.857 20.329 1.00 95.75 415 LYS A CA 1
ATOM 3337 C C . LYS A 1 415 ? -15.022 20.080 21.041 1.00 95.75 415 LYS A C 1
ATOM 3339 O O . LYS A 1 415 ? -14.763 19.100 21.730 1.00 95.75 415 LYS A O 1
ATOM 3344 N N . THR A 1 416 ? -16.262 20.522 20.906 1.00 96.75 416 THR A N 1
ATOM 3345 C CA . THR A 1 416 ? -17.422 19.805 21.441 1.00 96.75 416 THR A CA 1
ATOM 3346 C C . THR A 1 416 ? -17.816 18.639 20.537 1.00 96.75 416 THR A C 1
ATOM 3348 O O . THR A 1 416 ? -17.573 18.648 19.330 1.00 96.75 416 THR A O 1
ATOM 3351 N N . PHE A 1 417 ? -18.491 17.638 21.100 1.00 96.62 417 PHE A N 1
ATOM 3352 C CA . PHE A 1 417 ? -19.068 16.541 20.318 1.00 96.62 417 PHE A CA 1
ATOM 3353 C C . PHE A 1 417 ? -20.037 17.061 19.244 1.00 96.62 417 PHE A C 1
ATOM 3355 O O . PHE A 1 417 ? -20.031 16.570 18.121 1.00 96.62 417 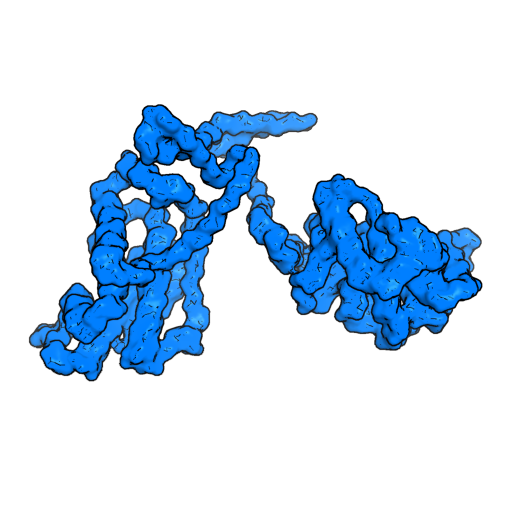PHE A O 1
ATOM 3362 N N . SER A 1 418 ? -20.814 18.101 19.564 1.00 95.12 418 SER A N 1
ATOM 3363 C CA . SER A 1 418 ? -21.706 18.787 18.620 1.00 95.12 418 SER A CA 1
ATOM 3364 C C . SER A 1 418 ? -20.961 19.370 17.416 1.00 95.12 418 SER A C 1
ATOM 3366 O O . SER A 1 418 ? -21.425 19.230 16.288 1.00 95.12 418 SER A O 1
ATOM 3368 N N . GLU A 1 419 ? -19.800 20.000 17.631 1.00 96.62 419 GLU A N 1
ATOM 3369 C CA . GLU A 1 419 ? -18.971 20.523 16.536 1.00 96.62 419 GLU A CA 1
ATOM 3370 C C . GLU A 1 419 ? -18.470 19.398 15.623 1.00 96.62 419 GLU A C 1
ATOM 3372 O O . GLU A 1 419 ? -18.539 19.535 14.404 1.00 96.62 419 GLU A O 1
ATOM 3377 N N . TYR A 1 420 ? -18.032 18.267 16.186 1.00 96.75 420 TYR A N 1
ATOM 3378 C CA . TYR A 1 420 ? -17.576 17.124 15.389 1.00 96.75 420 TYR A CA 1
ATOM 3379 C C . TYR A 1 420 ? -18.687 16.447 14.585 1.00 96.75 420 TYR A C 1
ATOM 3381 O O . TYR A 1 420 ? -18.442 16.040 13.452 1.00 96.75 420 TYR A O 1
ATOM 3389 N N . ILE A 1 421 ? -19.891 16.330 15.151 1.00 93.75 421 ILE A N 1
ATOM 3390 C CA . ILE A 1 421 ? -21.044 15.735 14.459 1.00 93.75 421 ILE A CA 1
ATOM 3391 C C . ILE A 1 421 ? -21.509 16.641 13.312 1.00 93.75 421 ILE A C 1
ATOM 3393 O O . ILE A 1 421 ? -21.853 16.155 12.238 1.00 93.75 421 ILE A O 1
ATOM 3397 N N . LYS A 1 422 ? -21.501 17.965 13.515 1.00 94.44 422 LYS A N 1
ATOM 3398 C CA . LYS A 1 422 ? -21.933 18.936 12.497 1.00 94.44 422 LYS A CA 1
ATOM 3399 C C . LYS A 1 422 ? -20.931 19.114 11.358 1.00 94.44 422 LYS A C 1
ATOM 3401 O O . LYS A 1 422 ? -21.345 19.475 10.260 1.00 94.44 422 LYS A O 1
ATOM 3406 N N . ASP A 1 423 ? -19.643 18.875 11.603 1.00 94.81 423 ASP A N 1
ATOM 3407 C CA . ASP A 1 423 ? -18.588 18.979 10.594 1.00 94.81 423 ASP A CA 1
ATOM 3408 C C . ASP A 1 423 ? -17.817 17.650 10.433 1.00 94.81 423 ASP A C 1
ATOM 3410 O O . ASP A 1 423 ? -16.785 17.422 11.080 1.00 94.81 423 ASP A O 1
ATOM 3414 N N . PRO A 1 424 ? -18.262 16.777 9.505 1.00 89.56 424 PRO A N 1
ATOM 3415 C CA . PRO A 1 424 ? -17.571 15.527 9.204 1.00 89.56 424 PRO A CA 1
ATOM 3416 C C . PRO A 1 424 ? -16.136 15.710 8.692 1.00 89.56 424 PRO A C 1
ATOM 3418 O O . PRO A 1 424 ? -15.323 14.793 8.811 1.00 89.56 424 PRO A O 1
ATOM 3421 N N . LYS A 1 425 ? -15.790 16.857 8.087 1.00 93.69 425 LYS A N 1
ATOM 3422 C CA . LYS A 1 425 ? -14.410 17.109 7.641 1.00 93.69 425 LYS A CA 1
ATOM 3423 C C . LYS A 1 425 ? -13.516 17.377 8.844 1.00 93.69 425 LYS A C 1
ATOM 3425 O O . LYS A 1 425 ? -12.398 16.859 8.893 1.00 93.69 425 LYS A O 1
ATOM 3430 N N . LEU A 1 426 ? -14.009 18.128 9.829 1.00 96.19 426 LEU A N 1
ATOM 3431 C CA . LEU A 1 426 ? -13.297 18.394 11.076 1.00 96.19 426 LEU A CA 1
ATOM 3432 C C . LEU A 1 426 ? -13.016 17.103 11.851 1.00 96.19 426 LEU A C 1
ATOM 3434 O O . LEU A 1 426 ? -11.875 16.869 12.253 1.00 96.19 426 LEU A O 1
ATOM 3438 N N . SER A 1 427 ? -14.022 16.246 12.036 1.00 95.38 427 SER A N 1
ATOM 3439 C CA . SER A 1 427 ? -13.851 14.983 12.765 1.00 95.38 427 SER A CA 1
ATOM 3440 C C . SER A 1 427 ? -12.886 14.035 12.047 1.00 95.38 427 SER A C 1
ATOM 3442 O O . SER A 1 427 ? -11.951 13.531 12.670 1.00 95.38 427 SER A O 1
ATOM 3444 N N . LYS A 1 428 ? -13.019 13.866 10.723 1.00 96.38 428 LYS A N 1
ATOM 3445 C CA . LYS A 1 428 ? -12.143 12.987 9.924 1.00 96.38 428 LYS A CA 1
ATOM 3446 C C . LYS A 1 428 ? -10.696 13.473 9.842 1.00 96.38 428 LYS A C 1
ATOM 3448 O O . LYS A 1 428 ? -9.792 12.644 9.955 1.00 96.38 428 LYS A O 1
ATOM 3453 N N . SER A 1 429 ? -10.472 14.777 9.658 1.00 96.12 429 SER A N 1
ATOM 3454 C CA . SER A 1 429 ? -9.122 15.362 9.606 1.00 96.12 429 SER A CA 1
ATOM 3455 C C . SER A 1 429 ? -8.439 15.348 10.973 1.00 96.12 429 SER A C 1
ATOM 3457 O O . SER A 1 429 ? -7.262 14.999 11.063 1.00 96.12 429 SER A O 1
ATOM 3459 N N . THR A 1 430 ? -9.183 15.631 12.049 1.00 97.00 430 THR A N 1
ATOM 3460 C CA . THR A 1 430 ? -8.670 15.491 13.420 1.00 97.00 430 THR A CA 1
ATOM 3461 C C . THR A 1 430 ? -8.290 14.041 13.697 1.00 97.00 430 THR A C 1
ATOM 3463 O O . THR A 1 430 ? -7.197 13.788 14.192 1.00 97.00 430 THR A O 1
ATOM 3466 N N . LEU A 1 431 ? -9.135 13.080 13.312 1.00 97.19 431 LEU A N 1
ATOM 3467 C CA . LEU A 1 431 ? -8.848 11.657 13.489 1.00 97.19 431 LEU A CA 1
ATOM 3468 C C . LEU A 1 431 ? -7.568 11.240 12.761 1.00 97.19 431 LEU A C 1
ATOM 3470 O O . LEU A 1 431 ? -6.721 10.591 13.364 1.00 97.19 431 LEU A O 1
ATOM 3474 N N . SER A 1 432 ? -7.384 11.674 11.509 1.00 96.31 432 SER A N 1
ATOM 3475 C CA . SER A 1 432 ? -6.142 11.437 10.763 1.00 96.31 432 SER A CA 1
ATOM 3476 C C . SER A 1 432 ? -4.917 11.997 11.482 1.00 96.31 432 SER A C 1
ATOM 3478 O O . SER A 1 432 ? -3.951 11.268 11.702 1.00 96.31 432 SER A O 1
ATOM 3480 N N . ARG A 1 433 ? -4.969 13.267 11.900 1.00 96.50 433 ARG A N 1
ATOM 3481 C CA . ARG A 1 433 ? -3.851 13.933 12.579 1.00 96.50 433 ARG A CA 1
ATOM 3482 C C . ARG A 1 433 ? -3.482 13.239 13.885 1.00 96.50 433 ARG A C 1
ATOM 3484 O O . ARG A 1 433 ? -2.309 12.996 14.139 1.00 96.50 433 ARG A O 1
ATOM 3491 N N . GLU A 1 434 ? -4.464 12.923 14.720 1.00 96.81 434 GLU A N 1
ATOM 3492 C CA . GLU A 1 434 ? -4.183 12.317 16.019 1.00 96.81 434 GLU A CA 1
ATOM 3493 C C . GLU A 1 434 ? -3.777 10.833 15.893 1.00 96.81 434 GLU A C 1
ATOM 3495 O O . GLU A 1 434 ? -2.940 10.377 16.667 1.00 96.81 434 GLU A O 1
ATOM 3500 N N . CYS A 1 435 ? -4.262 10.088 14.887 1.00 96.38 435 CYS A N 1
ATOM 3501 C CA . CYS A 1 435 ? -3.707 8.769 14.550 1.00 96.38 435 CYS A CA 1
ATOM 3502 C C . CYS A 1 435 ? -2.226 8.861 14.152 1.00 96.38 435 CYS A C 1
ATOM 3504 O O . CYS A 1 435 ? -1.428 8.039 14.599 1.00 96.38 435 CYS A O 1
ATOM 3506 N N . PHE A 1 436 ? -1.851 9.871 13.361 1.00 92.62 436 PHE A N 1
ATOM 3507 C CA . PHE A 1 436 ? -0.461 10.080 12.956 1.00 92.62 436 PHE A CA 1
ATOM 3508 C C . PHE A 1 436 ? 0.451 10.401 14.151 1.00 92.62 436 PHE A C 1
ATOM 3510 O O . PHE A 1 436 ? 1.554 9.871 14.241 1.00 92.62 436 PHE A O 1
ATOM 3517 N N . LYS A 1 437 ? -0.038 11.160 15.140 1.00 93.69 437 LYS A N 1
ATOM 3518 C CA . LYS A 1 437 ? 0.695 11.376 16.399 1.00 93.69 437 LYS A CA 1
ATOM 3519 C C . LYS A 1 437 ? 0.920 10.092 17.195 1.00 93.69 437 LYS A C 1
ATOM 3521 O O . LYS A 1 437 ? 1.990 9.927 17.766 1.00 93.69 437 LYS A O 1
ATOM 3526 N N . ILE A 1 438 ? -0.058 9.178 17.240 1.00 92.69 438 ILE A N 1
ATOM 3527 C CA . ILE A 1 438 ? 0.149 7.864 17.880 1.00 92.69 438 ILE A CA 1
ATOM 3528 C C . ILE A 1 438 ? 1.212 7.059 17.130 1.00 92.69 438 ILE A C 1
ATOM 3530 O O . ILE A 1 438 ? 2.028 6.395 17.761 1.00 92.69 438 ILE A O 1
ATOM 3534 N N . PHE A 1 439 ? 1.216 7.120 15.797 1.00 90.88 439 PHE A N 1
ATOM 3535 C CA . PHE A 1 439 ? 2.250 6.472 14.993 1.00 90.88 439 PHE A CA 1
ATOM 3536 C C . PHE A 1 439 ? 3.656 7.017 15.306 1.00 90.88 439 PHE A C 1
ATOM 3538 O O . PHE A 1 439 ? 4.565 6.219 15.521 1.00 90.88 439 PHE A O 1
ATOM 3545 N N . ASN A 1 440 ? 3.810 8.339 15.423 1.00 88.56 440 ASN A N 1
ATOM 3546 C CA . ASN A 1 440 ? 5.073 8.992 15.796 1.00 88.56 440 ASN A CA 1
ATOM 3547 C C . ASN A 1 440 ? 5.416 8.900 17.297 1.00 88.56 440 ASN A C 1
ATOM 3549 O O . ASN A 1 440 ? 6.378 9.523 17.735 1.00 88.56 440 ASN A O 1
ATOM 3553 N N . GLU A 1 441 ? 4.622 8.180 18.097 1.00 89.81 441 GLU A N 1
ATOM 3554 C CA . GLU A 1 441 ? 4.782 8.075 19.558 1.00 89.81 441 GLU A CA 1
ATOM 3555 C C . GLU A 1 441 ? 4.684 9.421 20.307 1.00 89.81 441 GLU A C 1
ATOM 3557 O O . GLU A 1 441 ? 5.09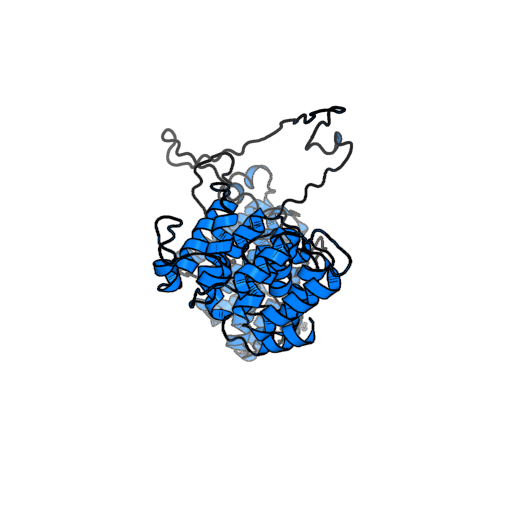4 9.552 21.458 1.00 89.81 441 GLU A O 1
ATOM 3562 N N . GLU A 1 442 ? 4.061 10.426 19.689 1.00 87.69 442 GLU A N 1
ATOM 3563 C CA . GLU A 1 442 ? 3.829 11.751 20.276 1.00 87.69 442 GLU A CA 1
ATOM 3564 C C . GLU A 1 442 ? 2.610 11.768 21.224 1.00 87.69 442 GLU A C 1
ATOM 3566 O O . GLU A 1 442 ? 2.415 12.719 21.983 1.00 87.69 442 GLU A O 1
ATOM 3571 N N . ALA A 1 443 ? 1.754 10.736 21.176 1.00 86.50 443 ALA A N 1
ATOM 3572 C CA . ALA A 1 443 ? 0.555 10.609 22.007 1.00 86.50 443 ALA A CA 1
ATOM 3573 C C . ALA A 1 443 ? 0.138 9.142 22.238 1.00 86.50 443 ALA A C 1
ATOM 3575 O O . ALA A 1 443 ? 0.375 8.280 21.399 1.00 86.50 443 ALA A O 1
ATOM 3576 N N . ASP A 1 444 ? -0.589 8.868 23.332 1.00 85.56 444 ASP A N 1
ATOM 3577 C CA . ASP A 1 444 ? -1.168 7.537 23.635 1.00 85.56 444 ASP A CA 1
ATOM 3578 C C . ASP A 1 444 ? -2.687 7.585 23.918 1.00 85.56 444 ASP A C 1
ATOM 3580 O O . ASP A 1 444 ? -3.282 6.741 24.588 1.00 85.56 444 ASP A O 1
ATOM 3584 N N . GLN A 1 445 ? -3.381 8.594 23.387 1.00 87.81 445 GLN A N 1
ATOM 3585 C CA . GLN A 1 445 ? -4.806 8.833 23.652 1.00 87.81 445 GLN A CA 1
ATOM 3586 C C . GLN A 1 445 ? -5.751 7.914 22.841 1.00 87.81 445 GLN A C 1
ATOM 3588 O O . GLN A 1 445 ? -6.753 8.350 22.275 1.00 87.81 445 GLN A O 1
ATOM 3593 N N . LYS A 1 446 ? -5.483 6.602 22.808 1.00 91.00 446 LYS A N 1
ATOM 3594 C CA . LYS A 1 446 ? -6.217 5.609 21.991 1.00 91.00 446 LYS A CA 1
ATOM 3595 C C . LYS A 1 446 ? -7.724 5.572 22.275 1.00 91.00 446 LYS A C 1
ATOM 3597 O O . LYS A 1 446 ? -8.521 5.288 21.384 1.00 91.00 446 LYS A O 1
ATOM 3602 N N . ALA A 1 447 ? -8.140 5.854 23.513 1.00 91.38 447 ALA A N 1
ATOM 3603 C CA . ALA A 1 447 ? -9.557 5.922 23.883 1.00 91.38 447 ALA A CA 1
ATOM 3604 C C . ALA A 1 447 ? -10.301 7.082 23.220 1.00 91.38 447 ALA A C 1
ATOM 3606 O O . ALA A 1 447 ? -11.407 6.879 22.723 1.00 91.38 447 ALA A O 1
ATOM 3607 N N . ILE A 1 448 ? -9.661 8.249 23.160 1.00 93.75 448 ILE A N 1
ATOM 3608 C CA . ILE A 1 448 ? -10.189 9.449 22.510 1.00 93.75 448 ILE A CA 1
ATOM 3609 C C . ILE A 1 448 ? -10.359 9.195 21.012 1.00 93.75 448 ILE A C 1
ATOM 3611 O O . ILE A 1 448 ? -11.410 9.504 20.461 1.00 93.75 448 ILE A O 1
ATOM 3615 N N . LEU A 1 449 ? -9.389 8.535 20.365 1.00 95.69 449 LEU A N 1
ATOM 3616 C CA . LEU A 1 449 ? -9.494 8.205 18.939 1.00 95.69 449 LEU A CA 1
ATOM 3617 C C . LEU A 1 449 ? -10.661 7.280 18.623 1.00 95.69 449 LEU A C 1
ATOM 3619 O O . LEU A 1 449 ? -11.312 7.462 17.602 1.00 95.69 449 LEU A O 1
ATOM 3623 N N . ARG A 1 450 ? -10.955 6.308 19.495 1.00 94.94 450 ARG A N 1
ATOM 3624 C CA . ARG A 1 450 ? -12.137 5.456 19.320 1.00 94.94 450 ARG A CA 1
ATOM 3625 C C . ARG A 1 450 ? -13.424 6.269 19.402 1.00 94.94 450 ARG A C 1
ATOM 3627 O O . ARG A 1 450 ? -14.308 6.043 18.595 1.00 94.94 450 ARG A O 1
ATOM 3634 N N . GLU A 1 451 ? -13.555 7.197 20.352 1.00 95.69 451 GLU A N 1
ATOM 3635 C CA . GLU A 1 451 ? -14.740 8.072 20.415 1.00 95.69 451 GLU A CA 1
ATOM 3636 C C . GLU A 1 451 ? -14.842 8.964 19.172 1.00 95.69 451 GLU A C 1
ATOM 3638 O O . GLU A 1 451 ? -15.914 9.066 18.579 1.00 95.69 451 GLU A O 1
ATOM 3643 N N . LEU A 1 452 ? -13.720 9.535 18.729 1.00 96.88 452 LEU A N 1
ATOM 3644 C CA . LEU A 1 452 ? -13.654 10.356 17.524 1.00 96.88 452 LEU A CA 1
ATOM 3645 C C . LEU A 1 452 ? -13.985 9.568 16.247 1.00 96.88 452 LEU A C 1
ATOM 3647 O O . LEU A 1 452 ? -14.606 10.123 15.349 1.00 96.88 452 LEU A O 1
ATOM 3651 N N . ASP A 1 453 ? -13.642 8.280 16.182 1.00 97.56 453 ASP A N 1
ATOM 3652 C CA . ASP A 1 453 ? -14.022 7.386 15.081 1.00 97.56 453 ASP A CA 1
ATOM 3653 C C . ASP A 1 453 ? -15.548 7.272 14.953 1.00 97.56 453 ASP A C 1
ATOM 3655 O O . ASP A 1 453 ? -16.100 7.439 13.865 1.00 97.56 453 ASP A O 1
ATOM 3659 N N . PHE A 1 454 ? -16.249 7.085 16.078 1.00 96.88 454 PHE A N 1
ATOM 3660 C CA . PHE A 1 454 ? -17.717 7.076 16.115 1.00 96.88 454 PHE A CA 1
ATOM 3661 C C . PHE A 1 454 ? -18.318 8.440 15.759 1.00 96.88 454 PHE A C 1
ATOM 3663 O O . PHE A 1 454 ? -19.330 8.484 15.068 1.00 96.88 454 PHE A O 1
ATOM 3670 N N . LEU A 1 455 ? -17.699 9.549 16.172 1.00 96.75 455 LEU A N 1
ATOM 3671 C CA . LEU A 1 455 ? -18.141 10.887 15.757 1.00 96.75 455 LEU A CA 1
ATOM 3672 C C . LEU A 1 455 ? -17.909 11.145 14.257 1.00 96.75 455 LEU A C 1
ATOM 3674 O O . LEU A 1 455 ? -18.637 11.932 13.662 1.00 96.75 455 LEU A O 1
ATOM 3678 N N . ALA A 1 456 ? -16.905 10.509 13.647 1.00 96.00 456 ALA A N 1
ATOM 3679 C CA . ALA A 1 456 ? -16.528 10.722 12.249 1.00 96.00 456 ALA A CA 1
ATOM 3680 C C . ALA A 1 456 ? -17.291 9.846 11.241 1.00 96.00 456 ALA A C 1
ATOM 3682 O O . ALA A 1 456 ? -17.425 10.245 10.079 1.00 96.00 456 ALA A O 1
ATOM 3683 N N . TYR A 1 457 ? -17.717 8.650 11.660 1.00 95.88 457 TYR A N 1
ATOM 3684 C CA . TYR A 1 457 ? -18.305 7.630 10.778 1.00 95.88 457 TYR A CA 1
ATOM 3685 C C . TYR A 1 457 ? -19.569 6.964 11.330 1.00 95.88 457 TYR A C 1
ATOM 3687 O O . TYR A 1 457 ? -20.173 6.141 10.643 1.00 95.88 457 TYR A O 1
ATOM 3695 N N . GLY A 1 458 ? -19.969 7.259 12.569 1.00 94.56 458 GLY A N 1
ATOM 3696 C CA . GLY A 1 458 ? -21.122 6.617 13.200 1.00 94.56 458 GLY A CA 1
ATOM 3697 C C . GLY A 1 458 ? -22.441 6.915 12.489 1.00 94.56 458 GLY A C 1
ATOM 3698 O O . GLY A 1 458 ? -23.323 6.066 12.482 1.00 94.56 458 GLY A O 1
ATOM 3699 N N . ASP A 1 459 ? -22.554 8.071 11.837 1.00 92.69 459 ASP A N 1
ATOM 3700 C CA . ASP A 1 459 ? -23.688 8.458 10.994 1.00 92.69 459 ASP A CA 1
ATOM 3701 C C . ASP A 1 459 ? -23.889 7.507 9.804 1.00 92.69 459 ASP A C 1
ATOM 3703 O O . ASP A 1 459 ? -25.021 7.163 9.488 1.00 92.69 459 ASP A O 1
ATOM 3707 N N . GLN A 1 460 ? -22.804 7.003 9.205 1.00 92.69 460 GLN A N 1
ATOM 3708 C CA . GLN A 1 460 ? -22.853 6.053 8.080 1.00 92.69 460 GLN A CA 1
ATOM 3709 C C . GLN A 1 460 ? -23.415 4.682 8.473 1.00 92.69 460 GLN A C 1
ATOM 3711 O O . GLN A 1 460 ? -23.819 3.896 7.618 1.00 92.69 460 GLN A O 1
ATOM 3716 N N . MET A 1 461 ? -23.412 4.379 9.770 1.00 89.62 461 MET A N 1
ATOM 3717 C CA . MET A 1 461 ? -23.979 3.152 10.322 1.00 89.62 461 MET A CA 1
ATOM 3718 C C . MET A 1 461 ? -25.470 3.298 10.620 1.00 89.62 461 MET A C 1
ATOM 3720 O O . MET A 1 461 ? -26.203 2.306 10.591 1.00 89.62 461 MET A O 1
ATOM 3724 N N . VAL A 1 462 ? -25.917 4.521 10.918 1.00 89.19 462 VAL A N 1
ATOM 3725 C CA . VAL A 1 462 ? -27.327 4.810 11.166 1.00 89.19 462 VAL A CA 1
ATOM 3726 C C . VAL A 1 462 ? -28.097 4.551 9.874 1.00 89.19 462 VAL A C 1
ATOM 3728 O O . VAL A 1 462 ? -27.765 5.088 8.824 1.00 89.19 462 VAL A O 1
ATOM 3731 N N . ALA A 1 463 ? -29.132 3.716 9.957 1.00 67.50 463 ALA A N 1
ATOM 3732 C CA . ALA A 1 463 ? -29.966 3.307 8.823 1.00 67.50 463 ALA A CA 1
ATOM 3733 C C . ALA A 1 463 ? -29.278 2.436 7.747 1.00 67.50 463 ALA A C 1
ATOM 3735 O O . ALA A 1 463 ? -29.834 2.266 6.661 1.00 67.50 463 ALA A O 1
ATOM 3736 N N . ASN A 1 464 ? -28.137 1.799 8.048 1.00 88.44 464 ASN A N 1
ATOM 3737 C CA . ASN A 1 464 ? -27.613 0.720 7.205 1.00 88.44 464 ASN A CA 1
ATOM 3738 C C . ASN A 1 464 ? -28.490 -0.542 7.355 1.00 88.44 464 ASN A C 1
ATOM 3740 O O . ASN A 1 464 ? -28.268 -1.390 8.223 1.00 88.44 464 ASN A O 1
ATOM 3744 N N . THR A 1 465 ? -29.534 -0.634 6.527 1.00 89.50 465 THR A N 1
ATOM 3745 C CA . THR A 1 465 ? -30.552 -1.696 6.581 1.00 89.50 465 THR A CA 1
ATOM 3746 C C . THR A 1 465 ? -30.004 -3.065 6.192 1.00 89.50 465 THR A C 1
ATOM 3748 O O . THR A 1 465 ? -30.388 -4.059 6.804 1.00 89.50 465 THR A O 1
ATOM 3751 N N . GLU A 1 466 ? -29.082 -3.129 5.228 1.00 93.75 466 GLU A N 1
ATOM 3752 C CA . GLU A 1 466 ? -28.427 -4.375 4.814 1.00 93.75 466 GLU A CA 1
ATOM 3753 C C . GLU A 1 466 ? -27.676 -5.011 5.989 1.00 93.75 466 GLU A C 1
ATOM 3755 O O . GLU A 1 466 ? -27.930 -6.163 6.348 1.00 93.75 466 GLU A O 1
ATOM 3760 N N . LEU A 1 467 ? -26.809 -4.236 6.646 1.00 94.62 467 LEU A N 1
ATOM 3761 C CA . LEU A 1 467 ? -26.062 -4.710 7.803 1.00 94.62 467 LEU A CA 1
ATOM 3762 C C . LEU A 1 467 ? -26.975 -5.006 8.995 1.00 94.62 467 LEU A C 1
ATOM 3764 O O . LEU A 1 467 ? -26.760 -5.997 9.685 1.00 94.62 467 LEU A O 1
ATOM 3768 N N . ALA A 1 468 ? -28.005 -4.194 9.246 1.00 94.62 468 ALA A N 1
ATOM 3769 C CA . ALA A 1 468 ? -28.956 -4.470 10.322 1.00 94.62 468 ALA A CA 1
ATOM 3770 C C . ALA A 1 468 ? -29.678 -5.816 10.119 1.00 94.62 468 ALA A C 1
ATOM 3772 O O . ALA A 1 468 ? -29.830 -6.580 11.074 1.00 94.62 468 ALA A O 1
ATOM 3773 N N . ASN A 1 469 ? -30.067 -6.139 8.882 1.00 95.69 469 ASN A N 1
ATOM 3774 C CA . ASN A 1 469 ? -30.714 -7.407 8.546 1.00 95.69 469 ASN A CA 1
ATOM 3775 C C . ASN A 1 469 ? -29.763 -8.601 8.709 1.00 95.69 469 ASN A C 1
ATOM 3777 O O . ASN A 1 469 ? -30.130 -9.583 9.356 1.00 95.69 469 ASN A O 1
ATOM 3781 N N . GLU A 1 470 ? -28.539 -8.518 8.180 1.00 97.12 470 GLU A N 1
ATOM 3782 C CA . GLU A 1 470 ? -27.536 -9.582 8.346 1.00 97.12 470 GLU A CA 1
ATOM 3783 C C . GLU A 1 470 ? -27.119 -9.749 9.816 1.00 97.12 470 GLU A C 1
ATOM 3785 O O . GLU A 1 470 ? -26.987 -10.874 10.295 1.00 97.12 470 GLU A O 1
ATOM 3790 N N . PHE A 1 471 ? -27.022 -8.655 10.579 1.00 96.44 471 PHE A N 1
ATOM 3791 C CA . PHE A 1 471 ? -26.793 -8.700 12.023 1.00 96.44 471 PHE A CA 1
ATOM 3792 C C . PHE A 1 471 ? -27.906 -9.465 12.748 1.00 96.44 471 PHE A C 1
ATOM 3794 O O . PHE A 1 471 ? -27.625 -10.378 13.517 1.00 96.44 471 PHE A O 1
ATOM 3801 N N . ILE A 1 472 ? -29.176 -9.132 12.491 1.00 96.00 472 ILE A N 1
ATOM 3802 C CA . ILE A 1 472 ? -30.329 -9.790 13.131 1.00 96.00 472 ILE A CA 1
ATOM 3803 C C . ILE A 1 472 ? -30.443 -11.267 12.735 1.00 96.00 472 ILE A C 1
ATOM 3805 O O . ILE A 1 472 ? -30.979 -12.058 13.506 1.00 96.00 472 ILE A O 1
ATOM 3809 N N . LYS A 1 473 ? -29.984 -11.629 11.537 1.00 94.75 473 LYS A N 1
ATOM 3810 C CA . LYS A 1 473 ? -29.981 -13.007 11.039 1.00 94.75 473 LYS A CA 1
ATOM 3811 C C . LYS A 1 473 ? -28.897 -13.867 11.694 1.00 94.75 473 LYS A C 1
ATOM 3813 O O . LYS A 1 473 ? -29.123 -15.058 11.885 1.00 94.75 473 LYS A O 1
ATOM 3818 N N . GLN A 1 474 ? -27.728 -13.291 11.980 1.00 92.19 474 GLN A N 1
ATOM 3819 C CA . GLN A 1 474 ? -26.595 -14.013 12.572 1.00 92.19 474 GLN A CA 1
ATOM 3820 C C . GLN A 1 474 ? -26.660 -14.101 14.101 1.00 92.19 474 GLN A C 1
ATOM 3822 O O . GLN A 1 474 ? -26.277 -15.122 14.674 1.00 92.19 474 GLN A O 1
ATOM 3827 N N . PHE A 1 475 ? -27.129 -13.036 14.754 1.00 92.31 475 PHE A N 1
ATOM 3828 C CA . PHE A 1 475 ? -27.438 -13.023 16.184 1.00 92.31 475 PHE A CA 1
ATOM 3829 C C . PHE A 1 475 ? -28.826 -13.606 16.427 1.00 92.31 475 PHE A C 1
ATOM 3831 O O . PHE A 1 475 ? -29.148 -13.911 17.593 1.00 92.31 475 PHE A O 1
#

Secondary structure (DSSP, 8-state):
-HHHHHHHHHHHHHHTSS--TTHHHHHHHHHHHHHHHHHHHHHHHH-TTS--B-TTS-B--HHHHHHHHHHHHGGGGHHHHHHHHHHHHHHHHTTT---GGGHHHHHHHHHHHHHHHHHHHHHHH---HHHH---PPP-----S---HHHHH-TTTTTTT--HHHHHHHHHHHHHHHHHHHTT----SS----------S-GGG-S---B--TTSSS--B--------PEEE-SSSS-EEE-S-TTT-SS-----PPPGGGGTSHHHHHHHHHHHSTTS-S--SHHHHHHHHHHTGGGSPP-HHHHHHHHHIIIIII----HHHHTTS-HHHHHHHHHHHHHH--HHHHHHHHHHHHHT-HHHHHHHHHHHHHHTTT-SS--HHHHHHHHHHH----SHHHHHTT--TT-EETTEEHHHHHH-HHHHHHHHHHHHHHHHTTS---HHHHHHHHHHHHGGGTTT-HHHHHHHHHH-

Foldseek 3Di:
DVQLLVLLVVLLVLLPDQDDQCNLLSSLVSLLVSQQVVLLVLCVVPPVVDDQADPVRHGDDSVVSLVVVCVVPPPVCLLLSLLSVLSVLCNVCVVPDDDPLCVVVSLFSSVLSSVVVQVVCCVRVVDHSVVPDVRDRDPHDDPDNDQVCNVVDPPPCPPPPDPSVVVSVVSQVVSQVVCVVVVHPDHSTHDDDDDQDDDPDPVPHSWDWDDDPVDPDDTDTDDDPDDDFDWDDDDDDTDTDGPDPVPDPDDDDDDDDDPCCLVALQSQLVVQCVVVVNLQARDPDDLNLLVCLLPVVRHDDDQSSLLRSLLCCLAPVVFQRLSSLLPHFLQSNLVSLVCCVVRNDPSSVLVSLLLQLLLHDLSLVLVLVVQCVVCVVPPDGDPSSVVSVCLNPDPDPDSLCSSVVHDQQDDDPNDGLVVLLVDLVVLSNVLSVVSVCVSVVVDDVRVSSNSSSSSNRSNSSRPPNRNSVSNSVVD

Organism: NCBI:txid490189

InterPro domains:
  IPR022104 Domain of unknown function DUF3644 [PF12358] (2-174)

Sequence (475 aa):
MKNSIAGMFSAIEVHNKPIIAYRYETVVLLVLNSWELVLKAYLYKYHKSVKLFHKDGTTKQFENCLNITVDKLGKDFIPICENLNVLYEYRNQVAHFYLEELNPILFSLISKSIIFYSKFIKTHFKFDLSEEANLILLPIGFKRPISPIDYISTNSVNSKASSELKEFLQSIVNASRRLNDDQIDETIFSDFKMNLTNVTRITNADLIAGIDNTKKNELVVTTIKESKNVVASKSGDAVNLTRDKSQAQGTLIYEELQDGIFDEINNIVDANKILAKNNSKFVLGSQLYYRIYSERQHVSFNIEVYELLAKTALLDFNAPFLYWFTKLPGKNAAEILLQVYDQGKANKIMSLNRISILLGDSASKKLQTKFAEKFKDQVQKPNYVYSLSELIKSKQTDPVLKCLKSSSGKVMLSKTFSEYIKDPKLSKSTLSRECFKIFNEEADQKAILRELDFLAYGDQMVANTELANEFIKQF

pLDDT: mean 80.12, std 19.27, range [29.97, 97.56]